Protein 5YDB (pdb70)

Structure (mmCIF, N/CA/C/O backbone):
data_5YDB
#
_entry.id   5YDB
#
_cell.length_a   139.117
_cell.length_b   139.117
_cell.length_c   79.587
_cell.angle_alpha   90.00
_cell.angle_beta   90.00
_cell.angle_gamma   120.00
#
_symmetry.space_group_name_H-M   'H 3'
#
loop_
_entity.id
_entity.type
_entity.pdbx_description
1 polymer '3-dehydroquinate dehydratase'
2 non-polymer 'SODIUM ION'
3 non-polymer '1,3,4-TRIHYDROXY-5-OXO-CYCLOHEXANECARBOXYLIC ACID'
4 water water
#
loop_
_atom_site.group_PDB
_atom_site.id
_atom_site.type_symbol
_atom_site.label_atom_id
_atom_site.label_alt_id
_atom_site.label_comp_id
_atom_site.label_asym_id
_atom_site.label_entity_id
_atom_site.label_seq_id
_atom_site.pdbx_PDB_ins_code
_atom_site.Cartn_x
_atom_site.Cartn_y
_atom_site.Cartn_z
_atom_site.occupancy
_atom_site.B_iso_or_equiv
_atom_site.auth_seq_id
_atom_site.auth_comp_id
_atom_site.auth_asym_id
_atom_site.auth_atom_id
_atom_site.pdbx_PDB_model_num
ATOM 1 N N . SER A 1 1 ? -19.170 -15.834 -14.465 1.00 95.66 3 SER A N 1
ATOM 2 C CA . SER A 1 1 ? -18.371 -15.267 -15.594 1.00 91.11 3 SER A CA 1
ATOM 3 C C . SER A 1 1 ? -18.634 -16.055 -16.883 1.00 73.32 3 SER A C 1
ATOM 4 O O . SER A 1 1 ? -17.690 -16.524 -17.499 1.00 83.20 3 SER A O 1
ATOM 7 N N . THR A 1 2 ? -19.905 -16.261 -17.246 1.00 61.98 4 THR A N 1
ATOM 8 C CA . THR A 1 2 ? -20.266 -16.998 -18.468 1.00 52.14 4 THR A CA 1
ATOM 9 C C . THR A 1 2 ? -19.979 -16.091 -19.755 1.00 44.61 4 THR A C 1
ATOM 10 O O . THR A 1 2 ? -19.395 -16.587 -20.677 1.00 39.00 4 THR A O 1
ATOM 14 N N . ILE A 1 3 ? -20.356 -14.810 -19.719 1.00 38.55 5 ILE A N 1
ATOM 15 C CA . ILE A 1 3 ? -20.085 -13.844 -20.833 1.00 36.97 5 ILE A CA 1
ATOM 16 C C . ILE A 1 3 ? -19.377 -12.587 -20.353 1.00 33.11 5 ILE A C 1
ATOM 17 O O . ILE A 1 3 ? -19.679 -12.051 -19.351 1.00 36.83 5 ILE A O 1
ATOM 22 N N . LEU A 1 4 ? -18.330 -12.169 -21.073 1.00 35.37 6 LEU A N 1
ATOM 23 C CA . LEU A 1 4 ? -17.508 -11.011 -20.739 1.00 33.29 6 LEU A CA 1
ATOM 24 C C . LEU A 1 4 ? -17.667 -9.979 -21.871 1.00 33.62 6 LEU A C 1
ATOM 25 O O . LEU A 1 4 ? -17.480 -10.291 -23.063 1.00 34.00 6 LEU A O 1
ATOM 30 N N . VAL A 1 5 ? -18.051 -8.758 -21.495 1.00 32.55 7 VAL A N 1
ATOM 31 C CA . VAL A 1 5 ? -18.118 -7.666 -22.417 1.00 33.97 7 VAL A CA 1
ATOM 32 C C . VAL A 1 5 ? -16.891 -6.779 -22.139 1.00 32.50 7 VAL A C 1
ATOM 33 O O . VAL A 1 5 ? -16.706 -6.322 -21.016 1.00 33.33 7 VAL A O 1
ATOM 37 N N . ILE A 1 6 ? -16.092 -6.520 -23.178 1.00 29.45 8 ILE A N 1
ATOM 38 C CA . ILE A 1 6 ? -14.963 -5.639 -23.086 1.00 32.00 8 ILE A CA 1
ATOM 39 C C . ILE A 1 6 ? -15.116 -4.389 -23.961 1.00 30.79 8 ILE A C 1
ATOM 40 O O . ILE A 1 6 ? -15.414 -4.465 -25.098 1.00 30.13 8 ILE A O 1
ATOM 45 N N . HIS A 1 7 ? -14.913 -3.243 -23.348 1.00 29.59 9 HIS A N 1
ATOM 46 C CA . HIS A 1 7 ? -14.924 -1.968 -23.952 1.00 29.35 9 HIS A CA 1
ATOM 47 C C . HIS A 1 7 ? -13.457 -1.406 -23.955 1.00 28.24 9 HIS A C 1
ATOM 48 O O . HIS A 1 7 ? -12.755 -1.312 -22.868 1.00 29.37 9 HIS A O 1
ATOM 55 N N . GLY A 1 8 ? -12.964 -1.076 -25.144 1.00 27.73 10 GLY A N 1
ATOM 56 C CA . GLY A 1 8 ? -11.690 -0.469 -25.351 1.00 26.75 10 GLY A CA 1
ATOM 57 C C . GLY A 1 8 ? -11.523 1.030 -24.891 1.00 26.21 10 GLY A C 1
ATOM 58 O O . GLY A 1 8 ? -12.354 1.589 -24.196 1.00 26.77 10 GLY A O 1
ATOM 59 N N . PRO A 1 9 ? -10.399 1.644 -25.312 1.00 28.92 11 PRO A N 1
ATOM 60 C CA . PRO A 1 9 ? -10.027 2.945 -24.889 1.00 27.45 11 PRO A CA 1
ATOM 61 C C . PRO A 1 9 ? -11.073 4.003 -25.314 1.00 29.10 11 PRO A C 1
ATOM 62 O O . PRO A 1 9 ? -11.703 3.881 -26.370 1.00 27.03 11 PRO A O 1
ATOM 66 N N . ASN A 1 10 ? -11.220 4.992 -24.453 1.00 33.42 12 ASN A N 1
ATOM 67 C CA . ASN A 1 10 ? -12.031 6.201 -24.716 1.00 31.41 12 ASN A CA 1
ATOM 68 C C . ASN A 1 10 ? -13.487 5.965 -24.577 1.00 34.23 12 ASN A C 1
ATOM 69 O O . ASN A 1 10 ? -14.252 6.963 -24.548 1.00 33.69 12 ASN A O 1
ATOM 74 N N . LEU A 1 11 ? -13.911 4.681 -24.388 1.00 33.01 13 LEU A N 1
ATOM 75 C CA . LEU A 1 11 ? -15.352 4.466 -24.316 1.00 33.31 13 LEU A CA 1
ATOM 76 C C . LEU A 1 11 ? -15.888 4.925 -22.977 1.00 34.42 13 LEU A C 1
ATOM 77 O O . LEU A 1 11 ? -17.092 5.178 -22.869 1.00 33.92 13 LEU A O 1
ATOM 82 N N . ASN A 1 12 ? -14.997 5.049 -21.975 1.00 35.21 14 ASN A N 1
ATOM 83 C CA . ASN A 1 12 ? -15.357 5.734 -20.689 1.00 33.14 14 ASN A CA 1
ATOM 84 C C . ASN A 1 12 ? -15.885 7.171 -20.922 1.00 35.15 14 ASN A C 1
ATOM 85 O O . ASN A 1 12 ? -16.591 7.696 -20.103 1.00 35.08 14 ASN A O 1
ATOM 90 N N . LEU A 1 13 ? -15.572 7.783 -22.026 1.00 34.26 15 LEU A N 1
ATOM 91 C CA . LEU A 1 13 ? -16.071 9.120 -22.304 1.00 35.51 15 LEU A CA 1
ATOM 92 C C . LEU A 1 13 ? -17.494 9.218 -22.772 1.00 35.55 15 LEU A C 1
ATOM 93 O O . LEU A 1 13 ? -18.001 10.344 -22.863 1.00 37.33 15 LEU A O 1
ATOM 98 N N . LEU A 1 14 ? -18.165 8.100 -23.034 1.00 34.83 16 LEU A N 1
ATOM 99 C CA . LEU A 1 14 ? -19.537 8.191 -23.634 1.00 37.43 16 LEU A CA 1
ATOM 100 C C . LEU A 1 14 ? -20.471 9.059 -22.779 1.00 38.35 16 LEU A C 1
ATOM 101 O O . LEU A 1 14 ? -20.510 8.929 -21.590 1.00 37.89 16 LEU A O 1
ATOM 106 N N . GLY A 1 15 ? -21.227 9.922 -23.437 1.00 48.38 17 GLY A N 1
ATOM 107 C CA . GLY A 1 15 ? -22.296 10.740 -22.792 1.00 49.49 17 GLY A CA 1
ATOM 108 C C . GLY A 1 15 ? -21.728 11.750 -21.824 1.00 57.38 17 GLY A C 1
ATOM 109 O O . GLY A 1 15 ? -22.409 12.106 -20.846 1.00 64.55 17 GLY A O 1
ATOM 110 N N . LYS A 1 16 ? -20.485 12.157 -22.095 1.00 60.15 18 LYS A N 1
ATOM 111 C CA . LYS A 1 16 ? -19.732 13.104 -21.324 1.00 68.79 18 LYS A CA 1
ATOM 112 C C . LYS A 1 16 ? -19.578 14.336 -22.201 1.00 78.11 18 LYS A C 1
ATOM 113 O O . LYS A 1 16 ? -20.248 15.346 -22.052 1.00 86.91 18 LYS A O 1
ATOM 119 N N . ARG A 1 17 ? -18.657 14.200 -23.149 1.00 95.95 19 ARG A N 1
ATOM 120 C CA . ARG A 1 17 ? -18.307 15.215 -24.139 1.00 101.98 19 ARG A CA 1
ATOM 121 C C . ARG A 1 17 ? -19.512 15.909 -24.749 1.00 109.66 19 ARG A C 1
ATOM 122 O O . ARG A 1 17 ? -19.975 15.521 -25.799 1.00 113.45 19 ARG A O 1
ATOM 130 N N . GLU A 1 18 ? -20.061 16.921 -24.084 1.00 119.78 20 GLU A N 1
ATOM 131 C CA . GLU A 1 18 ? -21.176 17.730 -24.634 1.00 127.14 20 GLU A CA 1
ATOM 132 C C . GLU A 1 18 ? -22.400 16.947 -25.107 1.00 124.02 20 GLU A C 1
ATOM 133 O O . GLU A 1 18 ? -22.467 16.418 -26.207 1.00 127.40 20 GLU A O 1
ATOM 139 N N . PRO A 1 19 ? -23.413 16.932 -24.283 1.00 116.89 21 PRO A N 1
ATOM 140 C CA . PRO A 1 19 ? -24.592 16.134 -24.532 1.00 119.88 21 PRO A CA 1
ATOM 141 C C . PRO A 1 19 ? -25.798 16.888 -25.088 1.00 130.46 21 PRO A C 1
ATOM 142 O O . PRO A 1 19 ? -26.904 16.599 -24.689 1.00 137.57 21 PRO A O 1
ATOM 146 N N . GLU A 1 20 ? -25.590 17.817 -26.007 1.00 142.91 22 GLU A N 1
ATOM 147 C CA . GLU A 1 20 ? -26.694 18.629 -26.465 1.00 147.08 22 GLU A CA 1
ATOM 148 C C . GLU A 1 20 ? -27.478 17.903 -27.565 1.00 148.34 22 GLU A C 1
ATOM 149 O O . GLU A 1 20 ? -28.673 17.582 -27.331 1.00 144.20 22 GLU A O 1
ATOM 155 N N . VAL A 1 21 ? -26.809 17.626 -28.707 1.00 147.68 23 VAL A N 1
ATOM 156 C CA . VAL A 1 21 ? -27.388 16.915 -29.844 1.00 150.85 23 VAL A CA 1
ATOM 157 C C . VAL A 1 21 ? -26.868 15.468 -29.895 1.00 147.33 23 VAL A C 1
ATOM 158 O O . VAL A 1 21 ? -25.963 15.084 -29.127 1.00 148.59 23 VAL A O 1
ATOM 162 N N . TYR A 1 22 ? -27.521 14.676 -30.745 1.00 140.84 24 TYR A N 1
ATOM 163 C CA . TYR A 1 22 ? -27.217 13.256 -30.972 1.00 134.61 24 TYR A CA 1
ATOM 164 C C . TYR A 1 22 ? -27.383 12.351 -29.727 1.00 131.38 24 TYR A C 1
ATOM 165 O O . TYR A 1 22 ? -28.446 12.384 -29.115 1.00 127.95 24 TYR A O 1
ATOM 174 N N . GLY A 1 23 ? -26.361 11.557 -29.323 1.00 121.82 25 GLY A N 1
ATOM 175 C CA . GLY A 1 23 ? -26.423 10.721 -28.104 1.00 104.18 25 GLY A CA 1
ATOM 176 C C . GLY A 1 23 ? -25.882 11.157 -26.706 1.00 91.98 25 GLY A C 1
ATOM 177 O O . GLY A 1 23 ? -24.765 11.698 -26.556 1.00 95.77 25 GLY A O 1
ATOM 178 N N . HIS A 1 24 ? -26.727 10.883 -25.710 1.00 78.23 26 HIS A N 1
ATOM 179 C CA . HIS A 1 24 ? -26.504 11.086 -24.224 1.00 75.50 26 HIS A CA 1
ATOM 180 C C . HIS A 1 24 ? -26.223 9.851 -23.230 1.00 65.72 26 HIS A C 1
ATOM 181 O O . HIS A 1 24 ? -25.995 10.081 -22.009 1.00 65.40 26 HIS A O 1
ATOM 188 N N . LEU A 1 25 ? -26.278 8.578 -23.673 1.00 59.15 27 LEU A N 1
ATOM 189 C CA . LEU A 1 25 ? -26.098 7.459 -22.747 1.00 52.31 27 LEU A CA 1
ATOM 190 C C . LEU A 1 25 ? -24.601 7.217 -22.467 1.00 47.23 27 LEU A C 1
ATOM 191 O O . LEU A 1 25 ? -23.771 7.527 -23.315 1.00 52.87 27 LEU A O 1
ATOM 196 N N . THR A 1 26 ? -24.284 6.787 -21.258 1.00 46.45 28 THR A N 1
ATOM 197 C CA . THR A 1 26 ? -22.924 6.613 -20.753 1.00 46.44 28 THR A CA 1
ATOM 198 C C . THR A 1 26 ? -22.559 5.104 -20.849 1.00 47.04 28 THR A C 1
ATOM 199 O O . THR A 1 26 ? -23.434 4.206 -20.967 1.00 42.48 28 THR A O 1
ATOM 203 N N . LEU A 1 27 ? -21.272 4.820 -20.691 1.00 44.21 29 LEU A N 1
ATOM 204 C CA . LEU A 1 27 ? -20.876 3.438 -20.603 1.00 38.78 29 LEU A CA 1
ATOM 205 C C . LEU A 1 27 ? -21.544 2.724 -19.487 1.00 39.67 29 LEU A C 1
ATOM 206 O O . LEU A 1 27 ? -21.989 1.604 -19.650 1.00 35.39 29 LEU A O 1
ATOM 211 N N . ASP A 1 28 ? -21.670 3.403 -18.344 1.00 41.54 30 ASP A N 1
ATOM 212 C CA . ASP A 1 28 ? -22.410 2.868 -17.211 1.00 43.11 30 ASP A CA 1
ATOM 213 C C . ASP A 1 28 ? -23.864 2.472 -17.621 1.00 43.26 30 ASP A C 1
ATOM 214 O O . ASP A 1 28 ? -24.348 1.344 -17.331 1.00 44.21 30 ASP A O 1
ATOM 219 N N . ASN A 1 29 ? -24.582 3.349 -18.292 1.00 45.36 31 ASN A N 1
ATOM 220 C CA . ASN A 1 29 ? -25.953 3.007 -18.747 1.00 46.87 31 ASN A CA 1
ATOM 221 C C . ASN A 1 29 ? -25.953 1.754 -19.669 1.00 47.55 31 ASN A C 1
ATOM 222 O O . ASN A 1 29 ? -26.811 0.865 -19.522 1.00 41.83 31 ASN A O 1
ATOM 227 N N . ILE A 1 30 ? -24.960 1.664 -20.560 1.00 39.79 32 ILE A N 1
ATOM 228 C CA . ILE A 1 30 ? -24.881 0.506 -21.412 1.00 41.87 32 ILE A CA 1
ATOM 229 C C . ILE A 1 30 ? -24.675 -0.777 -20.611 1.00 38.33 32 ILE A C 1
ATOM 230 O O . ILE A 1 30 ? -25.311 -1.782 -20.951 1.00 37.46 32 ILE A O 1
ATOM 235 N N . ASN A 1 31 ? -23.783 -0.736 -19.606 1.00 37.12 33 ASN A N 1
ATOM 236 C CA . ASN A 1 31 ? -23.451 -1.861 -18.807 1.00 38.67 33 ASN A CA 1
ATOM 237 C C . ASN A 1 31 ? -24.679 -2.411 -18.008 1.00 39.41 33 ASN A C 1
ATOM 238 O O . ASN A 1 31 ? -24.951 -3.579 -18.025 1.00 39.88 33 ASN A O 1
ATOM 243 N N . ARG A 1 32 ? -25.468 -1.522 -17.451 1.00 41.58 34 ARG A N 1
ATOM 244 C CA . ARG A 1 32 ? -26.628 -1.916 -16.638 1.00 41.59 34 ARG A CA 1
ATOM 245 C C . ARG A 1 32 ? -27.709 -2.596 -17.482 1.00 40.09 34 ARG A C 1
ATOM 246 O O . ARG A 1 32 ? -28.394 -3.504 -17.008 1.00 44.19 34 ARG A O 1
ATOM 254 N N . GLN A 1 33 ? -27.876 -2.128 -18.703 1.00 40.04 35 GLN A N 1
ATOM 255 C CA . GLN A 1 33 ? -28.821 -2.638 -19.645 1.00 39.99 35 GLN A CA 1
ATOM 256 C C . GLN A 1 33 ? -28.364 -4.025 -20.052 1.00 39.59 35 GLN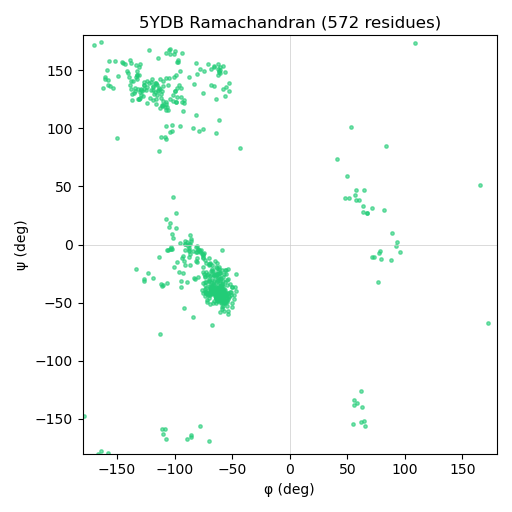 A C 1
ATOM 257 O O . GLN A 1 33 ? -29.129 -4.997 -19.996 1.00 35.03 35 GLN A O 1
ATOM 263 N N . LEU A 1 34 ? -27.062 -4.187 -20.289 1.00 36.63 36 LEU A N 1
ATOM 264 C CA . LEU A 1 34 ? -26.506 -5.539 -20.580 1.00 38.04 36 LEU A CA 1
ATOM 265 C C . LEU A 1 34 ? -26.632 -6.533 -19.383 1.00 38.49 36 LEU A C 1
ATOM 266 O O . LEU A 1 34 ? -26.974 -7.710 -19.591 1.00 35.09 36 LEU A O 1
ATOM 271 N N . ILE A 1 35 ? -26.284 -6.078 -18.166 1.00 38.34 37 ILE A N 1
ATOM 272 C CA . ILE A 1 35 ? -26.383 -6.959 -17.014 1.00 38.56 37 ILE A CA 1
ATOM 273 C C . ILE A 1 35 ? -27.869 -7.417 -16.773 1.00 39.65 37 ILE A C 1
ATOM 274 O O . ILE A 1 35 ? -28.130 -8.598 -16.475 1.00 41.09 37 ILE A O 1
ATOM 279 N N . ALA A 1 36 ? -28.810 -6.536 -16.998 1.00 37.76 38 ALA A N 1
ATOM 280 C CA . ALA A 1 36 ? -30.232 -6.824 -16.767 1.00 40.39 38 ALA A CA 1
ATOM 281 C C . ALA A 1 36 ? -30.716 -7.754 -17.838 1.00 40.59 38 ALA A C 1
ATOM 282 O O . ALA A 1 36 ? -31.395 -8.704 -17.575 1.00 37.07 38 ALA A O 1
ATOM 284 N N . GLN A 1 37 ? -30.292 -7.536 -19.090 1.00 37.80 39 GLN A N 1
ATOM 285 C CA . GLN A 1 37 ? -30.574 -8.505 -20.147 1.00 35.85 39 GLN A CA 1
ATOM 286 C C . GLN A 1 37 ? -29.999 -9.942 -19.907 1.00 38.25 39 GLN A C 1
ATOM 287 O O . GLN A 1 37 ? -30.694 -10.957 -20.115 1.00 35.92 39 GLN A O 1
ATOM 293 N N . ALA A 1 38 ? -28.741 -10.020 -19.446 1.00 33.60 40 ALA A N 1
ATOM 294 C CA . ALA A 1 38 ? -28.085 -11.275 -19.058 1.00 36.05 40 ALA A CA 1
ATOM 295 C C . ALA A 1 38 ? -28.815 -11.903 -17.854 1.00 38.76 40 ALA A C 1
ATOM 296 O O . ALA A 1 38 ? -29.110 -13.155 -17.938 1.00 42.65 40 ALA A O 1
ATOM 298 N N . GLU A 1 39 ? -29.183 -11.119 -16.831 1.00 39.18 41 GLU A N 1
ATOM 299 C CA . GLU A 1 39 ? -29.985 -11.671 -15.703 1.00 46.37 41 GLU A CA 1
ATOM 300 C C . GLU A 1 39 ? -31.233 -12.385 -16.225 1.00 44.54 41 GLU A C 1
ATOM 301 O O . GLU A 1 39 ? -31.643 -13.476 -15.800 1.00 43.78 41 GLU A O 1
ATOM 307 N N . GLN A 1 40 ? -31.901 -11.754 -17.158 1.00 41.95 42 GLN A N 1
ATOM 308 C CA . GLN A 1 40 ? -33.150 -12.358 -17.635 1.00 44.49 42 GLN A CA 1
ATOM 309 C C . GLN A 1 40 ? -32.919 -13.721 -18.240 1.00 40.97 42 GLN A C 1
ATOM 310 O O . GLN A 1 40 ? -33.798 -14.603 -18.228 1.00 40.00 42 GLN A O 1
ATOM 316 N N . ALA A 1 41 ? -31.771 -13.874 -18.858 1.00 40.51 43 ALA A N 1
ATOM 317 C CA . ALA A 1 41 ? -31.418 -15.148 -19.502 1.00 39.56 43 ALA A CA 1
ATOM 318 C C . ALA A 1 41 ? -30.713 -16.124 -18.581 1.00 42.27 43 ALA A C 1
ATOM 319 O O . ALA A 1 41 ? -30.314 -17.206 -18.979 1.00 51.31 43 ALA A O 1
ATOM 321 N N . SER A 1 42 ? -30.531 -15.782 -17.341 1.00 43.70 44 SER A N 1
ATOM 322 C CA . SER A 1 42 ? -29.813 -16.642 -16.415 1.00 49.40 44 SER A CA 1
ATOM 323 C C . SER A 1 42 ? -28.308 -16.838 -16.675 1.00 53.33 44 SER A C 1
ATOM 324 O O . SER A 1 42 ? -27.737 -17.826 -16.186 1.00 49.30 44 SER A O 1
ATOM 327 N N . ILE A 1 43 ? -27.686 -15.829 -17.321 1.00 49.22 45 ILE A N 1
ATOM 328 C CA . ILE A 1 43 ? -26.277 -15.830 -17.699 1.00 47.83 45 ILE A CA 1
ATOM 329 C C . ILE A 1 43 ? -25.563 -14.850 -16.767 1.00 45.25 45 ILE A C 1
ATOM 330 O O . ILE A 1 43 ? -26.056 -13.786 -16.509 1.00 41.32 45 ILE A O 1
ATOM 335 N N . THR A 1 44 ? -24.352 -15.165 -16.377 1.00 44.49 46 THR A N 1
ATOM 336 C CA . THR A 1 44 ? -23.597 -14.237 -15.557 1.00 46.89 46 THR A CA 1
ATOM 337 C C . THR A 1 44 ? -22.769 -13.349 -16.543 1.00 41.63 46 THR A C 1
ATOM 338 O O . THR A 1 44 ? -22.088 -13.875 -17.421 1.00 43.76 46 THR A O 1
ATOM 342 N N . LEU A 1 45 ? -22.934 -12.058 -16.444 1.00 39.22 47 LEU A N 1
ATOM 343 C CA . LEU A 1 45 ? -22.244 -11.094 -17.355 1.00 42.29 47 LEU A CA 1
ATOM 344 C C . LEU A 1 45 ? -21.200 -10.287 -16.621 1.00 42.00 47 LEU A C 1
ATOM 345 O O . LEU A 1 45 ? -21.552 -9.577 -15.679 1.00 42.53 47 LEU A O 1
ATOM 350 N N . ASP A 1 46 ? -19.932 -10.397 -17.056 1.00 40.63 48 ASP A N 1
ATOM 351 C CA . ASP A 1 46 ? -18.832 -9.580 -16.586 1.00 38.85 48 ASP A CA 1
ATOM 352 C C . ASP A 1 46 ? -18.583 -8.435 -17.583 1.00 37.13 48 ASP A C 1
ATOM 353 O O . ASP A 1 46 ? -18.840 -8.643 -18.729 1.00 35.48 48 ASP A O 1
ATOM 358 N N . THR A 1 47 ? -18.178 -7.255 -17.110 1.00 38.44 49 THR A N 1
ATOM 359 C CA . THR A 1 47 ? -17.849 -6.105 -17.966 1.00 37.32 49 THR A CA 1
ATOM 360 C C . THR A 1 47 ? -16.500 -5.509 -17.554 1.00 35.65 49 THR A C 1
ATOM 361 O O . THR A 1 47 ? -16.090 -5.644 -16.378 1.00 36.32 49 THR A O 1
ATOM 365 N N . PHE A 1 48 ? -15.815 -4.882 -18.520 1.00 31.20 50 PHE A N 1
ATOM 366 C CA . PHE A 1 48 ? -14.522 -4.377 -18.236 1.00 31.54 50 PHE A CA 1
ATOM 367 C C . PHE A 1 48 ? -14.313 -3.303 -19.279 1.00 32.67 50 PHE A C 1
ATOM 368 O O . PHE A 1 48 ? -14.570 -3.524 -20.414 1.00 33.50 50 PHE A O 1
ATOM 376 N N . GLN A 1 49 ? -13.753 -2.167 -18.852 1.00 31.74 51 GLN A N 1
ATOM 377 C CA . GLN A 1 49 ? -13.297 -1.087 -19.734 1.00 35.39 51 GLN A CA 1
ATOM 378 C C . GLN A 1 49 ? -11.933 -0.557 -19.332 1.00 33.76 51 GLN A C 1
ATOM 379 O O . GLN A 1 49 ? -11.752 -0.261 -18.211 1.00 34.90 51 GLN A O 1
ATOM 385 N N . SER A 1 50 ? -10.986 -0.427 -20.262 1.00 31.65 52 SER A N 1
ATOM 386 C CA . SER A 1 50 ? -9.729 0.207 -19.938 1.00 32.11 52 SER A CA 1
ATOM 387 C C . SER A 1 50 ? -9.218 0.978 -21.157 1.00 29.87 52 SER A C 1
ATOM 388 O O . SER A 1 50 ? -9.512 0.593 -22.290 1.00 28.47 52 SER A O 1
ATOM 391 N N . ASN A 1 51 ? -8.375 1.957 -20.870 1.00 28.60 53 ASN A N 1
ATOM 392 C CA . ASN A 1 51 ? -7.608 2.665 -21.896 1.00 28.85 53 ASN A CA 1
ATOM 393 C C . ASN A 1 51 ? -6.283 2.048 -22.156 1.00 30.05 53 ASN A C 1
ATOM 394 O O . ASN A 1 51 ? -5.522 2.542 -23.015 1.00 30.67 53 ASN A O 1
ATOM 399 N N . TRP A 1 52 ? -5.928 1.037 -21.390 1.00 29.47 54 TRP A N 1
ATOM 400 C CA . TRP A 1 52 ? -4.640 0.406 -21.486 1.00 30.21 54 TRP A CA 1
ATOM 401 C C . TRP A 1 52 ? -4.737 -0.994 -22.135 1.00 31.12 54 TRP A C 1
ATOM 402 O O . TRP A 1 52 ? -5.330 -1.893 -21.550 1.00 28.58 54 TRP A O 1
ATOM 413 N N . GLU A 1 53 ? -4.029 -1.195 -23.251 1.00 31.57 55 GLU A N 1
ATOM 414 C CA . GLU A 1 53 ? -4.071 -2.414 -24.006 1.00 31.05 55 GLU A CA 1
ATOM 415 C C . GLU A 1 53 ? -3.656 -3.563 -23.176 1.00 30.21 55 GLU A C 1
ATOM 416 O O . GLU A 1 53 ? -4.308 -4.589 -23.223 1.00 29.42 55 GLU A O 1
ATOM 422 N N . GLY A 1 54 ? -2.623 -3.417 -22.335 1.00 29.93 56 GLY A N 1
ATOM 423 C CA . GLY A 1 54 ? -2.175 -4.527 -21.552 1.00 29.23 56 GLY A CA 1
ATOM 424 C C . GLY A 1 54 ? -3.198 -4.977 -20.517 1.00 29.97 56 GLY A C 1
ATOM 425 O O . GLY A 1 54 ? -3.296 -6.165 -20.261 1.00 29.93 56 GLY A O 1
ATOM 426 N N . ALA A 1 55 ? -3.960 -4.044 -19.932 1.00 27.76 57 ALA A N 1
ATOM 427 C CA . ALA A 1 55 ? -5.022 -4.424 -19.022 1.00 28.19 57 ALA A CA 1
ATOM 428 C C . ALA A 1 55 ? -6.094 -5.256 -19.711 1.00 29.79 57 ALA A C 1
ATOM 429 O O . ALA A 1 55 ? -6.716 -6.198 -19.119 1.00 31.85 57 ALA A O 1
ATOM 431 N N . ILE A 1 56 ? -6.367 -4.943 -21.000 1.00 30.70 58 ILE A N 1
ATOM 432 C CA . ILE A 1 56 ? -7.338 -5.695 -21.732 1.00 29.43 58 ILE A CA 1
ATOM 433 C C . ILE A 1 56 ? -6.808 -7.102 -22.019 1.00 29.81 58 ILE A C 1
ATOM 434 O O . ILE A 1 56 ? -7.506 -8.111 -21.826 1.00 30.63 58 ILE A O 1
ATOM 439 N N . VAL A 1 57 ? -5.575 -7.172 -22.470 1.00 28.74 59 VAL A N 1
ATOM 440 C CA . VAL A 1 57 ? -4.951 -8.473 -22.688 1.00 30.43 59 VAL A CA 1
ATOM 441 C C . VAL A 1 57 ? -5.009 -9.350 -21.393 1.00 30.91 59 VAL A C 1
ATOM 442 O O . VAL A 1 57 ? -5.288 -10.549 -21.516 1.00 31.55 59 VAL A O 1
ATOM 446 N N . ASP A 1 58 ? -4.637 -8.773 -20.240 1.00 30.82 60 ASP A N 1
ATOM 447 C CA . ASP A 1 58 ? -4.646 -9.447 -18.927 1.00 34.30 60 ASP A CA 1
ATOM 448 C C . ASP A 1 58 ? -6.041 -9.956 -18.579 1.00 34.65 60 ASP A C 1
ATOM 449 O O . ASP A 1 58 ? -6.220 -11.176 -18.235 1.00 34.49 60 ASP A O 1
ATOM 454 N N . ARG A 1 59 ? -7.078 -9.132 -18.850 1.00 31.65 61 ARG A N 1
ATOM 455 C CA . ARG A 1 59 ? -8.442 -9.529 -18.566 1.00 31.44 61 ARG A CA 1
ATOM 456 C C . ARG A 1 59 ? -8.943 -10.698 -19.408 1.00 32.79 61 ARG A C 1
ATOM 457 O O . ARG A 1 59 ? -9.767 -11.504 -18.983 1.00 33.98 61 ARG A O 1
ATOM 465 N N . ILE A 1 60 ? -8.484 -10.743 -20.648 1.00 29.99 62 ILE A N 1
ATOM 466 C CA . ILE A 1 60 ? -8.788 -11.816 -21.539 1.00 31.85 62 ILE A CA 1
ATOM 467 C C . ILE A 1 60 ? -8.089 -13.129 -21.113 1.00 34.83 62 ILE A C 1
ATOM 468 O O . ILE A 1 60 ? -8.723 -14.180 -21.122 1.00 33.37 62 ILE A O 1
ATOM 473 N N . HIS A 1 61 ? -6.816 -13.052 -20.713 1.00 32.41 63 HIS A N 1
ATOM 474 C CA . HIS A 1 61 ? -6.153 -14.253 -20.130 1.00 32.97 63 HIS A CA 1
ATOM 475 C C . HIS A 1 61 ? -6.913 -14.749 -18.895 1.00 36.01 63 HIS A C 1
ATOM 476 O O . HIS A 1 61 ? -7.230 -15.952 -18.743 1.00 37.47 63 HIS A O 1
ATOM 483 N N . GLN A 1 62 ? -7.322 -13.802 -18.057 1.00 38.11 64 GLN A N 1
ATOM 484 C CA . GLN A 1 62 ? -8.182 -14.109 -16.906 1.00 40.95 64 GLN A CA 1
ATOM 485 C C . GLN A 1 62 ? -9.543 -14.716 -17.280 1.00 39.96 64 GLN A C 1
ATOM 486 O O . GLN A 1 62 ? -10.039 -15.636 -16.572 1.00 37.90 64 GLN A O 1
ATOM 492 N N . ALA A 1 63 ? -10.158 -14.244 -18.365 1.00 38.61 65 ALA A N 1
ATOM 493 C CA . ALA A 1 63 ? -11.381 -14.872 -18.824 1.00 39.73 65 ALA A CA 1
ATOM 494 C C . ALA A 1 63 ? -11.221 -16.397 -19.039 1.00 38.65 65 ALA A C 1
ATOM 495 O O . ALA A 1 63 ? -12.166 -17.206 -18.730 1.00 35.23 65 ALA A O 1
ATOM 497 N N . GLN A 1 64 ? -10.089 -16.801 -19.613 1.00 40.06 66 GLN A N 1
ATOM 498 C CA . GLN A 1 64 ? -9.854 -18.267 -19.858 1.00 41.16 66 GLN A CA 1
ATOM 499 C C . GLN A 1 64 ? -9.869 -19.002 -18.513 1.00 41.43 66 GLN A C 1
ATOM 500 O O . GLN A 1 64 ? -10.525 -20.002 -18.343 1.00 43.41 66 GLN A O 1
ATOM 506 N N . THR A 1 65 ? -9.216 -18.432 -17.526 1.00 43.48 67 THR A N 1
ATOM 507 C CA . THR A 1 65 ? -9.069 -19.130 -16.244 1.00 47.13 67 THR A CA 1
ATOM 508 C C . THR A 1 65 ? -10.440 -19.190 -15.542 1.00 47.61 67 THR A C 1
ATOM 509 O O . THR A 1 65 ? -10.727 -20.167 -14.855 1.00 49.32 67 THR A O 1
ATOM 513 N N . GLU A 1 66 ? -11.294 -18.188 -15.758 1.00 42.74 68 GLU A N 1
ATOM 514 C CA . GLU A 1 66 ? -12.646 -18.151 -15.238 1.00 45.01 68 GLU A CA 1
ATOM 515 C C . GLU A 1 66 ? -13.643 -18.999 -16.070 1.00 45.60 68 GLU A C 1
ATOM 516 O O . GLU A 1 66 ? -14.830 -19.073 -15.734 1.00 47.96 68 GLU A O 1
ATOM 522 N N . GLY A 1 67 ? -13.198 -19.598 -17.184 1.00 44.85 69 GLY A N 1
ATOM 523 C CA . GLY A 1 67 ? -14.076 -20.381 -18.057 1.00 46.67 69 GLY A CA 1
ATOM 524 C C . GLY A 1 67 ? -15.194 -19.584 -18.713 1.00 46.86 69 GLY A C 1
ATOM 525 O O . GLY A 1 67 ? -16.335 -20.095 -18.881 1.00 45.37 69 GLY A O 1
ATOM 526 N N . VAL A 1 68 ? -14.909 -18.300 -19.020 1.00 43.91 70 VAL A N 1
ATOM 527 C CA . VAL A 1 68 ? -15.808 -17.503 -19.904 1.00 41.09 70 VAL A CA 1
ATOM 528 C C . VAL A 1 68 ? -16.077 -18.232 -21.214 1.00 40.04 70 VAL A C 1
ATOM 529 O O . VAL A 1 68 ? -15.199 -18.757 -21.831 1.00 42.27 70 VAL A O 1
ATOM 533 N N . LYS A 1 69 ? -17.300 -18.207 -21.692 1.00 40.03 71 LYS A N 1
ATOM 534 C CA . LYS A 1 69 ? -17.660 -18.907 -22.904 1.00 39.23 71 LYS A CA 1
ATOM 535 C C . LYS A 1 69 ? -17.658 -18.093 -24.210 1.00 37.93 71 LYS A C 1
ATOM 536 O O . LYS A 1 69 ? -17.502 -18.666 -25.322 1.00 35.41 71 LYS A O 1
ATOM 542 N N . LEU A 1 70 ? -17.809 -16.770 -24.060 1.00 35.62 72 LEU A N 1
ATOM 543 C CA . LEU A 1 70 ? -17.872 -15.961 -25.161 1.00 36.60 72 LEU A CA 1
ATOM 544 C C . LEU A 1 70 ? -17.556 -14.524 -24.787 1.00 33.44 72 LEU A C 1
ATOM 545 O O . LEU A 1 70 ? -17.927 -14.036 -23.708 1.00 33.59 72 LEU A O 1
ATOM 550 N N . ILE A 1 71 ? -16.878 -13.814 -25.683 1.00 32.00 73 ILE A N 1
ATOM 551 C CA . ILE A 1 71 ? -16.567 -12.365 -25.417 1.00 30.60 73 ILE A CA 1
ATOM 552 C C . ILE A 1 71 ? -17.278 -11.490 -26.455 1.00 31.31 73 ILE A C 1
ATOM 553 O O . ILE A 1 71 ? -17.243 -11.804 -27.626 1.00 32.66 73 ILE A O 1
ATOM 558 N N . ILE A 1 72 ? -17.849 -10.360 -26.010 1.00 31.08 74 ILE A N 1
ATOM 559 C CA . ILE A 1 72 ? -18.376 -9.308 -26.814 1.00 29.12 74 ILE A CA 1
ATOM 560 C C . ILE A 1 72 ? -17.445 -8.197 -26.584 1.00 28.71 74 ILE A C 1
ATOM 561 O O . ILE A 1 72 ? -17.259 -7.732 -25.457 1.00 31.39 74 ILE A O 1
ATOM 566 N N . ILE A 1 73 ? -16.810 -7.738 -27.631 1.00 31.53 75 ILE A N 1
ATOM 567 C CA . ILE A 1 73 ? -15.741 -6.720 -27.485 1.00 29.90 75 ILE A CA 1
ATOM 568 C C . ILE A 1 73 ? -15.973 -5.556 -28.451 1.00 30.01 75 ILE A C 1
ATOM 569 O O . ILE A 1 73 ? -16.219 -5.775 -29.620 1.00 29.90 75 ILE A O 1
ATOM 574 N N . ASN A 1 74 ? -15.906 -4.332 -27.925 1.00 27.85 76 ASN A N 1
ATOM 575 C CA . ASN A 1 74 ? -15.822 -3.113 -28.677 1.00 29.18 76 ASN A CA 1
ATOM 576 C C . ASN A 1 74 ? -14.372 -2.656 -28.457 1.00 29.88 76 ASN A C 1
ATOM 577 O O . ASN A 1 74 ? -14.092 -1.984 -27.422 1.00 28.83 76 ASN A O 1
ATOM 582 N N . PRO A 1 75 ? -13.472 -3.079 -29.327 1.00 29.88 77 PRO A N 1
ATOM 583 C CA . PRO A 1 75 ? -12.055 -2.762 -29.121 1.00 33.00 77 PRO A CA 1
ATOM 584 C C . PRO A 1 75 ? -11.765 -1.253 -29.333 1.00 32.17 77 PRO A C 1
ATOM 585 O O . PRO A 1 75 ? -10.692 -0.857 -28.942 1.00 30.61 77 PRO A O 1
ATOM 589 N N . ALA A 1 76 ? -12.741 -0.479 -29.897 1.00 31.09 78 ALA A N 1
ATOM 590 C CA . ALA A 1 76 ? -12.600 0.913 -30.108 1.00 31.11 78 ALA A CA 1
ATOM 591 C C . ALA A 1 76 ? -11.293 1.092 -30.959 1.00 29.94 78 ALA A C 1
ATOM 592 O O . ALA A 1 76 ? -11.097 0.330 -31.844 1.00 32.14 78 ALA A O 1
ATOM 594 N N . ALA A 1 77 ? -10.408 2.030 -30.610 1.00 30.41 79 ALA A N 1
ATOM 595 C CA . ALA A 1 77 ? -9.273 2.293 -31.456 1.00 32.16 79 ALA A CA 1
ATOM 596 C C . ALA A 1 77 ? -8.344 1.104 -31.636 1.00 33.75 79 ALA A C 1
ATOM 597 O O . ALA A 1 77 ? -7.667 0.99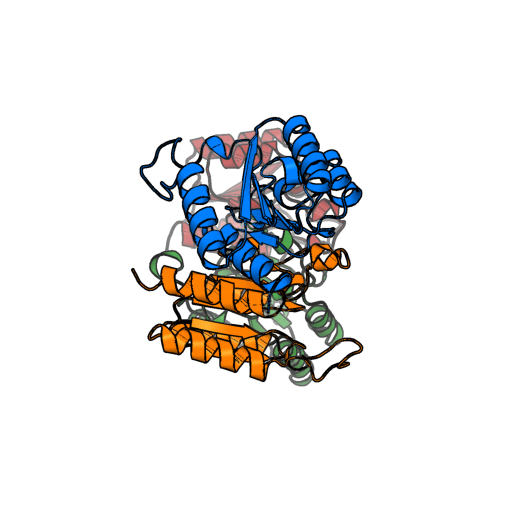3 -32.648 1.00 32.12 79 ALA A O 1
ATOM 599 N N . LEU A 1 78 ? -8.346 0.177 -30.693 1.00 32.08 80 LEU A N 1
ATOM 600 C CA . LEU A 1 78 ? -7.450 -0.925 -30.776 1.00 32.49 80 LEU A CA 1
ATOM 601 C C . LEU A 1 78 ? -7.789 -1.854 -31.858 1.00 31.31 80 LEU A C 1
ATOM 602 O O . LEU A 1 78 ? -6.938 -2.679 -32.200 1.00 34.36 80 LEU A O 1
ATOM 607 N N . THR A 1 79 ? -9.023 -1.789 -32.413 1.00 31.85 81 THR A N 1
ATOM 608 C CA . THR A 1 79 ? -9.349 -2.661 -33.491 1.00 32.04 81 THR A CA 1
ATOM 609 C C . THR A 1 79 ? -8.317 -2.485 -34.691 1.00 33.51 81 THR A C 1
ATOM 610 O O . THR A 1 79 ? -8.033 -3.419 -35.442 1.00 32.60 81 THR A O 1
ATOM 614 N N . HIS A 1 80 ? -7.824 -1.272 -34.859 1.00 29.82 82 HIS A N 1
ATOM 615 C CA . HIS A 1 80 ? -7.069 -0.956 -36.046 1.00 31.95 82 HIS A CA 1
ATOM 616 C C . HIS A 1 80 ? -5.592 -1.135 -35.832 1.00 31.77 82 HIS A C 1
ATOM 617 O O . HIS A 1 80 ? -4.869 -0.976 -36.781 1.00 33.21 82 HIS A O 1
ATOM 624 N N . THR A 1 81 ? -5.171 -1.303 -34.597 1.00 31.67 83 THR A N 1
ATOM 625 C CA . THR A 1 81 ? -3.778 -1.295 -34.259 1.00 33.90 83 THR A CA 1
ATOM 626 C C . THR A 1 81 ? -3.265 -2.540 -33.553 1.00 33.26 83 THR A C 1
ATOM 627 O O . THR A 1 81 ? -2.094 -2.749 -33.534 1.00 36.18 83 THR A O 1
ATOM 631 N N . SER A 1 82 ? -4.075 -3.326 -32.861 1.00 31.37 84 SER A N 1
ATOM 632 C CA . SER A 1 82 ? -3.474 -4.209 -31.865 1.00 32.18 84 SER A CA 1
ATOM 633 C C . SER A 1 82 ? -3.501 -5.687 -32.325 1.00 31.86 84 SER A C 1
ATOM 634 O O . SER A 1 82 ? -4.438 -6.404 -32.032 1.00 30.08 84 SER A O 1
ATOM 637 N N . VAL A 1 83 ? -2.358 -6.149 -32.782 1.00 30.72 85 VAL A N 1
ATOM 638 C CA . VAL A 1 83 ? -2.145 -7.567 -32.999 1.00 31.95 85 VAL A CA 1
ATOM 639 C C . VAL A 1 83 ? -2.188 -8.295 -31.656 1.00 32.85 85 VAL A C 1
ATOM 640 O O . VAL A 1 83 ? -2.543 -9.454 -31.588 1.00 30.12 85 VAL A O 1
ATOM 644 N N . ALA A 1 84 ? -1.838 -7.604 -30.571 1.00 31.77 86 ALA A N 1
ATOM 645 C CA . ALA A 1 84 ? -1.706 -8.231 -29.272 1.00 31.94 86 ALA A CA 1
ATOM 646 C C . ALA A 1 84 ? -3.047 -8.669 -28.757 1.00 30.32 86 ALA A C 1
ATOM 647 O O . ALA A 1 84 ? -3.186 -9.694 -28.163 1.00 27.90 86 ALA A O 1
ATOM 649 N N . LEU A 1 85 ? -4.093 -7.873 -28.977 1.00 30.37 87 LEU A N 1
ATOM 650 C CA . LEU A 1 85 ? -5.460 -8.311 -28.690 1.00 30.55 87 LEU A CA 1
ATOM 651 C C . LEU A 1 85 ? -5.941 -9.572 -29.521 1.00 30.90 87 LEU A C 1
ATOM 652 O O . LEU A 1 85 ? -6.695 -10.449 -29.041 1.00 30.20 87 LEU A O 1
ATOM 657 N N . ARG A 1 86 ? -5.612 -9.545 -30.792 1.00 30.60 88 ARG A N 1
ATOM 658 C CA . ARG A 1 86 ? -5.948 -10.601 -31.674 1.00 31.26 88 ARG A CA 1
ATOM 659 C C . ARG A 1 86 ? -5.344 -11.860 -31.111 1.00 32.76 88 ARG A C 1
ATOM 660 O O . ARG A 1 86 ? -6.077 -12.847 -30.906 1.00 34.20 88 ARG A O 1
ATOM 668 N N . ASP A 1 87 ? -4.054 -11.770 -30.844 1.00 29.82 89 ASP A N 1
ATOM 669 C CA . ASP A 1 87 ? -3.342 -12.922 -30.210 1.00 33.62 89 ASP A CA 1
ATOM 670 C C . ASP A 1 87 ? -3.851 -13.421 -28.883 1.00 32.07 89 ASP A C 1
ATOM 671 O O . ASP A 1 87 ? -3.889 -14.663 -28.645 1.00 30.20 89 ASP A O 1
ATOM 676 N N . ALA A 1 88 ? -4.328 -12.522 -28.037 1.00 29.52 90 ALA A N 1
ATOM 677 C CA . ALA A 1 88 ? -4.902 -12.943 -26.768 1.00 29.09 90 ALA A CA 1
ATOM 678 C C . ALA A 1 88 ? -6.170 -13.746 -26.921 1.00 31.37 90 ALA A C 1
ATOM 679 O O . ALA A 1 88 ? -6.354 -14.756 -26.268 1.00 32.75 90 ALA A O 1
ATOM 681 N N . LEU A 1 89 ? -7.094 -13.220 -27.751 1.00 32.25 91 LEU A N 1
ATOM 682 C CA . LEU A 1 89 ? -8.318 -13.871 -28.127 1.00 31.26 91 LEU A CA 1
ATOM 683 C C . LEU A 1 89 ? -8.152 -15.183 -28.844 1.00 34.56 91 LEU A C 1
ATOM 684 O O . LEU A 1 89 ? -8.786 -16.210 -28.487 1.00 35.25 91 LEU A O 1
ATOM 689 N N . LEU A 1 90 ? -7.241 -15.241 -29.779 1.00 32.94 92 LEU A N 1
ATOM 690 C CA . LEU A 1 90 ? -6.926 -16.568 -30.354 1.00 36.41 92 LEU A CA 1
ATOM 691 C C . LEU A 1 90 ? -6.228 -17.499 -29.383 1.00 39.14 92 LEU A C 1
ATOM 692 O O . LEU A 1 90 ? -6.516 -18.691 -29.355 1.00 35.34 92 LEU A O 1
ATOM 697 N N . GLY A 1 91 ? -5.395 -16.943 -28.525 1.00 36.43 93 GLY A N 1
ATOM 698 C CA . GLY A 1 91 ? -4.653 -17.769 -27.625 1.00 38.93 93 GLY A CA 1
ATOM 699 C C . GLY A 1 91 ? -5.484 -18.398 -26.570 1.00 40.17 93 GLY A C 1
ATOM 700 O O . GLY A 1 91 ? -5.101 -19.475 -26.121 1.00 39.30 93 GLY A O 1
ATOM 701 N N . VAL A 1 92 ? -6.563 -17.719 -26.148 1.00 37.07 94 VAL A N 1
ATOM 702 C CA . VAL A 1 92 ? -7.426 -18.287 -25.156 1.00 35.81 94 VAL A CA 1
ATOM 703 C C . VAL A 1 92 ? -8.540 -19.087 -25.855 1.00 34.89 94 VAL A C 1
ATOM 704 O O . VAL A 1 92 ? -9.262 -19.809 -25.174 1.00 36.82 94 VAL A O 1
ATOM 708 N N . ALA A 1 93 ? -8.757 -18.861 -27.141 1.00 37.27 95 ALA A N 1
ATOM 709 C CA . ALA A 1 93 ? -9.716 -19.555 -27.962 1.00 42.77 95 ALA A CA 1
ATOM 710 C C . ALA A 1 93 ? -11.127 -19.421 -27.359 1.00 42.99 95 ALA A C 1
ATOM 711 O O . ALA A 1 93 ? -11.833 -20.416 -27.251 1.00 43.63 95 ALA A O 1
ATOM 713 N N . ILE A 1 94 ? -11.468 -18.217 -26.892 1.00 38.26 96 ILE A N 1
ATOM 714 C CA . ILE A 1 94 ? -12.800 -17.858 -26.565 1.00 36.91 96 ILE A CA 1
ATOM 715 C C . ILE A 1 94 ? -13.407 -17.209 -27.759 1.00 37.57 96 ILE A C 1
ATOM 716 O O . ILE A 1 94 ? -12.790 -16.254 -28.354 1.00 36.81 96 ILE A O 1
ATOM 721 N N . PRO A 1 95 ? -14.536 -17.759 -28.257 1.00 34.22 97 PRO A N 1
ATOM 722 C CA . PRO A 1 95 ? -15.167 -17.058 -29.414 1.00 34.88 97 PRO A CA 1
ATOM 723 C C . PRO A 1 95 ? -15.617 -15.609 -29.053 1.00 32.20 97 PRO A C 1
ATOM 724 O O . PRO A 1 95 ? -16.045 -15.376 -27.889 1.00 33.50 97 PRO A O 1
ATOM 728 N N . PHE A 1 96 ? -15.586 -14.691 -30.032 1.00 32.96 98 PHE A N 1
ATOM 729 C CA . PHE A 1 96 ? -16.016 -13.342 -29.736 1.00 31.71 98 PHE A CA 1
ATOM 730 C C . PHE A 1 96 ? -16.850 -12.753 -30.834 1.00 32.34 98 PHE A C 1
ATOM 731 O O . PHE A 1 96 ? -16.776 -13.178 -31.983 1.00 33.70 98 PHE A O 1
ATOM 739 N N . ILE A 1 97 ? -17.611 -11.732 -30.440 1.00 30.42 99 ILE A N 1
ATOM 740 C CA . ILE A 1 97 ? -18.285 -10.890 -31.398 1.00 30.41 99 ILE A CA 1
ATOM 741 C C . ILE A 1 97 ? -17.727 -9.470 -31.257 1.00 29.68 99 ILE A C 1
ATOM 742 O O . ILE A 1 97 ? -17.580 -8.961 -30.136 1.00 28.25 99 ILE A O 1
ATOM 747 N N . GLU A 1 98 ? -17.513 -8.809 -32.383 1.00 30.32 100 GLU A N 1
ATOM 748 C CA . GLU A 1 98 ? -16.986 -7.406 -32.397 1.00 28.90 100 GLU A CA 1
ATOM 749 C C . GLU A 1 98 ? -18.086 -6.421 -32.602 1.00 28.81 100 GLU A C 1
ATOM 750 O O . GLU A 1 98 ? -18.904 -6.684 -33.459 1.00 33.21 100 GLU A O 1
ATOM 756 N N . VAL A 1 99 ? -18.165 -5.343 -31.788 1.00 27.26 101 VAL A N 1
ATOM 757 C CA . VAL A 1 99 ? -19.181 -4.359 -31.881 1.00 30.53 101 VAL A CA 1
ATOM 758 C C . VAL A 1 99 ? -18.580 -2.953 -31.957 1.00 31.30 101 VAL A C 1
ATOM 759 O O . VAL A 1 99 ? -17.723 -2.658 -31.156 1.00 30.24 101 VAL A O 1
ATOM 763 N N . HIS A 1 100 ? -19.015 -2.116 -32.887 1.00 29.34 102 HIS A N 1
ATOM 764 C CA . HIS A 1 100 ? -18.644 -0.689 -32.904 1.00 30.65 102 HIS A CA 1
ATOM 765 C C . HIS A 1 100 ? -19.913 0.169 -32.853 1.00 31.98 102 HIS A C 1
ATOM 766 O O . HIS A 1 100 ? -20.916 -0.167 -33.473 1.00 29.98 102 HIS A O 1
ATOM 773 N N . LEU A 1 101 ? -19.884 1.238 -32.089 1.00 29.08 103 LEU A N 1
ATOM 774 C CA . LEU A 1 101 ? -21.013 2.091 -31.955 1.00 33.77 103 LEU A CA 1
ATOM 775 C C . LEU A 1 101 ? -21.285 2.810 -33.222 1.00 32.49 103 LEU A C 1
ATOM 776 O O . LEU A 1 101 ? -22.459 2.923 -33.658 1.00 33.44 103 LEU A O 1
ATOM 781 N N . SER A 1 102 ? -20.205 3.246 -33.833 1.00 31.93 104 SER A N 1
ATOM 782 C CA . SER A 1 102 ? -20.301 4.058 -35.061 1.00 34.95 104 SER A CA 1
ATOM 783 C C . SER A 1 102 ? -20.136 3.205 -36.300 1.00 36.19 104 SER A C 1
ATOM 784 O O . SER A 1 102 ? -19.466 2.190 -36.293 1.00 36.92 104 SER A O 1
ATOM 787 N N . ASN A 1 103 ? -20.661 3.680 -37.443 1.00 38.38 105 ASN A N 1
ATOM 788 C CA . ASN A 1 103 ? -20.402 3.014 -38.686 1.00 38.34 105 ASN A CA 1
ATOM 789 C C . ASN A 1 103 ? -18.991 3.321 -39.129 1.00 37.79 105 ASN A C 1
ATOM 790 O O . ASN A 1 103 ? -18.726 4.322 -39.688 1.00 34.74 105 ASN A O 1
ATOM 795 N N . VAL A 1 104 ? -18.059 2.411 -38.889 1.00 40.77 106 VAL A N 1
ATOM 796 C CA . VAL A 1 104 ? -16.646 2.736 -39.187 1.00 40.12 106 VAL A CA 1
ATOM 797 C C . VAL A 1 104 ? -16.373 2.880 -40.694 1.00 43.83 106 VAL A C 1
ATOM 798 O O . VAL A 1 104 ? -15.454 3.560 -41.107 1.00 44.11 106 V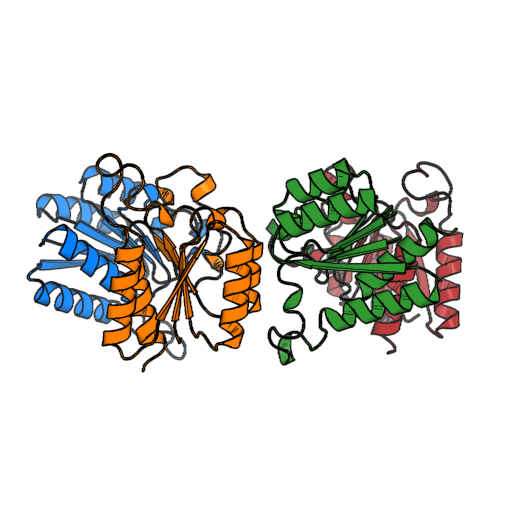AL A O 1
ATOM 802 N N . HIS A 1 105 ? -17.244 2.261 -41.529 1.00 45.10 107 HIS A N 1
ATOM 803 C CA . HIS A 1 105 ? -17.132 2.441 -43.004 1.00 48.25 107 HIS A CA 1
ATOM 804 C C . HIS A 1 105 ? -17.430 3.795 -43.520 1.00 42.70 107 HIS A C 1
ATOM 805 O O . HIS A 1 105 ? -17.018 4.133 -44.585 1.00 45.53 107 HIS A O 1
ATOM 812 N N . ALA A 1 106 ? -18.158 4.579 -42.767 1.00 46.98 108 ALA A N 1
ATOM 813 C CA . ALA A 1 106 ? -18.449 5.943 -43.167 1.00 42.58 108 ALA A CA 1
ATOM 814 C C . ALA A 1 106 ? -17.339 6.875 -42.706 1.00 44.44 108 ALA A C 1
ATOM 815 O O . ALA A 1 106 ? -17.490 8.059 -42.938 1.00 44.87 108 ALA A O 1
ATOM 817 N N . ARG A 1 107 ? -16.250 6.398 -42.023 1.00 41.29 109 ARG A N 1
ATOM 818 C CA . ARG A 1 107 ? -15.292 7.311 -41.329 1.00 40.79 109 ARG A CA 1
ATOM 819 C C . ARG A 1 107 ? -13.968 7.256 -42.088 1.00 41.37 109 ARG A C 1
ATOM 820 O O . ARG A 1 107 ? -13.973 6.780 -43.253 1.00 45.37 109 ARG A O 1
ATOM 828 N N . GLU A 1 108 ? -12.821 7.621 -41.472 1.0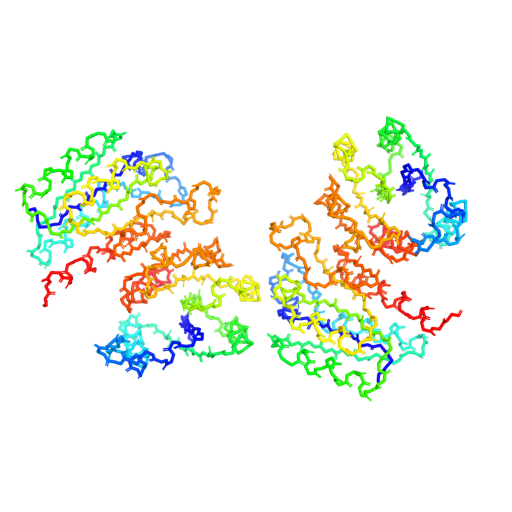0 39.51 110 GLU A N 1
ATOM 829 C CA . GLU A 1 108 ? -11.513 7.677 -42.245 1.00 39.88 110 GLU A CA 1
ATOM 830 C C . GLU A 1 108 ? -11.098 6.304 -42.702 1.00 37.32 110 GLU A C 1
ATOM 831 O O . GLU A 1 108 ? -11.479 5.283 -42.088 1.00 34.26 110 GLU A O 1
ATOM 837 N N . ALA A 1 109 ? -10.333 6.234 -43.793 1.00 40.52 111 ALA A N 1
ATOM 838 C CA . ALA A 1 109 ? -9.934 4.913 -44.379 1.00 42.04 111 ALA A CA 1
ATOM 839 C C . ALA A 1 109 ? -9.196 3.951 -43.446 1.00 42.98 111 ALA A C 1
ATOM 840 O O . ALA A 1 109 ? -9.374 2.717 -43.579 1.00 44.00 111 ALA A O 1
ATOM 842 N N . PHE A 1 110 ? -8.515 4.476 -42.423 1.00 41.88 112 PHE A N 1
ATOM 843 C CA . PHE A 1 110 ? -7.735 3.641 -41.523 1.00 41.52 112 PHE A CA 1
ATOM 844 C C . PHE A 1 110 ? -8.682 2.866 -40.675 1.00 43.54 112 PHE A C 1
ATOM 845 O O . PHE A 1 110 ? -8.308 1.809 -40.245 1.00 41.76 112 PHE A O 1
ATOM 853 N N . ARG A 1 111 ? -9.902 3.386 -40.466 1.00 38.75 113 ARG A N 1
ATOM 854 C CA . ARG A 1 111 ? -10.900 2.749 -39.628 1.00 36.56 113 ARG A CA 1
ATOM 855 C C . ARG A 1 111 ? -11.639 1.544 -40.291 1.00 36.36 113 ARG A C 1
ATOM 856 O O . ARG A 1 111 ? -12.364 0.807 -39.614 1.00 37.36 113 ARG A O 1
ATOM 864 N N . HIS A 1 112 ? -11.380 1.307 -41.542 1.00 37.88 114 HIS A N 1
ATOM 865 C CA . HIS A 1 112 ? -11.938 0.174 -42.286 1.00 43.49 114 HIS A CA 1
ATOM 866 C C . HIS A 1 112 ? -11.181 -1.139 -42.039 1.00 48.35 114 HIS A C 1
ATOM 867 O O . HIS A 1 112 ? -11.715 -2.168 -42.360 1.00 48.97 114 HIS A O 1
ATOM 874 N N . HIS A 1 113 ? -9.967 -1.117 -41.450 1.00 47.05 115 HIS A N 1
ATOM 875 C CA . HIS A 1 113 ? -9.228 -2.369 -41.237 1.00 48.13 115 HIS A CA 1
ATOM 876 C C . HIS A 1 113 ? -9.138 -2.767 -39.768 1.00 46.69 115 HIS A C 1
ATOM 877 O O . HIS A 1 113 ? -9.178 -1.905 -38.850 1.00 41.82 115 HIS A O 1
ATOM 884 N N . SER A 1 114 ? -9.265 -4.074 -39.514 1.00 43.41 116 SER A N 1
ATOM 885 C CA . SER A 1 114 ? -9.399 -4.611 -38.161 1.00 41.85 116 SER A CA 1
ATOM 886 C C . SER A 1 114 ? -8.447 -5.820 -38.066 1.00 41.42 116 SER A C 1
ATOM 887 O O . SER A 1 114 ? -8.255 -6.547 -39.038 1.00 39.70 116 SER A O 1
ATOM 890 N N . TYR A 1 115 ? -7.662 -5.845 -36.996 1.00 37.98 117 TYR A N 1
ATOM 891 C CA . TYR A 1 115 ? -6.880 -7.003 -36.691 1.00 36.74 117 TYR A CA 1
ATOM 892 C C . TYR A 1 115 ? -7.718 -8.084 -36.034 1.00 36.34 117 TYR A C 1
ATOM 893 O O . TYR A 1 115 ? -7.160 -9.144 -35.669 1.00 40.08 117 TYR A O 1
ATOM 902 N N . LEU A 1 116 ? -8.986 -7.793 -35.758 1.00 35.29 118 LEU A N 1
ATOM 903 C CA . LEU A 1 116 ? -9.903 -8.737 -35.136 1.00 36.44 118 LEU A CA 1
ATOM 904 C C . LEU A 1 116 ? -10.952 -9.327 -36.057 1.00 36.68 118 LEU A C 1
ATOM 905 O O . LEU A 1 116 ? -11.342 -10.470 -35.852 1.00 35.57 118 LEU A O 1
ATOM 910 N N . SER A 1 117 ? -11.428 -8.578 -37.044 1.00 33.37 119 SER A N 1
ATOM 911 C CA . SER A 1 117 ? -12.726 -8.950 -37.644 1.00 39.08 119 SER A CA 1
ATOM 912 C C . SER A 1 117 ? -12.783 -10.325 -38.319 1.00 35.98 119 SER A C 1
ATOM 913 O O . SER A 1 117 ? -13.829 -10.994 -38.263 1.00 33.04 119 SER A O 1
ATOM 916 N N . ASP A 1 118 ? -11.682 -10.700 -38.982 1.00 34.94 120 ASP A N 1
ATOM 917 C CA . ASP A 1 118 ? -11.601 -11.952 -39.670 1.00 35.38 120 ASP A CA 1
ATOM 918 C C . ASP A 1 118 ? -11.715 -13.150 -38.724 1.00 35.29 120 ASP A C 1
ATOM 919 O O . ASP A 1 118 ? -12.120 -14.227 -39.191 1.00 36.30 120 ASP A O 1
ATOM 924 N N . LYS A 1 119 ? -11.456 -12.966 -37.428 1.00 33.90 121 LYS A N 1
ATOM 925 C CA . LYS A 1 119 ? -11.552 -14.066 -36.435 1.00 33.35 121 LYS A CA 1
ATOM 926 C C . LYS A 1 119 ? -12.789 -14.021 -35.600 1.00 30.86 121 LYS A C 1
ATOM 927 O O . LYS A 1 119 ? -13.008 -14.892 -34.756 1.00 32.04 121 LYS A O 1
ATOM 933 N N . ALA A 1 120 ? -13.587 -12.964 -35.799 1.00 30.52 122 ALA A N 1
ATOM 934 C CA . ALA A 1 120 ? -14.807 -12.770 -34.951 1.00 32.25 122 ALA A CA 1
ATOM 935 C C . ALA A 1 120 ? -15.847 -13.746 -35.506 1.00 29.69 122 ALA A C 1
ATOM 936 O O . ALA A 1 120 ? -15.813 -14.103 -36.690 1.00 32.34 122 ALA A O 1
ATOM 938 N N . ILE A 1 121 ? -16.732 -14.193 -34.639 1.00 31.83 123 ILE A N 1
ATOM 939 C CA . ILE A 1 121 ? -17.964 -14.825 -35.168 1.00 31.54 123 ILE A CA 1
ATOM 940 C C . ILE A 1 121 ? -18.688 -13.887 -36.133 1.00 32.42 123 ILE A C 1
ATOM 941 O O . ILE A 1 121 ? -19.091 -14.232 -37.250 1.00 34.13 123 ILE A O 1
ATOM 946 N N . GLY A 1 122 ? -18.872 -12.665 -35.703 1.00 30.58 124 GLY A N 1
ATOM 947 C CA . GLY A 1 122 ? -19.432 -11.638 -36.590 1.00 31.91 124 GLY A CA 1
ATOM 948 C C . GLY A 1 122 ? -19.191 -10.248 -36.035 1.00 30.86 124 GLY A C 1
ATOM 949 O O . GLY A 1 122 ? -18.552 -10.072 -35.020 1.00 29.58 124 GLY A O 1
ATOM 950 N N . VAL A 1 123 ? -19.703 -9.255 -36.746 1.00 29.97 125 VAL A N 1
ATOM 951 C CA . VAL A 1 123 ? -19.417 -7.845 -36.425 1.00 31.05 125 VAL A CA 1
ATOM 952 C C . VAL A 1 123 ? -20.725 -7.031 -36.566 1.00 29.49 125 VAL A C 1
ATOM 953 O O . VAL A 1 123 ? -21.493 -7.288 -37.486 1.00 32.33 125 VAL A O 1
ATOM 957 N N . ILE A 1 124 ? -21.005 -6.124 -35.640 1.00 30.97 126 ILE A N 1
ATOM 958 C CA . ILE A 1 124 ? -22.123 -5.258 -35.712 1.00 30.83 126 ILE A CA 1
ATOM 959 C C . ILE A 1 124 ? -21.501 -3.833 -35.604 1.00 34.03 126 ILE A C 1
ATOM 960 O O . ILE A 1 124 ? -20.830 -3.557 -34.650 1.00 31.03 126 ILE A O 1
ATOM 965 N N . CYS A 1 125 ? -21.741 -2.987 -36.604 1.00 33.44 127 CYS A N 1
ATOM 966 C CA . CYS A 1 125 ? -21.356 -1.609 -36.466 1.00 34.22 127 CYS A CA 1
ATOM 967 C C . CYS A 1 125 ? -22.424 -0.672 -36.869 1.00 33.23 127 CYS A C 1
ATOM 968 O O . CYS A 1 125 ? -23.177 -0.926 -37.792 1.00 35.67 127 CYS A O 1
ATOM 971 N N . GLY A 1 126 ? -22.453 0.428 -36.163 1.00 32.07 128 GLY A N 1
ATOM 972 C CA . GLY A 1 126 ? -23.263 1.591 -36.512 1.00 32.58 128 GLY A CA 1
ATOM 973 C C . GLY A 1 126 ? -24.668 1.611 -35.975 1.00 32.71 128 GLY A C 1
ATOM 974 O O . GLY A 1 126 ? -25.384 2.533 -36.190 1.00 34.96 128 GLY A O 1
ATOM 975 N N . LEU A 1 127 ? -24.945 0.697 -35.109 1.00 31.77 129 LEU A N 1
ATOM 976 C CA . LEU A 1 127 ? -26.296 0.617 -34.524 1.00 35.89 129 LEU A CA 1
ATOM 977 C C . LEU A 1 127 ? -26.271 1.089 -33.099 1.00 36.25 129 LEU A C 1
ATOM 978 O O . LEU A 1 127 ? -27.220 0.831 -32.309 1.00 37.03 129 LEU A O 1
ATOM 983 N N . GLY A 1 128 ? -25.241 1.885 -32.765 1.00 37.14 130 GLY A N 1
ATOM 984 C CA . GLY A 1 128 ? -25.190 2.435 -31.401 1.00 38.59 130 GLY A CA 1
ATOM 985 C C . GLY A 1 128 ? -25.095 1.376 -30.313 1.00 39.11 130 GLY A C 1
ATOM 986 O O . GLY A 1 128 ? -24.649 0.216 -30.527 1.00 34.90 130 GLY A O 1
ATOM 987 N N . ALA A 1 129 ? -25.598 1.751 -29.139 1.00 37.66 131 ALA A N 1
ATOM 988 C CA . ALA A 1 129 ? -25.568 0.877 -27.966 1.00 38.94 131 ALA A CA 1
ATOM 989 C C . ALA A 1 129 ? -26.396 -0.404 -28.182 1.00 38.50 131 ALA A C 1
ATOM 990 O O . ALA A 1 129 ? -26.082 -1.488 -27.634 1.00 33.58 131 ALA A O 1
ATOM 992 N N . LYS A 1 130 ? -27.387 -0.340 -29.070 1.00 38.32 132 LYS A N 1
ATOM 993 C CA . LYS A 1 130 ? -28.176 -1.535 -29.415 1.00 39.71 132 LYS A CA 1
ATOM 994 C C . LYS A 1 130 ? -27.352 -2.645 -29.999 1.00 36.01 132 LYS A C 1
ATOM 995 O O . LYS A 1 130 ? -27.671 -3.794 -29.844 1.00 36.95 132 LYS A O 1
ATOM 1001 N N . GLY A 1 131 ? -26.230 -2.337 -30.585 1.00 35.51 133 GLY A N 1
ATOM 1002 C CA . GLY A 1 131 ? -25.378 -3.374 -31.069 1.00 33.79 133 GLY A CA 1
ATOM 1003 C C . GLY A 1 131 ? -24.867 -4.352 -30.005 1.00 33.61 133 GLY A C 1
ATOM 1004 O O . GLY A 1 131 ? -24.704 -5.564 -30.253 1.00 33.05 133 GLY A O 1
ATOM 1005 N N . TYR A 1 132 ? -24.548 -3.827 -28.843 1.00 32.30 134 TYR A N 1
ATOM 1006 C CA . TYR A 1 132 ? -24.080 -4.682 -27.813 1.00 33.39 134 TYR A CA 1
ATOM 1007 C C . TYR A 1 132 ? -25.235 -5.619 -27.359 1.00 34.19 134 TYR A C 1
ATOM 1008 O O . TYR A 1 132 ? -25.034 -6.732 -27.038 1.00 31.20 134 TYR A O 1
ATOM 1017 N N . SER A 1 133 ? -26.456 -5.121 -27.328 1.00 34.73 135 SER A N 1
ATOM 1018 C CA . SER A 1 133 ? -27.581 -5.953 -26.905 1.00 33.28 135 SER A CA 1
ATOM 1019 C C . SER A 1 133 ? -27.853 -7.073 -27.865 1.00 31.73 135 SER A C 1
ATOM 1020 O O . SER A 1 133 ? -28.234 -8.127 -27.447 1.00 32.82 135 SER A O 1
ATOM 1023 N N . PHE A 1 134 ? -27.783 -6.779 -29.164 1.00 33.22 136 PHE A N 1
ATOM 1024 C CA . PHE A 1 134 ? -27.849 -7.757 -30.220 1.00 32.31 136 PHE A CA 1
ATOM 1025 C C . PHE A 1 134 ? -26.770 -8.824 -30.126 1.00 32.13 136 PHE A C 1
ATOM 1026 O O . PHE A 1 134 ? -27.053 -10.025 -30.242 1.00 31.24 136 PHE A O 1
ATOM 1034 N N . ALA A 1 135 ? -25.532 -8.379 -29.940 1.00 32.02 137 ALA A N 1
ATOM 1035 C CA . ALA A 1 135 ? -24.441 -9.338 -29.726 1.00 32.32 137 ALA A CA 1
ATOM 1036 C C . ALA A 1 135 ? -24.724 -10.341 -28.524 1.00 31.67 137 ALA A C 1
ATOM 1037 O O . ALA A 1 135 ? -24.555 -11.527 -28.642 1.00 30.24 137 ALA A O 1
ATOM 1039 N N . LEU A 1 136 ? -25.183 -9.770 -27.426 1.00 33.41 138 LEU A N 1
ATOM 1040 C CA . LEU A 1 136 ? -25.554 -10.487 -26.257 1.00 34.03 138 LEU A CA 1
ATOM 1041 C C . LEU A 1 136 ? -26.675 -11.525 -26.494 1.00 37.00 138 LEU A C 1
ATOM 1042 O O . LEU A 1 136 ? -26.589 -12.690 -26.041 1.00 38.10 138 LEU A O 1
ATOM 1047 N N . ASP A 1 137 ? -27.721 -11.098 -27.177 1.00 36.60 139 ASP A N 1
ATOM 1048 C CA . ASP A 1 137 ? -28.830 -11.976 -27.587 1.00 35.04 139 ASP A CA 1
ATOM 1049 C C . ASP A 1 137 ? -28.342 -13.137 -28.414 1.00 37.45 139 ASP A C 1
ATOM 1050 O O . ASP A 1 137 ? -28.624 -14.329 -28.129 1.00 34.14 139 ASP A O 1
ATOM 1055 N N . TYR A 1 138 ? -27.531 -12.848 -29.439 1.00 34.34 140 TYR A N 1
ATOM 1056 C CA . TYR A 1 138 ? -26.894 -13.904 -30.146 1.00 35.00 140 TYR A CA 1
ATOM 1057 C C . TYR A 1 138 ? -26.003 -14.794 -29.267 1.00 33.64 140 TYR A C 1
ATOM 1058 O O . TYR A 1 138 ? -26.036 -16.011 -29.389 1.00 36.94 140 TYR A O 1
ATOM 1067 N N . ALA A 1 139 ? -25.245 -14.225 -28.362 1.00 33.64 141 ALA A N 1
ATOM 1068 C CA . ALA A 1 139 ? -24.331 -15.019 -27.544 1.00 36.14 141 ALA A CA 1
ATOM 1069 C C . ALA A 1 139 ? -25.064 -15.930 -26.552 1.00 42.18 141 ALA A C 1
ATOM 1070 O O . ALA A 1 139 ? -24.711 -17.113 -26.359 1.00 43.86 141 ALA A O 1
ATOM 1072 N N . ILE A 1 140 ? -26.081 -15.366 -25.966 1.00 46.09 142 ILE A N 1
ATOM 1073 C CA . ILE A 1 140 ? -26.976 -16.096 -25.050 1.00 51.02 142 ILE A CA 1
ATOM 1074 C C . ILE A 1 140 ? -27.490 -17.345 -25.755 1.00 51.78 142 ILE A C 1
ATOM 1075 O O . ILE A 1 140 ? -27.185 -18.508 -25.370 1.00 51.61 142 ILE A O 1
ATOM 1080 N N . GLU A 1 141 ? -28.117 -17.110 -26.876 1.00 53.84 143 GLU A N 1
ATOM 1081 C CA . GLU A 1 141 ? -28.675 -18.165 -27.643 1.00 58.15 143 GLU A CA 1
ATOM 1082 C C . GLU A 1 141 ? -27.625 -19.195 -28.114 1.00 60.22 143 GLU A C 1
ATOM 1083 O O . GLU A 1 141 ? -27.932 -20.362 -28.261 1.00 61.56 143 GLU A O 1
ATOM 1089 N N . LYS A 1 142 ? -26.386 -18.785 -28.334 1.00 63.11 144 LYS A N 1
ATOM 1090 C CA . LYS A 1 142 ? -25.354 -19.717 -28.798 1.00 64.17 144 LYS A CA 1
ATOM 1091 C C . LYS A 1 142 ? -25.060 -20.816 -27.744 1.00 72.66 144 LYS A C 1
ATOM 1092 O O . LYS A 1 142 ? -25.065 -22.037 -28.060 1.00 76.55 144 LYS A O 1
ATOM 1098 N N . ILE A 1 143 ? -24.905 -20.393 -26.494 1.00 72.83 145 ILE A N 1
ATOM 1099 C CA . ILE A 1 143 ? -24.902 -21.349 -25.340 1.00 79.71 145 ILE A CA 1
ATOM 1100 C C . ILE A 1 143 ? -26.210 -22.183 -25.093 1.00 84.36 145 ILE A C 1
ATOM 1101 O O . ILE A 1 143 ? -26.160 -23.345 -24.720 1.00 92.72 145 ILE A O 1
ATOM 1106 N N . GLN A 1 144 ? -27.376 -21.591 -25.302 1.00 89.49 146 GLN A N 1
ATOM 1107 C CA . GLN A 1 144 ? -28.598 -22.110 -24.727 1.00 89.59 146 GLN A CA 1
ATOM 1108 C C . GLN A 1 144 ? -29.766 -22.237 -25.689 1.00 102.14 146 GLN A C 1
ATOM 1109 O O . GLN A 1 144 ? -30.185 -21.244 -26.318 1.00 102.93 146 GLN A O 1
ATOM 1115 N N . PRO A 1 145 ? -30.326 -23.459 -25.772 1.00 112.07 147 PRO A N 1
ATOM 1116 C CA . PRO A 1 145 ? -31.706 -23.669 -26.292 1.00 113.48 147 PRO A CA 1
ATOM 1117 C C . PRO A 1 145 ? -32.829 -23.147 -25.346 1.00 108.07 147 PRO A C 1
ATOM 1118 O O . PRO A 1 145 ? -32.918 -21.951 -25.006 1.00 86.58 147 PRO A O 1
ATOM 1122 N N . SER B 1 1 ? -46.427 -0.571 -47.241 1.00 59.32 3 SER B N 1
ATOM 1123 C CA . SER B 1 1 ? -45.498 -1.167 -46.181 1.00 55.47 3 SER B CA 1
ATOM 1124 C C . SER B 1 1 ? -44.446 -0.147 -45.660 1.00 50.24 3 SER B C 1
ATOM 1125 O O . SER B 1 1 ? -44.018 0.730 -46.378 1.00 50.52 3 SER B O 1
ATOM 1128 N N . THR B 1 2 ? -44.118 -0.218 -44.387 1.00 46.61 4 THR B N 1
ATOM 1129 C CA . THR B 1 2 ? -43.269 0.769 -43.742 1.00 46.79 4 THR B CA 1
ATOM 1130 C C . THR B 1 2 ? -41.763 0.335 -43.876 1.00 46.13 4 THR B C 1
ATOM 1131 O O . THR B 1 2 ? -40.851 1.222 -43.934 1.00 46.42 4 THR B O 1
ATOM 1135 N N . ILE B 1 3 ? -41.510 -0.984 -43.884 1.00 41.78 5 ILE B N 1
ATOM 1136 C CA . ILE B 1 3 ? -40.149 -1.537 -44.011 1.00 41.70 5 ILE B CA 1
ATOM 1137 C C . ILE B 1 3 ? -40.169 -2.517 -45.176 1.00 42.94 5 ILE B C 1
ATOM 1138 O O . ILE B 1 3 ? -41.067 -3.249 -45.297 1.00 43.39 5 ILE B O 1
ATOM 1143 N N . LEU B 1 4 ? -39.111 -2.516 -45.982 1.00 39.02 6 LEU B N 1
ATOM 1144 C CA . LEU B 1 4 ? -38.851 -3.411 -47.060 1.00 37.02 6 LEU B CA 1
ATOM 1145 C C . LEU B 1 4 ? -37.513 -4.122 -46.793 1.00 38.10 6 LEU B C 1
ATOM 1146 O O . LEU B 1 4 ? -36.458 -3.441 -46.531 1.00 38.48 6 LEU B O 1
ATOM 1151 N N . VAL B 1 5 ? -37.567 -5.451 -46.822 1.00 36.29 7 VAL B N 1
ATOM 1152 C CA . VAL B 1 5 ? -36.432 -6.300 -46.729 1.00 34.89 7 VAL B CA 1
ATOM 1153 C C . VAL B 1 5 ? -36.069 -6.712 -48.125 1.00 35.70 7 VAL B C 1
ATOM 1154 O O . VAL B 1 5 ? -36.891 -7.322 -48.831 1.00 38.22 7 VAL B O 1
ATOM 1158 N N . ILE B 1 6 ? -34.826 -6.438 -48.565 1.00 34.71 8 ILE B N 1
ATOM 1159 C CA . ILE B 1 6 ? -34.388 -6.873 -49.919 1.00 36.75 8 ILE B CA 1
ATOM 1160 C C . ILE B 1 6 ? -33.264 -7.919 -49.805 1.00 38.67 8 ILE B C 1
ATOM 1161 O O . ILE B 1 6 ? -32.235 -7.676 -49.152 1.00 38.26 8 ILE B O 1
ATOM 1166 N N . HIS B 1 7 ? -33.381 -8.998 -50.555 1.00 38.00 9 HIS B N 1
ATOM 1167 C CA . HIS B 1 7 ? -32.346 -10.037 -50.655 1.00 35.41 9 HIS B CA 1
ATOM 1168 C C . HIS B 1 7 ? -31.838 -10.169 -52.113 1.00 35.92 9 HIS B C 1
ATOM 1169 O O . HIS B 1 7 ? -32.594 -10.241 -53.080 1.00 34.38 9 HIS B O 1
ATOM 1176 N N . GLY B 1 8 ? -30.518 -10.201 -52.256 1.00 33.58 10 GLY B N 1
ATOM 1177 C CA . GLY B 1 8 ? -29.856 -10.125 -53.487 1.00 33.78 10 GLY B CA 1
ATOM 1178 C C . GLY B 1 8 ? -29.656 -11.481 -54.088 1.00 33.77 10 GLY B C 1
ATOM 1179 O O . GLY B 1 8 ? -30.295 -12.452 -53.733 1.00 36.36 10 GLY B O 1
ATOM 1180 N N . PRO B 1 9 ? -28.839 -11.550 -55.103 1.00 33.06 11 PRO B N 1
ATOM 1181 C CA . PRO B 1 9 ? -28.751 -12.772 -55.896 1.00 33.00 11 PRO B CA 1
ATOM 1182 C C . PRO B 1 9 ? -28.317 -13.992 -55.094 1.00 35.11 11 PRO B C 1
ATOM 1183 O O . PRO B 1 9 ? -27.568 -13.832 -54.096 1.00 33.30 11 PRO B O 1
ATOM 1187 N N . ASN B 1 10 ? -28.781 -15.200 -55.510 1.00 35.15 12 ASN B N 1
ATOM 1188 C CA . ASN B 1 10 ? -28.425 -16.476 -54.883 1.00 34.01 12 ASN B CA 1
ATOM 1189 C C . ASN B 1 10 ? -28.967 -16.767 -53.558 1.00 33.86 12 ASN B C 1
ATOM 1190 O O . ASN B 1 10 ? -28.962 -17.932 -53.188 1.00 38.56 12 ASN B O 1
ATOM 1195 N N . LEU B 1 11 ? -29.577 -15.824 -52.877 1.00 33.55 13 LEU B N 1
ATOM 1196 C CA . LEU B 1 11 ? -30.085 -16.113 -51.532 1.00 36.43 13 LEU B CA 1
ATOM 1197 C C . LEU B 1 11 ? -31.339 -16.999 -51.531 1.00 37.60 13 LEU B C 1
ATOM 1198 O O . LEU B 1 11 ? -31.724 -17.594 -50.534 1.00 41.96 13 LEU B O 1
ATOM 1203 N N . ASN B 1 12 ? -31.944 -17.101 -52.678 1.00 39.05 14 ASN B N 1
ATOM 1204 C CA . ASN B 1 12 ? -33.059 -18.054 -52.976 1.00 41.27 14 ASN B CA 1
ATOM 1205 C C . ASN B 1 12 ? -32.568 -19.485 -52.853 1.00 43.22 14 ASN B C 1
ATOM 1206 O O . ASN B 1 12 ? -33.394 -20.370 -52.753 1.00 47.60 14 ASN B O 1
ATOM 1211 N N . LEU B 1 13 ? -31.260 -19.724 -52.844 1.00 39.60 15 LEU B N 1
ATOM 1212 C CA . LEU B 1 13 ? -30.708 -21.063 -52.661 1.00 42.66 15 LEU B CA 1
ATOM 1213 C C . LEU B 1 13 ? -30.553 -21.529 -51.237 1.00 42.48 15 LEU B C 1
ATOM 1214 O O . LEU B 1 13 ? -30.136 -22.647 -51.038 1.00 44.35 15 LEU B O 1
ATOM 1219 N N . LEU B 1 14 ? -30.808 -20.664 -50.253 1.00 42.96 16 LEU B N 1
ATOM 1220 C CA . LEU B 1 14 ? -30.595 -20.995 -48.897 1.00 44.09 16 LEU B CA 1
ATOM 1221 C C . LEU B 1 14 ? -31.362 -22.240 -48.554 1.00 50.57 16 LEU B C 1
ATOM 1222 O O . LEU B 1 14 ? -32.557 -22.308 -48.815 1.00 44.80 16 LEU B O 1
ATOM 1227 N N . GLY B 1 15 ? -30.663 -23.212 -47.988 1.00 55.07 17 GLY B N 1
ATOM 1228 C CA . GLY B 1 15 ? -31.261 -24.486 -47.633 1.00 68.06 17 GLY B CA 1
ATOM 1229 C C . GLY B 1 15 ? -31.499 -25.411 -48.790 1.00 78.47 17 GLY B C 1
ATOM 1230 O O . GLY B 1 15 ? -31.507 -26.630 -48.628 1.00 78.60 17 GLY B O 1
ATOM 1231 N N . LYS B 1 16 ? -31.792 -24.812 -49.930 1.00 89.43 18 LYS B N 1
ATOM 1232 C CA . LYS B 1 16 ? -31.947 -25.542 -51.138 1.00 99.06 18 LYS B CA 1
ATOM 1233 C C . LYS B 1 16 ? -30.574 -26.014 -51.559 1.00 111.04 18 LYS B C 1
ATOM 1234 O O . LYS B 1 16 ? -30.407 -27.193 -51.870 1.00 116.21 18 LYS B O 1
ATOM 1240 N N . ARG B 1 17 ? -29.600 -25.105 -51.439 1.00 119.50 19 ARG B N 1
ATOM 1241 C CA . ARG B 1 17 ? -28.198 -25.302 -51.859 1.00 118.15 19 ARG B CA 1
ATOM 1242 C C . ARG B 1 17 ? -27.319 -26.070 -50.865 1.00 117.11 19 ARG B C 1
ATOM 1243 O O . ARG B 1 17 ? -27.002 -25.575 -49.802 1.00 107.92 19 ARG B O 1
ATOM 1251 N N . GLU B 1 18 ? -26.920 -27.278 -51.238 1.00 124.76 20 GLU B N 1
ATOM 1252 C CA . GLU B 1 18 ? -26.015 -28.067 -50.396 1.00 139.79 20 GLU B CA 1
ATOM 1253 C C . GLU B 1 18 ? -26.402 -28.207 -48.897 1.00 145.29 20 GLU B C 1
ATOM 1254 O O . GLU B 1 18 ? -25.614 -27.844 -48.019 1.00 159.02 20 GLU B O 1
ATOM 1260 N N . PRO B 1 19 ? -27.589 -28.753 -48.607 1.00 143.21 21 PRO B N 1
ATOM 1261 C CA . PRO B 1 19 ? -28.033 -28.848 -47.221 1.00 141.57 21 PRO B CA 1
ATOM 1262 C C . PRO B 1 19 ? -27.304 -29.963 -46.505 1.00 140.42 21 PRO B C 1
ATOM 1263 O O . PRO B 1 19 ? -27.239 -31.075 -47.044 1.00 147.48 21 PRO B O 1
ATOM 1267 N N . GLU B 1 20 ? -26.765 -29.616 -45.320 1.00 141.13 22 GLU B N 1
ATOM 1268 C CA . GLU B 1 20 ? -25.928 -30.414 -44.376 1.00 142.74 22 GLU B CA 1
ATOM 1269 C C . GLU B 1 20 ? -24.445 -30.545 -44.788 1.00 150.78 22 GLU B C 1
ATOM 1270 O O . GLU B 1 20 ? -23.643 -31.103 -44.064 1.00 150.39 22 GLU B O 1
ATOM 1276 N N . VAL B 1 21 ? -24.134 -30.040 -45.969 1.00 162.71 23 VAL B N 1
ATOM 1277 C CA . VAL B 1 21 ? -22.793 -29.866 -46.472 1.00 165.39 23 VAL B CA 1
ATOM 1278 C C . VAL B 1 21 ? -22.619 -28.366 -46.561 1.00 168.80 23 VAL B C 1
ATOM 1279 O O . VAL B 1 21 ? -21.522 -27.870 -46.773 1.00 162.20 23 VAL B O 1
ATOM 1283 N N . TYR B 1 22 ? -23.738 -27.660 -46.396 1.00 172.87 24 TYR B N 1
ATOM 1284 C CA . TYR B 1 22 ? -23.785 -26.212 -46.410 1.00 168.96 24 TYR B CA 1
ATOM 1285 C C . TYR B 1 22 ? -25.211 -25.680 -46.550 1.00 167.09 24 TYR B C 1
ATOM 1286 O O . TYR B 1 22 ? -25.505 -24.918 -47.476 1.00 174.56 24 TYR B O 1
ATOM 1295 N N . GLY B 1 23 ? -26.112 -26.167 -45.694 1.00 161.36 25 GLY B N 1
ATOM 1296 C CA . GLY B 1 23 ? -27.504 -25.735 -45.698 1.00 149.68 25 GLY B CA 1
ATOM 1297 C C . GLY B 1 23 ? -28.269 -26.097 -44.429 1.00 136.40 25 GLY B C 1
ATOM 1298 O O . GLY B 1 23 ? -27.829 -26.938 -43.648 1.00 133.99 25 GLY B O 1
ATOM 1299 N N . HIS B 1 24 ? -29.481 -25.610 -44.385 1.00 121.59 26 HIS B N 1
ATOM 1300 C CA . HIS B 1 24 ? -30.435 -25.953 -43.319 1.00 112.54 26 HIS B CA 1
ATOM 1301 C C . HIS B 1 24 ? -31.766 -25.108 -43.353 1.00 98.95 26 HIS B C 1
ATOM 1302 O O . HIS B 1 24 ? -32.822 -25.659 -43.673 1.00 86.39 26 HIS B O 1
ATOM 1309 N N . LEU B 1 25 ? -31.754 -23.792 -43.081 1.00 88.17 27 LEU B N 1
ATOM 1310 C CA . LEU B 1 25 ? -32.980 -22.964 -43.205 1.00 76.43 27 LEU B CA 1
ATOM 1311 C C . LEU B 1 25 ? -33.052 -22.298 -44.605 1.00 64.46 27 LEU B C 1
ATOM 1312 O O . LEU B 1 25 ? -32.069 -22.265 -45.340 1.00 63.53 27 LEU B O 1
ATOM 1317 N N . THR B 1 26 ? -34.219 -21.783 -44.973 1.00 57.27 28 THR B N 1
ATOM 1318 C CA . THR B 1 26 ? -34.432 -21.186 -46.278 1.00 53.64 28 THR B CA 1
ATOM 1319 C C . THR B 1 26 ? -34.911 -19.701 -46.245 1.00 48.24 28 THR B C 1
ATOM 1320 O O . THR B 1 26 ? -35.437 -19.178 -45.254 1.00 43.84 28 THR B O 1
ATOM 1324 N N . LEU B 1 27 ? -34.842 -19.096 -47.412 1.00 46.40 29 LEU B N 1
ATOM 1325 C CA . LEU B 1 27 ? -35.256 -17.735 -47.519 1.00 44.79 29 LEU B CA 1
ATOM 1326 C C . LEU B 1 27 ? -36.700 -17.523 -47.093 1.00 45.16 29 LEU B C 1
ATOM 1327 O O . LEU B 1 27 ? -37.051 -16.667 -46.265 1.00 38.80 29 LEU B O 1
ATOM 1332 N N . ASP B 1 28 ? -37.569 -18.395 -47.617 1.00 51.15 30 ASP B N 1
ATOM 1333 C CA . ASP B 1 28 ? -38.951 -18.364 -47.250 1.00 52.29 30 ASP B CA 1
ATOM 1334 C C . ASP B 1 28 ? -39.130 -18.471 -45.713 1.00 49.93 30 ASP B C 1
ATOM 1335 O O . ASP B 1 28 ? -39.834 -17.668 -45.124 1.00 56.07 30 ASP B O 1
ATOM 1340 N N . ASN B 1 29 ? -38.407 -19.316 -45.038 1.00 49.10 31 ASN B N 1
ATOM 1341 C CA . ASN B 1 29 ? -38.395 -19.315 -43.524 1.00 52.82 31 ASN B CA 1
ATOM 1342 C C . ASN B 1 29 ? -37.967 -17.995 -42.826 1.00 48.71 31 ASN B C 1
ATOM 1343 O O . ASN B 1 29 ? -38.590 -17.503 -41.869 1.00 47.47 31 ASN B O 1
ATOM 1348 N N . ILE B 1 30 ? -36.888 -17.406 -43.336 1.00 47.85 32 ILE B N 1
ATOM 1349 C CA . ILE B 1 30 ? -36.466 -16.078 -42.899 1.00 43.74 32 ILE B CA 1
ATOM 1350 C C . ILE B 1 30 ? -37.517 -15.067 -43.155 1.00 38.69 32 ILE B C 1
ATOM 1351 O O . ILE B 1 30 ? -37.765 -14.208 -42.316 1.00 41.46 32 ILE B O 1
ATOM 1356 N N . ASN B 1 31 ? -38.131 -15.096 -44.324 1.00 40.36 33 ASN B N 1
ATOM 1357 C CA . ASN B 1 31 ? -39.135 -14.050 -44.606 1.00 43.64 33 ASN B CA 1
ATOM 1358 C C . ASN B 1 31 ? -40.384 -14.081 -43.657 1.00 46.34 33 ASN B C 1
ATOM 1359 O O . ASN B 1 31 ? -40.883 -13.008 -43.160 1.00 40.76 33 ASN B O 1
ATOM 1364 N N . ARG B 1 32 ? -40.795 -15.306 -43.361 1.00 46.48 34 ARG B N 1
ATOM 1365 C CA . ARG B 1 32 ? -41.949 -15.508 -42.467 1.00 51.76 34 ARG B CA 1
ATOM 1366 C C . ARG B 1 32 ? -41.734 -14.986 -41.053 1.00 48.83 34 ARG B C 1
ATOM 1367 O O . ARG B 1 32 ? -42.624 -14.363 -40.499 1.00 50.37 34 ARG B O 1
ATOM 1375 N N . GLN B 1 33 ? -40.523 -15.199 -40.525 1.00 46.04 35 GLN B N 1
ATOM 1376 C CA . GLN B 1 33 ? -40.109 -14.749 -39.229 1.00 44.22 35 GLN B CA 1
ATOM 1377 C C . GLN B 1 33 ? -40.060 -13.269 -39.126 1.00 42.86 35 GLN B C 1
ATOM 1378 O O . GLN B 1 33 ? -40.456 -12.716 -38.138 1.00 45.05 35 GLN B O 1
ATOM 1384 N N . LEU B 1 34 ? -39.536 -12.599 -40.153 1.00 42.53 36 LEU B N 1
ATOM 1385 C CA . LEU B 1 34 ? -39.501 -11.178 -40.146 1.00 40.97 36 LEU B CA 1
ATOM 1386 C C . LEU B 1 34 ? -40.884 -10.540 -40.260 1.00 41.25 36 LEU B C 1
ATOM 1387 O O . LEU B 1 34 ? -41.153 -9.482 -39.682 1.00 39.99 36 LEU B O 1
ATOM 1392 N N . ILE B 1 35 ? -41.733 -11.098 -41.104 1.00 43.33 37 ILE B N 1
ATOM 1393 C CA . ILE B 1 35 ? -43.089 -10.498 -41.231 1.00 45.03 37 ILE B CA 1
ATOM 1394 C C . ILE B 1 35 ? -43.843 -10.601 -39.921 1.00 45.19 37 ILE B C 1
ATOM 1395 O O . ILE B 1 35 ? -44.466 -9.564 -39.476 1.00 44.57 37 ILE B O 1
ATOM 1400 N N . ALA B 1 36 ? -43.716 -11.785 -39.297 1.00 43.29 38 ALA B N 1
ATOM 1401 C CA . ALA B 1 36 ? -44.298 -12.091 -37.944 1.00 46.31 38 ALA B CA 1
ATOM 1402 C C . ALA B 1 36 ? -43.742 -11.110 -36.891 1.00 49.74 38 ALA B C 1
ATOM 1403 O O . ALA B 1 36 ? -44.450 -10.547 -36.092 1.00 48.82 38 ALA B O 1
ATOM 1405 N N . GLN B 1 37 ? -42.419 -10.878 -36.927 1.00 47.57 39 GLN B N 1
ATOM 1406 C CA . GLN B 1 37 ? -41.822 -9.976 -35.998 1.00 42.74 39 GLN B CA 1
ATOM 1407 C C . GLN B 1 37 ? -42.400 -8.587 -36.146 1.00 41.38 39 GLN B C 1
ATOM 1408 O O . GLN B 1 37 ? -42.595 -7.889 -35.171 1.00 45.68 39 GLN B O 1
ATOM 1414 N N . ALA B 1 38 ? -42.559 -8.152 -37.386 1.00 44.86 40 ALA B N 1
ATOM 1415 C CA . ALA B 1 38 ? -42.956 -6.824 -37.666 1.00 46.85 40 ALA B CA 1
ATOM 1416 C C . ALA B 1 38 ? -44.488 -6.730 -37.353 1.00 49.68 40 ALA B C 1
ATOM 1417 O O . ALA B 1 38 ? -44.884 -5.745 -36.716 1.00 49.86 40 ALA B O 1
ATOM 1419 N N . GLU B 1 39 ? -45.251 -7.758 -37.733 1.00 50.47 41 GLU B N 1
ATOM 1420 C CA . GLU B 1 39 ? -46.660 -7.963 -37.255 1.00 60.21 41 GLU B CA 1
ATOM 1421 C C . GLU B 1 39 ? -46.821 -7.837 -35.720 1.00 61.83 41 GLU B C 1
ATOM 1422 O O . GLU B 1 39 ? -47.682 -7.146 -35.286 1.00 59.97 41 GLU B O 1
ATOM 1428 N N . GLN B 1 40 ? -45.972 -8.455 -34.897 1.00 64.20 42 GLN B N 1
ATOM 1429 C CA . GLN B 1 40 ? -46.038 -8.215 -33.458 1.00 64.35 42 GLN B CA 1
ATOM 1430 C C . GLN B 1 40 ? -45.945 -6.757 -33.085 1.00 65.84 42 GLN B C 1
ATOM 1431 O O . GLN B 1 40 ? -46.445 -6.395 -32.046 1.00 60.60 42 GLN B O 1
ATOM 1437 N N . ALA B 1 41 ? -45.241 -5.935 -33.874 1.00 64.17 43 ALA B N 1
ATOM 1438 C CA . ALA B 1 41 ? -45.019 -4.492 -33.525 1.00 63.02 43 ALA B CA 1
ATOM 1439 C C . ALA B 1 41 ? -45.943 -3.516 -34.214 1.00 61.95 43 ALA B C 1
ATOM 1440 O O . ALA B 1 41 ? -45.715 -2.322 -34.141 1.00 64.56 43 ALA B O 1
ATOM 1442 N N . SER B 1 42 ? -47.019 -4.038 -34.818 1.00 64.63 44 SER B N 1
ATOM 1443 C CA . SER B 1 42 ? -47.971 -3.280 -35.627 1.00 64.13 44 SER B CA 1
ATOM 1444 C C . SER B 1 42 ? -47.291 -2.581 -36.764 1.00 61.59 44 SER B C 1
ATOM 1445 O O . SER B 1 42 ? -47.569 -1.399 -37.003 1.00 57.11 44 SER B O 1
ATOM 1448 N N . ILE B 1 43 ? -46.417 -3.319 -37.483 1.00 57.34 45 ILE B N 1
ATOM 1449 C CA . ILE B 1 43 ? -45.730 -2.741 -38.641 1.00 62.28 45 ILE B CA 1
ATOM 1450 C C . ILE B 1 43 ? -45.804 -3.664 -39.873 1.00 58.23 45 ILE B C 1
ATOM 1451 O O . ILE B 1 43 ? -45.663 -4.881 -39.786 1.00 56.64 45 ILE B O 1
ATOM 1456 N N . THR B 1 44 ? -46.128 -3.063 -41.006 1.00 52.47 46 THR B N 1
ATOM 1457 C CA . THR B 1 44 ? -46.240 -3.790 -42.245 1.00 51.73 46 THR B CA 1
ATOM 1458 C C . THR B 1 44 ? -44.798 -3.921 -42.837 1.00 51.67 46 THR B C 1
ATOM 1459 O O . THR B 1 44 ? -43.991 -2.994 -42.770 1.00 51.38 46 THR B O 1
ATOM 1463 N N . LEU B 1 45 ? -44.486 -5.098 -43.354 1.00 50.25 47 LEU B N 1
ATOM 1464 C CA . LEU B 1 45 ? -43.136 -5.377 -43.867 1.00 48.09 47 LEU B CA 1
ATOM 1465 C C . LEU B 1 45 ? -43.278 -6.116 -45.162 1.00 45.83 47 LEU B C 1
ATOM 1466 O O . LEU B 1 45 ? -43.937 -7.122 -45.254 1.00 50.27 47 LEU B O 1
ATOM 1471 N N . ASP B 1 46 ? -42.688 -5.588 -46.194 1.00 46.10 48 ASP B N 1
ATOM 1472 C CA . ASP B 1 46 ? -42.534 -6.343 -47.379 1.00 44.59 48 ASP B CA 1
ATOM 1473 C C . ASP B 1 46 ? -41.158 -6.952 -47.565 1.00 43.06 48 ASP B C 1
ATOM 1474 O O . ASP B 1 46 ? -40.223 -6.533 -46.927 1.00 39.41 48 ASP B O 1
ATOM 1479 N N . THR B 1 47 ? -41.082 -7.921 -48.472 1.00 45.19 49 THR B N 1
ATOM 1480 C CA . THR B 1 47 ? -39.820 -8.673 -48.776 1.00 47.02 49 THR B CA 1
ATOM 1481 C C . THR B 1 47 ? -39.694 -8.841 -50.278 1.00 46.98 49 THR B C 1
ATOM 1482 O O . THR B 1 47 ? -40.726 -8.835 -51.015 1.00 43.27 49 THR B O 1
ATOM 1486 N N . PHE B 1 48 ? -38.438 -9.031 -50.769 1.00 41.77 50 PHE B N 1
ATOM 1487 C CA . PHE B 1 48 ? -38.244 -9.138 -52.184 1.00 37.64 50 PHE B CA 1
ATOM 1488 C C . PHE B 1 48 ? -36.927 -9.755 -52.399 1.00 39.62 50 PHE B C 1
ATOM 1489 O O . PHE B 1 48 ? -35.930 -9.352 -51.715 1.00 35.67 50 PHE B O 1
ATOM 1497 N N . GLN B 1 49 ? -36.872 -10.728 -53.298 1.00 38.60 51 GLN B N 1
ATOM 1498 C CA . GLN B 1 49 ? -35.579 -11.183 -53.754 1.00 43.67 51 GLN B CA 1
ATOM 1499 C C . GLN B 1 49 ? -35.461 -11.315 -55.209 1.00 40.75 51 GLN B C 1
ATOM 1500 O O . GLN B 1 49 ? -36.435 -11.543 -55.850 1.00 37.68 51 GLN B O 1
ATOM 1506 N N . SER B 1 50 ? -34.240 -11.108 -55.725 1.00 38.18 52 SER B N 1
ATOM 1507 C CA . SER B 1 50 ? -33.997 -11.327 -57.133 1.00 37.93 52 SER B CA 1
ATOM 1508 C C . SER B 1 50 ? -32.534 -11.545 -57.470 1.00 35.03 52 SER B C 1
ATOM 1509 O O . SER B 1 50 ? -31.690 -11.067 -56.816 1.00 33.35 52 SER B O 1
ATOM 1512 N N . ASN B 1 51 ? -32.301 -12.303 -58.489 1.00 34.83 53 ASN B N 1
ATOM 1513 C CA . ASN B 1 51 ? -31.028 -12.468 -59.021 1.00 35.56 53 ASN B CA 1
ATOM 1514 C C . ASN B 1 51 ? -30.682 -11.458 -60.029 1.00 35.53 53 ASN B C 1
ATOM 1515 O O . ASN B 1 51 ? -29.575 -11.567 -60.562 1.00 31.64 53 ASN B O 1
ATOM 1520 N N . TRP B 1 52 ? -31.616 -10.567 -60.361 1.00 33.79 54 TRP B N 1
ATOM 1521 C CA . TRP B 1 52 ? -31.404 -9.559 -61.342 1.00 32.95 54 TRP B CA 1
ATOM 1522 C C . TRP B 1 52 ? -31.270 -8.191 -60.699 1.00 34.76 54 TRP B C 1
ATOM 1523 O O . TRP B 1 52 ? -32.133 -7.771 -59.918 1.00 32.49 54 TRP B O 1
ATOM 1534 N N . GLU B 1 53 ? -30.122 -7.549 -60.966 1.00 33.46 55 GLU B N 1
ATOM 1535 C CA . GLU B 1 53 ? -29.806 -6.262 -60.405 1.00 35.44 55 GLU B CA 1
ATOM 1536 C C . GLU B 1 53 ? -30.855 -5.186 -60.748 1.00 33.60 55 GLU B C 1
ATOM 1537 O O . GLU B 1 53 ? -31.231 -4.423 -59.903 1.00 32.39 55 GLU B O 1
ATOM 1543 N N . GLY B 1 54 ? -31.267 -5.120 -62.017 1.00 33.64 56 GLY B N 1
ATOM 1544 C CA . GLY B 1 54 ? -32.350 -4.166 -62.427 1.00 33.35 56 GLY B CA 1
ATOM 1545 C C . GLY B 1 54 ? -33.642 -4.339 -61.677 1.00 34.58 56 GLY B C 1
ATOM 1546 O O . GLY B 1 54 ? -34.298 -3.356 -61.399 1.00 33.24 56 GLY B O 1
ATOM 1547 N N . ALA B 1 55 ? -34.058 -5.606 -61.378 1.00 34.18 57 ALA B N 1
ATOM 1548 C CA . ALA B 1 55 ? -35.288 -5.837 -60.575 1.00 33.60 57 ALA B CA 1
ATOM 1549 C C . ALA B 1 55 ? -35.216 -5.223 -59.225 1.00 34.72 57 ALA B C 1
ATOM 1550 O O . ALA B 1 55 ? -36.169 -4.665 -58.732 1.00 34.05 57 ALA B O 1
ATOM 1552 N N . ILE B 1 56 ? -34.012 -5.272 -58.619 1.00 33.99 58 ILE B N 1
ATOM 1553 C CA . ILE B 1 56 ? -33.809 -4.728 -57.343 1.00 33.67 58 ILE B CA 1
ATOM 1554 C C . ILE B 1 56 ? -33.818 -3.204 -57.365 1.00 31.57 58 ILE B C 1
ATOM 1555 O O . ILE B 1 56 ? -34.406 -2.542 -56.479 1.00 30.39 58 ILE B O 1
ATOM 1560 N N . VAL B 1 57 ? -33.092 -2.642 -58.293 1.00 30.85 59 VAL B N 1
ATOM 1561 C CA . VAL B 1 57 ? -33.122 -1.219 -58.501 1.00 33.99 59 VAL B CA 1
ATOM 1562 C C . VAL B 1 57 ? -34.587 -0.676 -58.686 1.00 32.25 59 VAL B C 1
ATOM 1563 O O . VAL B 1 57 ? -34.996 0.338 -58.024 1.00 32.70 59 VAL B O 1
ATOM 1567 N N . ASP B 1 58 ? -35.330 -1.406 -59.486 1.00 33.65 60 ASP B N 1
ATOM 1568 C CA . ASP B 1 58 ? -36.703 -1.054 -59.841 1.00 36.54 60 ASP B CA 1
ATOM 1569 C C . ASP B 1 58 ? -37.502 -1.075 -58.536 1.00 36.72 60 ASP B C 1
ATOM 1570 O O . ASP B 1 58 ? -38.239 -0.079 -58.197 1.00 40.42 60 ASP B O 1
ATOM 1575 N N . ARG B 1 59 ? -37.270 -2.121 -57.733 1.00 36.07 61 ARG B N 1
ATOM 1576 C CA . ARG B 1 59 ? -37.999 -2.299 -56.471 1.00 34.13 61 ARG B CA 1
ATOM 1577 C C . ARG B 1 59 ? -37.769 -1.241 -55.501 1.00 36.46 61 ARG B C 1
ATOM 1578 O O . ARG B 1 59 ? -38.656 -0.861 -54.780 1.00 35.40 61 ARG B O 1
ATOM 1586 N N . ILE B 1 60 ? -36.532 -0.760 -55.455 1.00 35.05 62 ILE B N 1
ATOM 1587 C CA . ILE B 1 60 ? -36.109 0.387 -54.635 1.00 35.49 62 ILE B CA 1
ATOM 1588 C C . ILE B 1 60 ? -36.793 1.664 -55.113 1.00 35.27 62 ILE B C 1
ATOM 1589 O O . ILE B 1 60 ? -37.244 2.496 -54.273 1.00 38.03 62 ILE B O 1
ATOM 1594 N N . HIS B 1 61 ? -36.842 1.840 -56.421 1.00 35.26 63 HIS B N 1
ATOM 1595 C CA . HIS B 1 61 ? -37.611 2.984 -56.978 1.00 37.43 63 HIS B CA 1
ATOM 1596 C C . HIS B 1 61 ? -39.069 2.932 -56.526 1.00 38.40 63 HIS B C 1
ATOM 1597 O O . HIS B 1 61 ? -39.560 3.943 -56.038 1.00 39.87 63 HIS B O 1
ATOM 1604 N N . GLN B 1 62 ? -39.642 1.757 -56.501 1.00 40.21 64 GLN B N 1
ATOM 1605 C CA . GLN B 1 62 ? -41.089 1.647 -56.133 1.00 46.30 64 GLN B CA 1
ATOM 1606 C C . GLN B 1 62 ? -41.301 1.942 -54.665 1.00 44.02 64 GLN B C 1
ATOM 1607 O O . GLN B 1 62 ? -42.316 2.437 -54.304 1.00 45.21 64 GLN B O 1
ATOM 1613 N N . ALA B 1 63 ? -40.298 1.655 -53.843 1.00 41.66 65 ALA B N 1
ATOM 1614 C CA . ALA B 1 63 ? -40.339 1.906 -52.450 1.00 38.59 65 ALA B CA 1
ATOM 1615 C C . ALA B 1 63 ? -40.484 3.381 -52.175 1.00 41.91 65 ALA B C 1
ATOM 1616 O O . ALA B 1 63 ? -41.232 3.788 -51.229 1.00 43.13 65 ALA B O 1
ATOM 1618 N N . GLN B 1 64 ? -39.811 4.225 -52.958 1.00 43.01 66 GLN B N 1
ATOM 1619 C CA . GLN B 1 64 ? -39.944 5.677 -52.701 1.00 46.12 66 GLN B CA 1
ATOM 1620 C C . GLN B 1 64 ? -41.425 6.036 -52.775 1.00 48.39 66 GLN B C 1
ATOM 1621 O O . GLN B 1 64 ? -41.934 6.762 -51.942 1.00 50.57 66 GLN B O 1
ATOM 1627 N N . THR B 1 65 ? -42.085 5.501 -53.769 1.00 51.44 67 THR B N 1
ATOM 1628 C CA . THR B 1 65 ? -43.446 5.918 -54.094 1.00 58.27 67 THR B CA 1
ATOM 1629 C C . THR B 1 65 ? -44.413 5.324 -53.086 1.00 53.65 67 THR B C 1
ATOM 1630 O O . THR B 1 65 ? -45.428 5.890 -52.855 1.00 60.76 67 THR B O 1
ATOM 1634 N N . GLU B 1 66 ? -44.049 4.239 -52.448 1.00 51.59 68 GLU B N 1
ATOM 1635 C CA . GLU B 1 66 ? -44.908 3.619 -51.448 1.00 52.29 68 GLU B CA 1
ATOM 1636 C C . GLU B 1 66 ? -44.672 4.222 -50.074 1.00 50.43 68 GLU B C 1
ATOM 1637 O O . GLU B 1 66 ? -45.318 3.870 -49.153 1.00 48.84 68 GLU B O 1
ATOM 1643 N N . GLY B 1 67 ? -43.784 5.191 -49.947 1.00 48.56 69 GLY B N 1
ATOM 1644 C CA . GLY B 1 67 ? -43.452 5.699 -48.590 1.00 51.12 69 GLY B CA 1
ATOM 1645 C C . GLY B 1 67 ? -42.794 4.659 -47.630 1.00 47.48 69 GLY B C 1
ATOM 1646 O O . GLY B 1 67 ? -42.996 4.700 -46.460 1.00 49.03 69 GLY B O 1
ATOM 1647 N N . VAL B 1 68 ? -42.069 3.660 -48.129 1.00 46.63 70 VAL B N 1
ATOM 1648 C CA . VAL B 1 68 ? -41.162 2.822 -47.251 1.00 42.37 70 VAL B CA 1
ATOM 1649 C C . VAL B 1 68 ? -40.273 3.782 -46.502 1.00 43.67 70 VAL B C 1
ATOM 1650 O O . VAL B 1 68 ? -39.699 4.726 -47.092 1.00 45.31 70 VAL B O 1
ATOM 1654 N N . LYS B 1 69 ? -40.185 3.568 -45.190 1.00 42.31 71 LYS B N 1
ATOM 1655 C CA . LYS B 1 69 ? -39.422 4.408 -44.277 1.00 45.31 71 LYS B CA 1
ATOM 1656 C C . LYS B 1 69 ? -38.000 3.859 -44.094 1.00 44.02 71 LYS B C 1
ATOM 1657 O O . LYS B 1 69 ? -37.152 4.605 -43.610 1.00 40.40 71 LYS B O 1
ATOM 1663 N N . LEU B 1 70 ? -37.814 2.541 -44.318 1.00 39.85 72 LEU B N 1
ATOM 1664 C CA . LEU B 1 70 ? -36.452 1.973 -44.071 1.00 40.50 72 LEU B CA 1
ATOM 1665 C C . LEU B 1 70 ? -36.292 0.728 -44.836 1.00 38.78 72 LEU B C 1
ATOM 1666 O O . LEU B 1 70 ? -37.236 -0.080 -44.937 1.00 37.04 72 LEU B O 1
ATOM 1671 N N . ILE B 1 71 ? -35.097 0.516 -45.392 1.00 37.50 73 ILE B N 1
ATOM 1672 C CA . ILE B 1 71 ? -34.821 -0.728 -46.093 1.00 36.63 73 ILE B CA 1
ATOM 1673 C C . ILE B 1 71 ? -33.754 -1.547 -45.315 1.00 38.07 73 ILE B C 1
ATOM 1674 O O . ILE B 1 71 ? -32.731 -1.043 -44.898 1.00 36.34 73 ILE B O 1
ATOM 1679 N N . ILE B 1 72 ? -34.050 -2.829 -45.160 1.00 34.22 74 ILE B N 1
ATOM 1680 C CA . ILE B 1 72 ? -33.120 -3.763 -44.689 1.00 36.12 74 ILE B CA 1
ATOM 1681 C C . ILE B 1 72 ? -32.664 -4.623 -45.906 1.00 35.82 74 ILE B C 1
ATOM 1682 O O . ILE B 1 72 ? -33.468 -5.296 -46.531 1.00 37.96 74 ILE B O 1
ATOM 1687 N N . ILE B 1 73 ? -31.390 -4.530 -46.266 1.00 33.79 75 ILE B N 1
ATOM 1688 C CA . ILE B 1 73 ? -30.903 -5.155 -47.517 1.00 36.81 75 ILE B CA 1
ATOM 1689 C C . ILE B 1 73 ? -29.706 -6.113 -47.273 1.00 33.91 75 ILE B C 1
ATOM 1690 O O . ILE B 1 73 ? -28.783 -5.765 -46.598 1.00 33.53 75 ILE B O 1
ATOM 1695 N N . ASN B 1 74 ? -29.778 -7.309 -47.870 1.00 33.89 76 ASN B N 1
ATOM 1696 C CA . ASN B 1 74 ? -28.667 -8.235 -48.028 1.00 31.80 76 ASN B CA 1
ATOM 1697 C C . ASN B 1 74 ? -28.389 -8.256 -49.497 1.00 32.69 76 ASN B C 1
ATOM 1698 O O . ASN B 1 74 ? -28.968 -9.006 -50.317 1.00 29.93 76 ASN B O 1
ATOM 1703 N N . PRO B 1 75 ? -27.468 -7.391 -49.910 1.00 34.55 77 PRO B N 1
ATOM 1704 C CA . PRO B 1 75 ? -27.253 -7.266 -51.338 1.00 34.17 77 PRO B CA 1
ATOM 1705 C C . PRO B 1 75 ? -26.439 -8.475 -51.861 1.00 34.23 77 PRO B C 1
ATOM 1706 O O . PRO B 1 75 ? -26.341 -8.668 -53.102 1.00 32.64 77 PRO B O 1
ATOM 1710 N N . ALA B 1 76 ? -25.919 -9.338 -50.929 1.00 33.39 78 ALA B N 1
ATOM 1711 C CA . ALA B 1 76 ? -25.246 -10.581 -51.383 1.00 34.31 78 ALA B CA 1
ATOM 1712 C C . ALA B 1 76 ? -24.076 -10.112 -52.318 1.00 34.08 78 ALA B C 1
ATOM 1713 O O . ALA B 1 76 ? -23.415 -9.161 -51.951 1.00 38.26 78 ALA B O 1
ATOM 1715 N N . ALA B 1 77 ? -23.858 -10.737 -53.454 1.00 36.81 79 ALA B N 1
ATOM 1716 C CA . ALA B 1 77 ? -22.713 -10.442 -54.341 1.00 39.44 79 ALA B CA 1
ATOM 1717 C C . ALA B 1 77 ? -22.652 -8.992 -54.812 1.00 36.49 79 ALA B C 1
ATOM 1718 O O . ALA B 1 77 ? -21.581 -8.466 -55.074 1.00 33.76 79 ALA B O 1
ATOM 1720 N N . LEU B 1 78 ? -23.834 -8.379 -54.964 1.00 37.35 80 LEU B N 1
ATOM 1721 C CA . LEU B 1 78 ? -23.983 -7.016 -55.420 1.00 33.93 80 LEU B CA 1
ATOM 1722 C C . LEU B 1 78 ? -23.340 -6.000 -54.504 1.00 34.46 80 LEU B C 1
ATOM 1723 O O . LEU B 1 78 ? -22.975 -4.943 -54.961 1.00 34.69 80 LEU B O 1
ATOM 1728 N N . THR B 1 79 ? -23.114 -6.383 -53.244 1.00 32.82 81 THR B N 1
ATOM 1729 C CA . THR B 1 79 ? -22.411 -5.613 -52.273 1.00 32.20 81 THR B CA 1
ATOM 1730 C C . THR B 1 79 ? -21.059 -5.090 -52.869 1.00 30.19 81 THR B C 1
ATOM 1731 O O . THR B 1 79 ? -20.689 -3.934 -52.714 1.00 32.07 81 THR B O 1
ATOM 1735 N N . HIS B 1 80 ? -20.373 -5.967 -53.577 1.00 29.93 82 HIS B N 1
ATOM 1736 C CA . HIS B 1 80 ? -19.000 -5.802 -53.962 1.00 30.88 82 HIS B CA 1
ATOM 1737 C C . HIS B 1 80 ? -18.886 -5.157 -55.309 1.00 33.01 82 HIS B C 1
ATOM 1738 O O . HIS B 1 80 ? -17.781 -4.730 -55.664 1.00 34.42 82 HIS B O 1
ATOM 1745 N N . THR B 1 81 ? -19.968 -5.089 -56.088 1.00 33.06 83 THR B N 1
ATOM 1746 C CA . THR B 1 81 ? -19.908 -4.780 -57.494 1.00 32.71 83 THR B CA 1
ATOM 1747 C C . THR B 1 81 ? -20.810 -3.602 -57.941 1.00 34.43 83 THR B C 1
ATOM 1748 O O . THR B 1 81 ? -20.436 -2.907 -58.843 1.00 34.35 83 THR B O 1
ATOM 1752 N N . SER B 1 82 ? -21.949 -3.369 -57.314 1.00 31.72 84 SER B N 1
ATOM 1753 C CA . SER B 1 82 ? -22.992 -2.586 -57.956 1.00 31.54 84 SER B CA 1
ATOM 1754 C C . SER B 1 82 ? -22.985 -1.148 -57.382 1.00 31.28 84 SER B C 1
ATOM 1755 O O . SER B 1 82 ? -23.603 -0.838 -56.292 1.00 34.42 84 SER B O 1
ATOM 1758 N N . VAL B 1 83 ? -22.437 -0.247 -58.149 1.00 29.91 85 VAL B N 1
ATOM 1759 C CA . VAL B 1 83 ? -22.660 1.169 -57.874 1.00 31.28 85 VAL B CA 1
ATOM 1760 C C . VAL B 1 83 ? -24.138 1.542 -58.166 1.00 32.75 85 VAL B C 1
ATOM 1761 O O . VAL B 1 83 ? -24.636 2.434 -57.541 1.00 30.80 85 VAL B O 1
ATOM 1765 N N . ALA B 1 84 ? -24.821 0.827 -59.077 1.00 32.14 86 ALA B N 1
ATOM 1766 C CA . ALA B 1 84 ? -26.227 1.122 -59.452 1.00 34.35 86 ALA B CA 1
ATOM 1767 C C . ALA B 1 84 ? -27.092 0.994 -58.236 1.00 34.59 86 ALA B C 1
ATOM 1768 O O . ALA B 1 84 ? -27.959 1.849 -57.977 1.00 32.01 86 ALA B O 1
ATOM 1770 N N . LEU B 1 85 ? -26.771 0.028 -57.358 1.00 33.92 87 LEU B N 1
ATOM 1771 C CA . LEU B 1 85 ? -27.584 -0.164 -56.154 1.00 33.59 87 LEU B CA 1
ATOM 1772 C C . LEU B 1 85 ? -27.419 1.017 -55.155 1.00 32.19 87 LEU B C 1
ATOM 1773 O O . LEU B 1 85 ? -28.388 1.449 -54.516 1.00 35.95 87 LEU B O 1
ATOM 1778 N N . ARG B 1 86 ? -26.201 1.426 -54.982 1.00 31.16 88 ARG B N 1
ATOM 1779 C CA . ARG B 1 86 ? -25.822 2.493 -54.117 1.00 33.29 88 ARG B CA 1
ATOM 1780 C C . ARG B 1 86 ? -26.608 3.739 -54.558 1.00 34.54 88 ARG B C 1
ATOM 1781 O O . ARG B 1 86 ? -27.278 4.418 -53.750 1.00 32.19 88 ARG B O 1
ATOM 1789 N N . ASP B 1 87 ? -26.413 4.075 -55.839 1.00 35.04 89 ASP B N 1
ATOM 1790 C CA . ASP B 1 87 ? -27.077 5.262 -56.340 1.00 36.35 89 ASP B CA 1
ATOM 1791 C C . ASP B 1 87 ? -28.644 5.166 -56.317 1.00 37.39 89 ASP B C 1
ATOM 1792 O O . ASP B 1 87 ? -29.274 6.206 -56.213 1.00 37.77 89 ASP B O 1
ATOM 1797 N N . ALA B 1 88 ? -29.252 3.946 -56.369 1.00 35.15 90 ALA B N 1
ATOM 1798 C CA . ALA B 1 88 ? -30.672 3.767 -56.143 1.00 34.90 90 ALA B CA 1
ATOM 1799 C C . ALA B 1 88 ? -31.118 4.119 -54.773 1.00 32.88 90 ALA B C 1
ATOM 1800 O O . ALA B 1 88 ? -32.071 4.843 -54.611 1.00 35.34 90 ALA B O 1
ATOM 1802 N N . LEU B 1 89 ? -30.428 3.577 -53.746 1.00 32.83 91 LEU B N 1
ATOM 1803 C CA . LEU B 1 89 ? -30.720 3.900 -52.326 1.00 31.78 91 LEU B CA 1
ATOM 1804 C C . LEU B 1 89 ? -30.488 5.318 -51.963 1.00 33.83 91 LEU B C 1
ATOM 1805 O O . LEU B 1 89 ? -31.298 5.881 -51.239 1.00 35.69 91 LEU B O 1
ATOM 1810 N N . LEU B 1 90 ? -29.446 5.925 -52.481 1.00 31.15 92 LEU B N 1
ATOM 1811 C CA . LEU B 1 90 ? -29.205 7.398 -52.235 1.00 34.44 92 LEU B CA 1
ATOM 1812 C C . LEU B 1 90 ? -30.183 8.260 -53.015 1.00 36.72 92 LEU B C 1
ATOM 1813 O O . LEU B 1 90 ? -30.608 9.247 -52.552 1.00 35.95 92 LEU B O 1
ATOM 1818 N N . GLY B 1 91 ? -30.505 7.845 -54.221 1.00 36.70 93 GLY B N 1
ATOM 1819 C CA . GLY B 1 91 ? -31.459 8.549 -55.027 1.00 38.49 93 GLY B CA 1
ATOM 1820 C C . GLY B 1 91 ? -32.836 8.610 -54.409 1.00 40.42 93 GLY B C 1
ATOM 1821 O O . GLY B 1 91 ? -33.498 9.695 -54.491 1.00 44.80 93 GLY B O 1
ATOM 1822 N N . VAL B 1 92 ? -33.316 7.509 -53.849 1.00 33.88 94 VAL B N 1
ATOM 1823 C CA . VAL B 1 92 ? -34.609 7.508 -53.137 1.00 37.34 94 VAL B CA 1
ATOM 1824 C C . VAL B 1 92 ? -34.516 8.071 -51.663 1.00 40.43 94 VAL B C 1
ATOM 1825 O O . VAL B 1 92 ? -35.547 8.414 -51.039 1.00 38.11 94 VAL B O 1
ATOM 1829 N N . ALA B 1 93 ? -33.285 8.185 -51.141 1.00 39.37 95 ALA B N 1
ATOM 1830 C CA . ALA B 1 93 ? -33.006 8.746 -49.800 1.00 41.45 95 ALA B CA 1
ATOM 1831 C C . ALA B 1 93 ? -33.758 7.982 -48.665 1.00 42.83 95 ALA B C 1
ATOM 1832 O O . ALA B 1 93 ? -34.304 8.558 -47.749 1.00 40.81 95 ALA B O 1
ATOM 1834 N N . ILE B 1 94 ? -33.854 6.668 -48.781 1.00 38.28 96 ILE B N 1
ATOM 1835 C CA . ILE B 1 94 ? -34.489 5.907 -47.746 1.00 38.60 96 ILE B CA 1
ATOM 1836 C C . ILE B 1 94 ? -33.292 5.316 -46.946 1.00 39.19 96 ILE B C 1
ATOM 1837 O O . ILE B 1 94 ? -32.406 4.645 -47.535 1.00 35.55 96 ILE B O 1
ATOM 1842 N N . PRO B 1 95 ? -33.296 5.488 -45.623 1.00 39.15 97 PRO B N 1
ATOM 1843 C CA . PRO B 1 95 ? -32.196 4.936 -44.859 1.00 38.25 97 PRO B CA 1
ATOM 1844 C C . PRO B 1 95 ? -32.219 3.409 -44.928 1.00 37.11 97 PRO B C 1
ATOM 1845 O O . PRO B 1 95 ? -33.322 2.821 -45.030 1.00 35.96 97 PRO B O 1
ATOM 1849 N N . PHE B 1 96 ? -31.032 2.772 -44.790 1.00 33.23 98 PHE B N 1
ATOM 1850 C CA . PHE B 1 96 ? -30.983 1.318 -44.933 1.00 32.30 98 PHE B CA 1
ATOM 1851 C C . PHE B 1 96 ? -29.940 0.735 -43.951 1.00 32.54 98 PHE B C 1
ATOM 1852 O O . PHE B 1 96 ? -29.007 1.421 -43.525 1.00 33.62 98 PHE B O 1
ATOM 1860 N N . ILE B 1 97 ? -30.134 -0.534 -43.614 1.00 31.86 99 ILE B N 1
ATOM 1861 C CA . ILE B 1 97 ? -29.194 -1.292 -42.849 1.00 32.12 99 ILE B CA 1
ATOM 1862 C C . ILE B 1 97 ? -28.785 -2.443 -43.772 1.00 32.14 99 ILE B C 1
ATOM 1863 O O . ILE B 1 97 ? -29.654 -3.160 -44.399 1.00 33.71 99 ILE B O 1
ATOM 1868 N N . GLU B 1 98 ? -27.465 -2.692 -43.809 1.00 33.68 100 GLU B N 1
ATOM 1869 C CA . GLU B 1 98 ? -26.903 -3.755 -44.597 1.00 31.92 100 GLU B CA 1
ATOM 1870 C C . GLU B 1 98 ? -26.698 -4.993 -43.739 1.00 32.89 100 GLU B C 1
ATOM 1871 O O . GLU B 1 98 ? -26.139 -4.855 -42.682 1.00 32.56 100 GLU B O 1
ATOM 1877 N N . VAL B 1 99 ? -27.036 -6.204 -44.236 1.00 32.25 101 VAL B N 1
ATOM 1878 C CA . VAL B 1 99 ? -26.878 -7.388 -43.443 1.00 33.65 101 VAL B CA 1
ATOM 1879 C C . VAL B 1 99 ? -26.248 -8.390 -44.299 1.00 32.18 101 VAL B C 1
ATOM 1880 O O . VAL B 1 99 ? -26.668 -8.545 -45.444 1.00 30.88 101 VAL B O 1
ATOM 1884 N N . HIS B 1 100 ? -25.223 -9.079 -43.759 1.00 32.00 102 HIS B N 1
ATOM 1885 C CA . HIS B 1 100 ? -24.700 -10.309 -44.378 1.00 34.54 102 HIS B CA 1
ATOM 1886 C C . HIS B 1 100 ? -24.779 -11.531 -43.457 1.00 32.90 102 HIS B C 1
ATOM 1887 O O . HIS B 1 100 ? -24.466 -11.429 -42.311 1.00 29.18 102 HIS B O 1
ATOM 1894 N N . LEU B 1 101 ? -25.139 -12.679 -44.014 1.00 32.32 103 LEU B N 1
ATOM 1895 C CA . LEU B 1 101 ? -25.170 -13.926 -43.249 1.00 33.64 103 LEU B CA 1
ATOM 1896 C C . LEU B 1 101 ? -23.851 -14.395 -42.730 1.00 33.00 103 LEU B C 1
ATOM 1897 O O . LEU B 1 101 ? -23.696 -14.777 -41.585 1.00 34.83 103 LEU B O 1
ATOM 1902 N N . SER B 1 102 ? -22.874 -14.334 -43.599 1.00 33.75 104 SER B N 1
ATOM 1903 C CA . SER B 1 102 ? -21.516 -14.782 -43.334 1.00 35.25 104 SER B CA 1
ATOM 1904 C C . SER B 1 102 ? -20.619 -13.603 -42.953 1.00 35.19 104 SER B C 1
ATOM 1905 O O . SER B 1 102 ? -20.953 -12.469 -43.252 1.00 34.01 104 SER B O 1
ATOM 1908 N N . ASN B 1 103 ? -19.508 -13.912 -42.242 1.00 36.97 105 ASN B N 1
ATOM 1909 C CA . ASN B 1 103 ? -18.544 -12.912 -41.804 1.00 35.41 105 ASN B CA 1
ATOM 1910 C C . ASN B 1 103 ? -17.651 -12.744 -43.035 1.00 36.85 105 ASN B C 1
ATOM 1911 O O . ASN B 1 103 ? -16.771 -13.547 -43.309 1.00 35.59 105 ASN B O 1
ATOM 1916 N N . VAL B 1 104 ? -17.956 -11.661 -43.759 1.00 41.10 106 VAL B N 1
ATOM 1917 C CA . VAL B 1 104 ? -17.283 -11.287 -45.028 1.00 41.60 106 VAL B CA 1
ATOM 1918 C C . VAL B 1 104 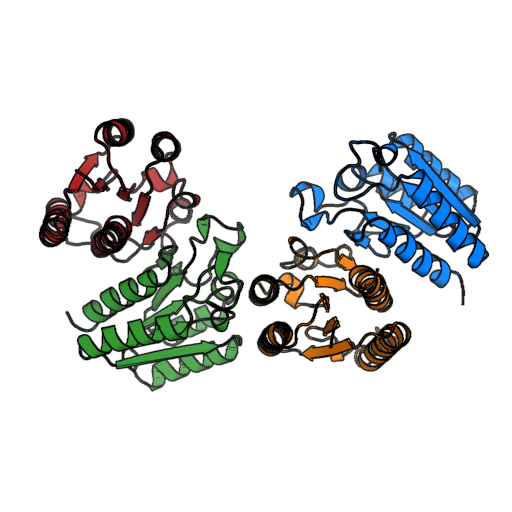? -15.769 -11.052 -44.905 1.00 42.77 106 VAL B C 1
ATOM 1919 O O . VAL B 1 104 ? -14.963 -11.411 -45.825 1.00 39.39 106 VAL B O 1
ATOM 1923 N N . HIS B 1 105 ? -15.363 -10.498 -43.771 1.00 42.22 107 HIS B N 1
ATOM 1924 C CA . HIS B 1 105 ? -13.957 -10.319 -43.487 1.00 47.35 107 HIS B CA 1
ATOM 1925 C C . HIS B 1 105 ? -13.152 -11.592 -43.300 1.00 45.17 107 HIS B C 1
ATOM 1926 O O . HIS B 1 105 ? -11.965 -11.552 -43.454 1.00 47.84 107 HIS B O 1
ATOM 1933 N N . ALA B 1 106 ? -13.771 -12.713 -42.949 1.00 44.57 108 ALA B N 1
ATOM 1934 C CA . ALA B 1 106 ? -13.060 -14.023 -42.898 1.00 41.97 108 ALA B CA 1
ATOM 1935 C C . ALA B 1 106 ? -12.903 -14.686 -44.304 1.00 42.02 108 ALA B C 1
ATOM 1936 O O . ALA B 1 106 ? -12.369 -15.762 -44.398 1.00 42.27 108 ALA B O 1
ATOM 1938 N N . ARG B 1 107 ? -13.413 -14.088 -45.376 1.00 37.30 109 ARG B N 1
ATOM 1939 C CA . ARG B 1 107 ? -13.465 -14.688 -46.714 1.00 38.90 109 ARG B CA 1
ATOM 1940 C C . ARG B 1 107 ? -12.435 -13.973 -47.575 1.00 40.71 109 ARG B C 1
ATOM 1941 O O . ARG B 1 107 ? -11.618 -13.176 -47.030 1.00 36.91 109 ARG B O 1
ATOM 1949 N N . GLU B 1 108 ? -12.518 -14.191 -48.891 1.00 40.62 110 GLU B N 1
ATOM 1950 C CA . GLU B 1 108 ? -11.593 -13.608 -49.896 1.00 40.86 110 GLU B CA 1
ATOM 1951 C C . GLU B 1 108 ? -11.630 -12.083 -49.798 1.00 41.55 110 GLU B C 1
ATOM 1952 O O . GLU B 1 108 ? -12.672 -11.453 -49.489 1.00 37.77 110 GLU B O 1
ATOM 1958 N N . ALA B 1 109 ? -10.527 -11.474 -50.195 1.00 44.36 111 ALA B N 1
ATOM 1959 C CA . ALA B 1 109 ? -10.277 -10.048 -50.038 1.00 41.39 111 ALA B CA 1
ATOM 1960 C C . ALA B 1 109 ? -11.320 -9.192 -50.751 1.00 43.13 111 ALA B C 1
ATOM 1961 O O . ALA B 1 109 ? -11.780 -8.187 -50.169 1.00 41.93 111 ALA B O 1
ATOM 1963 N N . PHE B 1 110 ? -11.697 -9.555 -51.975 1.00 41.84 112 PHE B N 1
ATOM 1964 C CA . PHE B 1 110 ? -12.720 -8.819 -52.713 1.00 42.44 112 PHE B CA 1
ATOM 1965 C C . PHE B 1 110 ? -14.035 -8.723 -51.958 1.00 42.19 112 PHE B C 1
ATOM 1966 O O . PHE B 1 110 ? -14.830 -7.864 -52.270 1.00 40.98 112 PHE B O 1
ATOM 1974 N N . ARG B 1 111 ? -14.285 -9.635 -51.003 1.00 40.01 113 ARG B N 1
ATOM 1975 C CA . ARG B 1 111 ? -15.526 -9.580 -50.200 1.00 38.93 113 ARG B CA 1
ATOM 1976 C C . ARG B 1 111 ? -15.506 -8.566 -49.071 1.00 39.78 113 ARG B C 1
ATOM 1977 O O . ARG B 1 111 ? -16.591 -8.340 -48.491 1.00 37.16 113 ARG B O 1
ATOM 1985 N N . HIS B 1 112 ? -14.354 -7.927 -48.869 1.00 40.49 114 HIS B N 1
ATOM 1986 C CA . HIS B 1 112 ? -14.156 -6.946 -47.797 1.00 44.03 114 HIS B CA 1
ATOM 1987 C C . HIS B 1 112 ? -14.570 -5.547 -48.252 1.00 47.31 114 HIS B C 1
ATOM 1988 O O . HIS B 1 112 ? -14.543 -4.624 -47.441 1.00 48.39 114 HIS B O 1
ATOM 1995 N N . HIS B 1 113 ? -14.932 -5.366 -49.530 1.00 45.19 115 HIS B N 1
ATOM 1996 C CA . HIS B 1 113 ? -15.310 -4.012 -49.981 1.00 49.24 115 HIS B CA 1
ATOM 1997 C C . HIS B 1 113 ? -16.793 -3.963 -50.399 1.00 42.15 115 HIS B C 1
ATOM 1998 O O . HIS B 1 113 ? -17.299 -4.852 -51.021 1.00 39.22 115 HIS B O 1
ATOM 2005 N N . SER B 1 114 ? -17.476 -2.898 -49.987 1.00 40.34 116 SER B N 1
ATOM 2006 C CA . SER B 1 114 ? -18.831 -2.652 -50.236 1.00 40.77 116 SER B CA 1
ATOM 2007 C C . SER B 1 114 ? -19.021 -1.291 -50.862 1.00 41.97 116 SER B C 1
ATOM 2008 O O . SER B 1 114 ? -18.384 -0.285 -50.475 1.00 40.66 116 SER B O 1
ATOM 2011 N N . TYR B 1 115 ? -19.902 -1.282 -51.865 1.00 35.62 117 TYR B N 1
ATOM 2012 C CA . TYR B 1 115 ? -20.356 -0.032 -52.371 1.00 36.92 117 TYR B CA 1
ATOM 2013 C C . TYR B 1 115 ? -21.539 0.535 -51.575 1.00 34.73 117 TYR B C 1
ATOM 2014 O O . TYR B 1 115 ? -22.016 1.565 -51.920 1.00 36.33 117 TYR B O 1
ATOM 2023 N N . LEU B 1 116 ? -21.957 -0.081 -50.496 1.00 35.91 118 LEU B N 1
ATOM 2024 C CA . LEU B 1 116 ? -23.074 0.407 -49.725 1.00 37.08 118 LEU B CA 1
ATOM 2025 C C . LEU B 1 116 ? -22.716 0.760 -48.349 1.00 36.24 118 LEU B C 1
ATOM 2026 O O . LEU B 1 116 ? -23.391 1.584 -47.782 1.00 36.12 118 LEU B O 1
ATOM 2031 N N . SER B 1 117 ? -21.711 0.113 -47.762 1.00 33.89 119 SER B N 1
ATOM 2032 C CA . SER B 1 117 ? -21.541 0.173 -46.269 1.00 34.55 119 SER B CA 1
ATOM 2033 C C . SER B 1 117 ? -21.358 1.565 -45.754 1.00 33.95 119 SER B C 1
ATOM 2034 O O . SER B 1 117 ? -21.898 1.896 -44.727 1.00 33.69 119 SER B O 1
ATOM 2037 N N . ASP B 1 118 ? -20.629 2.413 -46.472 1.00 31.49 120 ASP B N 1
ATOM 2038 C CA . ASP B 1 118 ? -20.413 3.794 -46.015 1.00 34.07 120 ASP B CA 1
ATOM 2039 C C . ASP B 1 118 ? -21.676 4.627 -45.944 1.00 35.39 120 ASP B C 1
ATOM 2040 O O . ASP B 1 118 ? -21.696 5.638 -45.263 1.00 39.38 120 ASP B O 1
ATOM 2045 N N . LYS B 1 119 ? -22.737 4.207 -46.652 1.00 34.01 121 LYS B N 1
ATOM 2046 C CA . LYS B 1 119 ? -23.993 4.976 -46.717 1.00 33.74 121 LYS B CA 1
ATOM 2047 C C . LYS B 1 119 ? -25.118 4.411 -45.876 1.00 32.97 121 LYS B C 1
ATOM 2048 O O . LYS B 1 119 ? -26.193 4.991 -45.781 1.00 33.87 121 LYS B O 1
ATOM 2054 N N . ALA B 1 120 ? -24.844 3.269 -45.265 1.00 31.82 122 ALA B N 1
ATOM 2055 C CA . ALA B 1 120 ? -25.825 2.545 -44.404 1.00 31.25 122 ALA B CA 1
ATOM 2056 C C . ALA B 1 120 ? -25.819 3.189 -43.020 1.00 33.00 122 ALA B C 1
ATOM 2057 O O . ALA B 1 120 ? -24.758 3.706 -42.503 1.00 33.98 122 ALA B O 1
ATOM 2059 N N . ILE B 1 121 ? -26.934 2.997 -42.344 1.00 33.71 123 ILE B N 1
ATOM 2060 C CA . ILE B 1 121 ? -27.013 3.251 -40.934 1.00 35.98 123 ILE B CA 1
ATOM 2061 C C . ILE B 1 121 ? -25.960 2.436 -40.195 1.00 35.84 123 ILE B C 1
ATOM 2062 O O . ILE B 1 121 ? -25.133 2.965 -39.444 1.00 35.69 123 ILE B O 1
ATOM 2067 N N . GLY B 1 122 ? -25.949 1.154 -40.513 1.00 33.98 124 GLY B N 1
ATOM 2068 C CA . GLY B 1 122 ? -24.985 0.255 -39.902 1.00 32.79 124 GLY B CA 1
ATOM 2069 C C . GLY B 1 122 ? -24.967 -1.052 -40.679 1.00 31.31 124 GLY B C 1
ATOM 2070 O O . GLY B 1 122 ? -25.741 -1.173 -41.605 1.00 32.53 124 GLY B O 1
ATOM 2071 N N . VAL B 1 123 ? -24.144 -2.000 -40.264 1.00 29.52 125 VAL B N 1
ATOM 2072 C CA . VAL B 1 123 ? -23.968 -3.200 -40.988 1.00 30.11 125 VAL B CA 1
ATOM 2073 C C . VAL B 1 123 ? -23.897 -4.337 -39.936 1.00 32.78 125 VAL B C 1
ATOM 2074 O O . VAL B 1 123 ? -23.371 -4.131 -38.877 1.00 32.93 125 VAL B O 1
ATOM 2078 N N . ILE B 1 124 ? -24.436 -5.508 -40.221 1.00 31.00 126 ILE B N 1
ATOM 2079 C CA . ILE B 1 124 ? -24.314 -6.669 -39.325 1.00 32.78 126 ILE B CA 1
ATOM 2080 C C . ILE B 1 124 ? -23.859 -7.784 -40.226 1.00 33.01 126 ILE B C 1
ATOM 2081 O O . ILE B 1 124 ? -24.510 -7.983 -41.229 1.00 32.60 126 ILE B O 1
ATOM 2086 N N . CYS B 1 125 ? -22.757 -8.466 -39.918 1.00 31.77 127 CYS B N 1
ATOM 2087 C CA . CYS B 1 125 ? -22.278 -9.580 -40.760 1.00 32.87 127 CYS B CA 1
ATOM 2088 C C . CYS B 1 125 ? -21.936 -10.712 -39.855 1.00 31.94 127 CYS B C 1
ATOM 2089 O O . CYS B 1 125 ? -21.489 -10.539 -38.709 1.00 34.40 127 CYS B O 1
ATOM 2092 N N . GLY B 1 126 ? -22.209 -11.870 -40.357 1.00 31.66 128 GLY B N 1
ATOM 2093 C CA . GLY B 1 126 ? -21.691 -13.113 -39.703 1.00 33.71 128 GLY B CA 1
ATOM 2094 C C . GLY B 1 126 ? -22.634 -13.771 -38.655 1.00 33.02 128 GLY B C 1
ATOM 2095 O O . GLY B 1 126 ? -22.303 -14.811 -38.119 1.00 35.22 128 GLY B O 1
ATOM 2096 N N . LEU B 1 127 ? -23.798 -13.192 -38.401 1.00 32.70 129 LEU B N 1
ATOM 2097 C CA . LEU B 1 127 ? -24.642 -13.672 -37.359 1.00 34.68 129 LEU B CA 1
ATOM 2098 C C . LEU B 1 127 ? -25.816 -14.466 -37.948 1.00 37.95 129 LEU B C 1
ATOM 2099 O O . LEU B 1 127 ? -26.835 -14.825 -37.238 1.00 37.76 129 LEU B O 1
ATOM 2104 N N . GLY B 1 128 ? -25.633 -14.887 -39.196 1.00 37.74 130 GLY B N 1
ATOM 2105 C CA . GLY B 1 128 ? -26.646 -15.723 -39.818 1.00 41.15 130 GLY B CA 1
ATOM 2106 C C . GLY B 1 128 ? -27.952 -14.937 -39.989 1.00 41.37 130 GLY B C 1
ATOM 2107 O O . GLY B 1 128 ? -27.970 -13.700 -40.066 1.00 38.55 130 GLY B O 1
ATOM 2108 N N . ALA B 1 129 ? -29.042 -15.686 -40.060 1.00 40.18 131 ALA B N 1
ATOM 2109 C CA . ALA B 1 129 ? -30.364 -15.158 -40.266 1.00 43.51 131 ALA B CA 1
ATOM 2110 C C . ALA B 1 129 ? -30.765 -14.229 -39.167 1.00 40.63 131 ALA B C 1
ATOM 2111 O O . ALA B 1 129 ? -31.604 -13.380 -39.408 1.00 38.35 131 ALA B O 1
ATOM 2113 N N . LYS B 1 130 ? -30.164 -14.381 -37.976 1.00 39.37 132 LYS B N 1
ATOM 2114 C CA . LYS B 1 130 ? -30.500 -13.518 -36.855 1.00 39.46 132 LYS B CA 1
ATOM 2115 C C . LYS B 1 130 ? -30.099 -12.067 -37.138 1.00 38.24 132 LYS B C 1
ATOM 2116 O O . LYS B 1 130 ? -30.741 -11.167 -36.630 1.00 35.91 132 LYS B O 1
ATOM 2122 N N . GLY B 1 131 ? -29.109 -11.842 -38.002 1.00 34.96 133 GLY B N 1
ATOM 2123 C CA . GLY B 1 131 ? -28.744 -10.534 -38.462 1.00 33.09 133 GLY B CA 1
ATOM 2124 C C . GLY B 1 131 ? -29.942 -9.740 -38.991 1.00 36.27 133 GLY B C 1
ATOM 2125 O O . GLY B 1 131 ? -30.094 -8.556 -38.689 1.00 34.99 133 GLY B O 1
ATOM 2126 N N . TYR B 1 132 ? -30.832 -10.400 -39.731 1.00 34.28 134 TYR B N 1
ATOM 2127 C CA . TYR B 1 132 ? -32.043 -9.667 -40.240 1.00 35.84 134 TYR B CA 1
ATOM 2128 C C . TYR B 1 132 ? -32.987 -9.251 -39.108 1.00 35.11 134 TYR B C 1
ATOM 2129 O O . TYR B 1 132 ? -33.510 -8.113 -39.125 1.00 34.75 134 TYR B O 1
ATOM 2138 N N . SER B 1 133 ? -33.141 -10.126 -38.121 1.00 34.64 135 SER B N 1
ATOM 2139 C CA . SER B 1 133 ? -34.018 -9.843 -36.990 1.00 39.23 135 SER B CA 1
ATOM 2140 C C . SER B 1 133 ? -33.538 -8.693 -36.131 1.00 39.59 135 SER B C 1
ATOM 2141 O O . SER B 1 133 ? -34.336 -7.926 -35.590 1.00 33.18 135 SER B O 1
ATOM 2144 N N . PHE B 1 134 ? -32.204 -8.683 -35.912 1.00 36.14 136 PHE B N 1
ATOM 2145 C CA . PHE B 1 134 ? -31.597 -7.495 -35.275 1.00 37.27 136 PHE B CA 1
ATOM 2146 C C . PHE B 1 134 ? -31.829 -6.215 -36.008 1.00 34.69 136 PHE B C 1
ATOM 2147 O O . PHE B 1 134 ? -32.202 -5.204 -35.356 1.00 36.85 136 PHE B O 1
ATOM 2155 N N . ALA B 1 135 ? -31.593 -6.227 -37.347 1.00 36.38 137 ALA B N 1
ATOM 2156 C CA . ALA B 1 135 ? -31.810 -5.046 -38.222 1.00 35.65 137 ALA B CA 1
ATOM 2157 C C . ALA B 1 135 ? -33.266 -4.559 -38.092 1.00 37.45 137 ALA B C 1
ATOM 2158 O O . ALA B 1 135 ? -33.525 -3.342 -37.958 1.00 36.25 137 ALA B O 1
ATOM 2160 N N . LEU B 1 136 ? -34.175 -5.514 -38.088 1.00 37.80 138 LEU B N 1
ATOM 2161 C CA . LEU B 1 136 ? -35.608 -5.198 -37.869 1.00 38.81 138 LEU B CA 1
ATOM 2162 C C . LEU B 1 136 ? -35.970 -4.617 -36.500 1.00 40.37 138 LEU B C 1
ATOM 2163 O O . LEU B 1 136 ? -36.742 -3.637 -36.399 1.00 42.26 138 LEU B O 1
ATOM 2168 N N . ASP B 1 137 ? -35.431 -5.184 -35.443 1.00 41.23 139 ASP B N 1
ATOM 2169 C CA . ASP B 1 137 ? -35.588 -4.574 -34.100 1.00 45.41 139 ASP B CA 1
ATOM 2170 C C . ASP B 1 137 ? -35.088 -3.163 -34.087 1.00 45.15 139 ASP B C 1
ATOM 2171 O O . ASP B 1 137 ? -35.805 -2.262 -33.605 1.00 40.34 139 ASP B O 1
ATOM 2176 N N . TYR B 1 138 ? -33.850 -2.959 -34.584 1.00 41.16 140 TYR B N 1
ATOM 2177 C CA . TYR B 1 138 ? -33.382 -1.593 -34.724 1.00 39.57 140 TYR B CA 1
ATOM 2178 C C . TYR B 1 138 ? -34.414 -0.664 -35.483 1.00 36.46 140 TYR B C 1
ATOM 2179 O O . TYR B 1 138 ? -34.760 0.439 -35.058 1.00 39.46 140 TYR B O 1
ATOM 2188 N N . ALA B 1 139 ? -34.811 -1.100 -36.637 1.00 35.75 141 ALA B N 1
ATOM 2189 C CA . ALA B 1 139 ? -35.691 -0.319 -37.507 1.00 37.92 141 ALA B CA 1
ATOM 2190 C C . ALA B 1 139 ? -37.049 0.037 -36.877 1.00 40.51 141 ALA B C 1
ATOM 2191 O O . ALA B 1 139 ? -37.544 1.148 -37.063 1.00 42.12 141 ALA B O 1
ATOM 2193 N N . ILE B 1 140 ? -37.575 -0.872 -36.106 1.00 49.63 142 ILE B N 1
ATOM 2194 C CA . ILE B 1 140 ? -38.866 -0.696 -35.436 1.00 51.64 142 ILE B CA 1
ATOM 2195 C C . ILE B 1 140 ? -38.805 0.437 -34.448 1.00 58.81 142 ILE B C 1
ATOM 2196 O O . ILE B 1 140 ? -39.677 1.346 -34.508 1.00 61.42 142 ILE B O 1
ATOM 2201 N N . GLU B 1 141 ? -37.749 0.469 -33.643 1.00 56.25 143 GLU B N 1
ATOM 2202 C CA . GLU B 1 141 ? -37.561 1.530 -32.653 1.00 61.30 143 GLU B CA 1
ATOM 2203 C C . GLU B 1 141 ? -37.157 2.856 -33.311 1.00 63.52 143 GLU B C 1
ATOM 2204 O O . GLU B 1 141 ? -37.452 3.942 -32.791 1.00 63.45 143 GLU B O 1
ATOM 2210 N N . LYS B 1 142 ? -36.518 2.791 -34.479 1.00 62.59 144 LYS B N 1
ATOM 2211 C CA . LYS B 1 142 ? -36.226 4.020 -35.208 1.00 63.77 144 LYS B CA 1
ATOM 2212 C C . LYS B 1 142 ? -37.518 4.687 -35.737 1.00 68.42 144 LYS B C 1
ATOM 2213 O O . LYS B 1 142 ? -37.551 5.880 -35.925 1.00 73.26 144 LYS B O 1
ATOM 2219 N N . ILE B 1 143 ? -38.574 3.913 -35.960 1.00 73.46 145 ILE B N 1
ATOM 2220 C CA . ILE B 1 143 ? -39.855 4.428 -36.496 1.00 82.64 145 ILE B CA 1
ATOM 2221 C C . ILE B 1 143 ? -40.899 4.784 -35.412 1.00 84.72 145 ILE B C 1
ATOM 2222 O O . ILE B 1 143 ? -41.611 5.752 -35.562 1.00 79.73 145 ILE B O 1
ATOM 2227 N N . GLN B 1 144 ? -40.950 3.997 -34.337 1.00 92.84 146 GLN B N 1
ATOM 2228 C CA . GLN B 1 144 ? -41.902 4.158 -33.238 1.00 100.05 146 GLN B CA 1
ATOM 2229 C C . GLN B 1 144 ? -41.218 4.698 -31.963 1.00 107.30 146 GLN B C 1
ATOM 2230 O O . GLN B 1 144 ? -40.361 3.996 -31.384 1.00 104.89 146 GLN B O 1
ATOM 2236 N N . PRO B 1 145 ? -41.594 5.926 -31.514 1.00 108.59 147 PRO B N 1
ATOM 2237 C CA . PRO B 1 145 ? -41.199 6.442 -30.205 1.00 107.29 147 PRO B CA 1
ATOM 2238 C C . PRO B 1 145 ? -42.407 6.463 -29.286 1.00 104.89 147 PRO B C 1
ATOM 2239 O O . PRO B 1 145 ? -43.239 5.568 -29.367 1.00 96.53 147 PRO B O 1
ATOM 2243 N N . SER C 1 1 ? -32.757 4.437 -86.589 1.00 87.00 3 SER C N 1
ATOM 2244 C CA . SER C 1 1 ? -32.312 5.679 -85.842 1.00 86.44 3 SER C CA 1
ATOM 2245 C C . SER C 1 1 ? -30.981 6.177 -86.432 1.00 73.71 3 SER C C 1
ATOM 2246 O O . SER C 1 1 ? -30.218 5.376 -86.942 1.00 75.61 3 SER C O 1
ATOM 2249 N N . THR C 1 2 ? -30.736 7.481 -86.448 1.00 64.94 4 THR C N 1
ATOM 2250 C CA . THR C 1 2 ? -29.409 7.976 -86.869 1.00 57.55 4 THR C CA 1
ATOM 2251 C C . THR C 1 2 ? -28.537 8.117 -85.609 1.00 48.71 4 THR C C 1
ATOM 2252 O O . THR C 1 2 ? -27.414 7.610 -85.619 1.00 44.41 4 THR C O 1
ATOM 2256 N N . ILE C 1 3 ? -29.038 8.877 -84.625 1.00 43.20 5 ILE C N 1
ATOM 2257 C CA . ILE C 1 3 ? -28.434 9.016 -83.309 1.00 41.57 5 ILE C CA 1
ATOM 2258 C C . ILE C 1 3 ? -29.300 8.417 -82.165 1.00 42.10 5 ILE C C 1
ATOM 2259 O O . ILE C 1 3 ? -30.466 8.740 -82.003 1.00 39.27 5 ILE C O 1
ATOM 2264 N N . LEU C 1 4 ? -28.668 7.664 -81.264 1.00 39.30 6 LEU C N 1
ATOM 2265 C CA . LEU C 1 4 ? -29.389 7.046 -80.159 1.00 39.26 6 LEU C CA 1
ATOM 2266 C C . LEU C 1 4 ? -28.805 7.636 -78.898 1.00 38.14 6 LEU C C 1
ATOM 2267 O O . LEU C 1 4 ? -27.525 7.583 -78.734 1.00 36.93 6 LEU C O 1
ATOM 2272 N N . VAL C 1 5 ? -29.714 8.132 -78.021 1.00 34.12 7 VAL C N 1
ATOM 2273 C CA . VAL C 1 5 ? -29.345 8.487 -76.683 1.00 34.09 7 VAL C CA 1
ATOM 2274 C C . VAL C 1 5 ? -29.691 7.427 -75.683 1.00 30.06 7 VAL C C 1
ATOM 2275 O O . VAL C 1 5 ? -30.877 7.096 -75.496 1.00 32.71 7 VAL C O 1
ATOM 2279 N N . ILE C 1 6 ? -28.687 6.9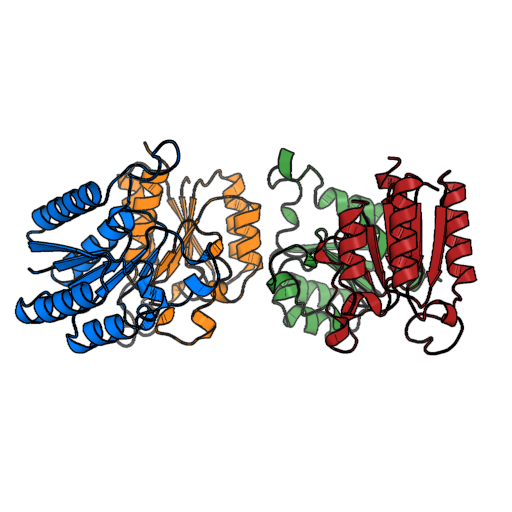52 -74.944 1.00 30.36 8 ILE C N 1
ATOM 2280 C CA . ILE C 1 6 ? -28.847 5.962 -73.892 1.00 29.62 8 ILE C CA 1
ATOM 2281 C C . ILE C 1 6 ? -28.577 6.577 -72.511 1.00 30.01 8 ILE C C 1
ATOM 2282 O O . ILE C 1 6 ? -27.481 7.102 -72.283 1.00 31.66 8 ILE C O 1
ATOM 2287 N N . HIS C 1 7 ? -29.539 6.433 -71.599 1.00 27.80 9 HIS C N 1
ATOM 2288 C CA . HIS C 1 7 ? -29.388 6.822 -70.198 1.00 30.29 9 HIS C CA 1
ATOM 2289 C C . HIS C 1 7 ? -29.362 5.539 -69.379 1.00 31.46 9 HIS C C 1
ATOM 2290 O O . HIS C 1 7 ? -30.283 4.643 -69.451 1.00 32.85 9 HIS C O 1
ATOM 2297 N N . GLY C 1 8 ? -28.400 5.425 -68.481 1.00 34.66 10 GLY C N 1
ATOM 2298 C CA . GLY C 1 8 ? -28.319 4.277 -67.659 1.00 33.24 10 GLY C CA 1
ATOM 2299 C C . GLY C 1 8 ? -29.160 4.310 -66.398 1.00 30.86 10 GLY C C 1
ATOM 2300 O O . GLY C 1 8 ? -30.126 5.076 -66.262 1.00 31.19 10 GLY C O 1
ATOM 2301 N N . PRO C 1 9 ? -28.832 3.416 -65.488 1.00 31.09 11 PRO C N 1
ATOM 2302 C CA . PRO C 1 9 ? -29.691 3.250 -64.304 1.00 32.00 11 PRO C CA 1
ATOM 2303 C C . PRO C 1 9 ? -29.842 4.437 -63.431 1.00 31.21 11 PRO C C 1
ATOM 2304 O O . PRO C 1 9 ? -28.941 5.243 -63.270 1.00 32.12 11 PRO C O 1
ATOM 2308 N N . ASN C 1 10 ? -31.015 4.522 -62.802 1.00 32.15 12 ASN C N 1
ATOM 2309 C CA . ASN C 1 10 ? -31.325 5.584 -61.868 1.00 33.63 12 ASN C CA 1
ATOM 2310 C C . ASN C 1 10 ? -31.578 6.971 -62.474 1.00 30.24 12 ASN C C 1
ATOM 2311 O O . ASN C 1 10 ? -32.028 7.841 -61.714 1.00 31.17 12 ASN C O 1
ATOM 2316 N N . LEU C 1 11 ? -31.300 7.205 -63.766 1.00 31.18 13 LEU C N 1
ATOM 2317 C CA . LEU C 1 11 ? -31.579 8.543 -64.390 1.00 31.16 13 LEU C CA 1
ATOM 2318 C C . LEU C 1 11 ? -33.084 8.812 -64.556 1.00 32.68 13 LEU C C 1
ATOM 2319 O O . LEU C 1 11 ? -33.522 9.990 -64.696 1.00 33.81 13 LEU C O 1
ATOM 2324 N N . ASN C 1 12 ? -33.872 7.765 -64.487 1.00 34.40 14 ASN C N 1
ATOM 2325 C CA . ASN C 1 12 ? -35.358 7.948 -64.282 1.00 35.55 14 ASN C CA 1
ATOM 2326 C C . ASN C 1 12 ? -35.774 8.764 -63.040 1.00 38.37 14 ASN C C 1
ATOM 2327 O O . ASN C 1 12 ? -36.884 9.353 -62.938 1.00 37.70 14 ASN C O 1
ATOM 2332 N N . LEU C 1 13 ? -34.937 8.771 -62.056 1.00 33.17 15 LEU C N 1
ATOM 2333 C CA . LEU C 1 13 ? -35.206 9.556 -60.852 1.00 36.39 15 LEU C CA 1
ATOM 2334 C C . LEU C 1 13 ? -35.012 11.043 -60.933 1.00 36.13 15 LEU C C 1
ATOM 2335 O O . LEU C 1 13 ? -35.341 11.735 -59.966 1.00 36.27 15 LEU C O 1
ATOM 2340 N N . LEU C 1 14 ? -34.438 11.558 -62.018 1.00 34.99 16 LEU C N 1
ATOM 2341 C CA . LEU C 1 14 ? -34.102 12.926 -62.054 1.00 35.35 16 LEU C CA 1
ATOM 2342 C C . LEU C 1 14 ? -35.344 13.807 -61.818 1.00 34.31 16 LEU C C 1
ATOM 2343 O O . LEU C 1 14 ? -36.375 13.553 -62.410 1.00 35.10 16 LEU C O 1
ATOM 2348 N N . GLY C 1 15 ? -35.260 14.808 -60.972 1.00 36.57 17 GLY C N 1
ATOM 2349 C CA . GLY C 1 15 ? -36.388 15.676 -60.682 1.00 41.23 17 GLY C CA 1
ATOM 2350 C C . GLY C 1 15 ? -37.270 15.161 -59.556 1.00 47.07 17 GLY C C 1
ATOM 2351 O O . GLY C 1 15 ? -38.166 15.864 -59.074 1.00 47.67 17 GLY C O 1
ATOM 2352 N N . LYS C 1 16 ? -37.099 13.915 -59.155 1.00 50.11 18 LYS C N 1
ATOM 2353 C CA . LYS C 1 16 ? -37.908 13.376 -58.080 1.00 59.49 18 LYS C CA 1
ATOM 2354 C C . LYS C 1 16 ? -37.065 13.171 -56.837 1.00 67.95 18 LYS C C 1
ATOM 2355 O O . LYS C 1 16 ? -37.535 13.374 -55.733 1.00 68.01 18 LYS C O 1
ATOM 2361 N N . ARG C 1 17 ? -35.797 12.796 -56.979 1.00 72.03 19 ARG C N 1
ATOM 2362 C CA . ARG C 1 17 ? -34.982 12.899 -55.815 1.00 78.53 19 ARG C CA 1
ATOM 2363 C C . ARG C 1 17 ? -34.948 14.369 -55.399 1.00 79.10 19 ARG C C 1
ATOM 2364 O O . ARG C 1 17 ? -34.350 15.197 -56.071 1.00 76.50 19 ARG C O 1
ATOM 2372 N N . GLU C 1 18 ? -35.656 14.667 -54.306 1.00 83.53 20 GLU C N 1
ATOM 2373 C CA . GLU C 1 18 ? -35.612 15.953 -53.550 1.00 83.07 20 GLU C CA 1
ATOM 2374 C C . GLU C 1 18 ? -35.558 17.290 -54.307 1.00 77.57 20 GLU C C 1
ATOM 2375 O O . GLU C 1 18 ? -34.602 18.028 -54.205 1.00 70.29 20 GLU C O 1
ATOM 2381 N N . PRO C 1 19 ? -36.666 17.715 -54.916 1.00 75.44 21 PRO C N 1
ATOM 2382 C CA . PRO C 1 19 ? -36.596 18.944 -55.722 1.00 74.40 21 PRO C CA 1
ATOM 2383 C C . PRO C 1 19 ? -35.959 20.248 -55.134 1.00 75.38 21 PRO C C 1
ATOM 2384 O O . PRO C 1 19 ? -35.281 20.938 -55.879 1.00 61.92 21 PRO C O 1
ATOM 2388 N N . GLU C 1 20 ? -36.100 20.586 -53.856 1.00 76.57 22 GLU C N 1
ATOM 2389 C CA . GLU C 1 20 ? -35.474 21.830 -53.332 1.00 78.40 22 GLU C CA 1
ATOM 2390 C C . GLU C 1 20 ? -33.937 21.777 -53.427 1.00 74.48 22 GLU C C 1
ATOM 2391 O O . GLU C 1 20 ? -33.310 22.742 -53.916 1.00 81.22 22 GLU C O 1
ATOM 2397 N N . VAL C 1 21 ? -33.364 20.645 -52.992 1.00 65.81 23 VAL C N 1
ATOM 2398 C CA . VAL C 1 21 ? -31.938 20.371 -53.148 1.00 65.04 23 VAL C CA 1
ATOM 2399 C C . VAL C 1 21 ? -31.635 20.196 -54.641 1.00 64.41 23 VAL C C 1
ATOM 2400 O O . VAL C 1 21 ? -31.018 21.058 -55.209 1.00 64.82 23 VAL C O 1
ATOM 2404 N N . TYR C 1 22 ? -32.109 19.119 -55.277 1.00 58.13 24 TYR C N 1
ATOM 2405 C CA . TYR C 1 22 ? -31.644 18.748 -56.620 1.00 59.43 24 TYR C CA 1
ATOM 2406 C C . TYR C 1 22 ? -32.263 19.453 -57.828 1.00 54.27 24 TYR C C 1
ATOM 2407 O O . TYR C 1 22 ? -31.602 19.632 -58.849 1.00 58.21 24 TYR C O 1
ATOM 2416 N N . GLY C 1 23 ? -33.501 19.882 -57.736 1.00 50.95 25 GLY C N 1
ATOM 2417 C CA . GLY C 1 23 ? -34.124 20.566 -58.874 1.00 47.59 25 GLY C CA 1
ATOM 2418 C C . GLY C 1 23 ? -35.171 19.717 -59.510 1.00 45.70 25 GLY C C 1
ATOM 2419 O O . GLY C 1 23 ? -35.462 18.572 -59.102 1.00 40.76 25 GLY C O 1
ATOM 2420 N N . HIS C 1 24 ? -35.841 20.344 -60.438 1.00 43.78 26 HIS C N 1
ATOM 2421 C CA . HIS C 1 24 ? -37.022 19.760 -61.024 1.00 44.62 26 HIS C CA 1
ATOM 2422 C C . HIS C 1 24 ? -36.738 19.195 -62.421 1.00 44.13 26 HIS C C 1
ATOM 2423 O O . HIS C 1 24 ? -37.673 18.716 -63.063 1.00 45.40 26 HIS C O 1
ATOM 2430 N N . LEU C 1 25 ? -35.520 19.335 -62.940 1.00 40.32 27 LEU C N 1
ATOM 2431 C CA . LEU C 1 25 ? -35.250 18.797 -64.251 1.00 43.44 27 LEU C CA 1
ATOM 2432 C C . LEU C 1 25 ? -35.387 17.235 -64.263 1.00 40.79 27 LEU C C 1
ATOM 2433 O O . LEU C 1 25 ? -34.753 16.531 -63.476 1.00 35.90 27 LEU C O 1
ATOM 2438 N N . THR C 1 26 ? -36.233 16.738 -65.192 1.00 36.93 28 THR C N 1
ATOM 2439 C CA . THR C 1 26 ? -36.561 15.347 -65.335 1.00 35.32 28 THR C CA 1
ATOM 2440 C C . THR C 1 26 ? -35.861 14.703 -66.558 1.00 37.31 28 THR C C 1
ATOM 2441 O O . THR C 1 26 ? -35.354 15.407 -67.452 1.00 32.59 28 THR C O 1
ATOM 2445 N N . LEU C 1 27 ? -35.890 13.359 -66.617 1.00 34.57 29 LEU C N 1
ATOM 2446 C CA . LEU C 1 27 ? -35.383 12.680 -67.807 1.00 34.84 29 LEU C CA 1
ATOM 2447 C C . LEU C 1 27 ? -36.167 13.041 -69.100 1.00 34.99 29 LEU C C 1
ATOM 2448 O O . LEU C 1 27 ? -35.644 13.256 -70.155 1.00 31.64 29 LEU C O 1
ATOM 2453 N N . ASP C 1 28 ? -37.486 13.151 -68.934 1.00 36.61 30 ASP C N 1
ATOM 2454 C CA . ASP C 1 28 ? -38.360 13.609 -70.059 1.00 39.37 30 ASP C CA 1
ATOM 2455 C C . ASP C 1 28 ? -37.993 14.977 -70.625 1.00 36.33 30 ASP C C 1
ATOM 2456 O O . ASP C 1 28 ? -37.923 15.185 -71.878 1.00 34.98 30 ASP C O 1
ATOM 2461 N N . ASN C 1 29 ? -37.628 15.896 -69.723 1.00 33.98 31 ASN C N 1
ATOM 2462 C CA . ASN C 1 29 ? -37.183 17.212 -70.132 1.00 35.12 31 ASN C CA 1
ATOM 2463 C C . ASN C 1 29 ? -35.951 17.129 -70.967 1.00 35.08 31 ASN C C 1
ATOM 2464 O O . ASN C 1 29 ? -35.785 17.786 -72.012 1.00 36.10 31 ASN C O 1
ATOM 2469 N N . ILE C 1 30 ? -35.011 16.267 -70.559 1.00 35.32 32 ILE C N 1
ATOM 2470 C CA . ILE C 1 30 ? -33.826 16.087 -71.302 1.00 35.46 32 ILE C CA 1
ATOM 2471 C C . ILE C 1 30 ? -34.102 15.531 -72.711 1.00 34.16 32 ILE C C 1
ATOM 2472 O O . ILE C 1 30 ? -33.490 15.924 -73.694 1.00 33.95 32 ILE C O 1
ATOM 2477 N N . ASN C 1 31 ? -34.968 14.562 -72.750 1.00 35.86 33 ASN C N 1
ATOM 2478 C CA . ASN C 1 31 ? -35.224 13.833 -73.966 1.00 33.94 33 ASN C CA 1
ATOM 2479 C C . ASN C 1 31 ? -35.933 14.768 -74.925 1.00 34.64 33 ASN C C 1
ATOM 2480 O O . ASN C 1 31 ? -35.579 14.846 -76.086 1.00 32.86 33 ASN C O 1
ATOM 2485 N N . ARG C 1 32 ? -36.833 15.574 -74.393 1.00 35.28 34 ARG C N 1
ATOM 2486 C CA . ARG C 1 32 ? -37.595 16.525 -75.276 1.00 36.05 34 ARG C CA 1
ATOM 2487 C C . ARG C 1 32 ? -36.652 17.534 -75.845 1.00 37.59 34 ARG C C 1
ATOM 2488 O O . ARG C 1 32 ? -36.801 17.847 -77.026 1.00 34.20 34 ARG C O 1
ATOM 2496 N N . GLN C 1 33 ? -35.667 18.016 -75.052 1.00 36.13 35 GLN C N 1
ATOM 2497 C CA . GLN C 1 33 ? -34.749 19.019 -75.564 1.00 37.89 35 GLN C CA 1
ATOM 2498 C C . GLN C 1 33 ? -33.951 18.445 -76.704 1.00 37.54 35 GLN C C 1
ATOM 2499 O O . GLN C 1 33 ? -33.731 19.046 -77.751 1.00 38.46 35 GLN C O 1
ATOM 2505 N N . LEU C 1 34 ? -33.419 17.281 -76.472 1.00 34.40 36 LEU C N 1
ATOM 2506 C CA . LEU C 1 34 ? -32.643 16.544 -77.487 1.00 36.04 36 LEU C CA 1
ATOM 2507 C C . LEU C 1 34 ? -33.429 16.288 -78.795 1.00 37.90 36 LEU C C 1
ATOM 2508 O O . LEU C 1 34 ? -32.847 16.421 -79.871 1.00 35.92 36 LEU C O 1
ATOM 2513 N N . ILE C 1 35 ? -34.649 15.772 -78.660 1.00 37.47 37 ILE C N 1
ATOM 2514 C CA . ILE C 1 35 ? -35.475 15.428 -79.830 1.00 41.00 37 ILE C CA 1
ATOM 2515 C C . ILE C 1 35 ? -35.710 16.696 -80.666 1.00 39.57 37 ILE C C 1
ATOM 2516 O O . ILE C 1 35 ? -35.627 16.605 -81.889 1.00 46.02 37 ILE C O 1
ATOM 2521 N N . ALA C 1 36 ? -35.906 17.839 -80.016 1.00 38.76 38 ALA C N 1
ATOM 2522 C CA . ALA C 1 36 ? -36.230 19.103 -80.695 1.00 43.17 38 ALA C CA 1
ATOM 2523 C C . ALA C 1 36 ? -35.016 19.622 -81.391 1.00 44.16 38 ALA C C 1
ATOM 2524 O O . ALA C 1 36 ? -35.073 20.202 -82.478 1.00 40.40 38 ALA C O 1
ATOM 2526 N N . GLN C 1 37 ? -33.868 19.345 -80.804 1.00 40.28 39 GLN C N 1
ATOM 2527 C CA . GLN C 1 37 ? -32.591 19.839 -81.319 1.00 38.63 39 GLN C CA 1
ATOM 2528 C C . GLN C 1 37 ? -32.278 19.072 -82.563 1.00 43.58 39 GLN C C 1
ATOM 2529 O O . GLN C 1 37 ? -31.707 19.627 -83.516 1.00 46.12 39 GLN C O 1
ATOM 2535 N N . ALA C 1 38 ? -32.544 17.767 -82.507 1.00 39.69 40 ALA C N 1
ATOM 2536 C CA . ALA C 1 38 ? -32.361 16.939 -83.614 1.00 41.22 40 ALA C CA 1
ATOM 2537 C C . ALA C 1 38 ? -33.478 17.198 -84.664 1.00 41.33 40 ALA C C 1
ATOM 2538 O O . ALA C 1 38 ? -33.081 17.121 -85.816 1.00 44.48 40 ALA C O 1
ATOM 2540 N N . GLU C 1 39 ? -34.707 17.497 -84.281 1.00 46.00 41 GLU C N 1
ATOM 2541 C CA . GLU C 1 39 ? -35.780 17.761 -85.257 1.00 52.81 41 GLU C CA 1
ATOM 2542 C C . GLU C 1 39 ? -35.341 18.974 -86.063 1.00 60.24 41 GLU C C 1
ATOM 2543 O O . GLU C 1 39 ? -35.537 19.027 -87.279 1.00 65.41 41 GLU C O 1
ATOM 2549 N N . GLN C 1 40 ? -34.749 19.956 -85.383 1.00 59.76 42 GLN C N 1
ATOM 2550 C CA . GLN C 1 40 ? -34.289 21.162 -86.043 1.00 61.15 42 GLN C CA 1
ATOM 2551 C C . GLN C 1 40 ? -33.219 20.939 -87.102 1.00 62.16 42 GLN C C 1
ATOM 2552 O O . GLN C 1 40 ? -33.219 21.632 -88.125 1.00 60.15 42 GLN C O 1
ATOM 2558 N N . ALA C 1 41 ? -32.277 20.039 -86.851 1.00 53.89 43 ALA C N 1
ATOM 2559 C CA . ALA C 1 41 ? -31.230 19.739 -87.809 1.00 52.99 43 ALA C CA 1
ATOM 2560 C C . ALA C 1 41 ? -31.611 18.661 -88.848 1.00 52.37 43 ALA C C 1
ATOM 2561 O O . ALA C 1 41 ? -30.759 18.154 -89.572 1.00 59.38 43 ALA C O 1
ATOM 2563 N N . SER C 1 42 ? -32.866 18.265 -88.863 1.00 55.98 44 SER C N 1
ATOM 2564 C CA . SER C 1 42 ? -33.378 17.226 -89.737 1.00 57.20 44 SER C CA 1
ATOM 2565 C C . SER C 1 42 ? -32.742 15.916 -89.389 1.00 60.41 44 SER C C 1
ATOM 2566 O O . SER C 1 42 ? -32.265 15.207 -90.278 1.00 56.69 44 SER C O 1
ATOM 2569 N N . ILE C 1 43 ? -32.706 15.618 -88.081 1.00 56.16 45 ILE C N 1
ATOM 2570 C CA . ILE C 1 43 ? -31.992 14.428 -87.567 1.00 57.55 45 ILE C CA 1
ATOM 2571 C C . ILE C 1 43 ? -33.040 13.702 -86.742 1.00 52.99 45 ILE C C 1
ATOM 2572 O O . ILE C 1 43 ? -33.851 14.353 -86.073 1.00 52.82 45 ILE C O 1
ATOM 2577 N N . THR C 1 44 ? -33.075 12.375 -86.886 1.00 51.77 46 THR C N 1
ATOM 2578 C CA . THR C 1 44 ? -33.971 11.549 -86.125 1.00 52.26 46 THR C CA 1
ATOM 2579 C C . THR C 1 44 ? -33.143 11.015 -84.951 1.00 50.64 46 THR C C 1
ATOM 2580 O O . THR C 1 44 ? -31.976 10.542 -85.118 1.00 47.85 46 THR C O 1
ATOM 2584 N N . LEU C 1 45 ? -33.761 11.084 -83.775 1.00 45.91 47 LEU C N 1
ATOM 2585 C CA . LEU C 1 45 ? -33.114 10.656 -82.567 1.00 45.52 47 LEU C CA 1
ATOM 2586 C C . LEU C 1 45 ? -33.990 9.697 -81.784 1.00 45.05 47 LEU C C 1
ATOM 2587 O O . LEU C 1 45 ? -35.179 9.980 -81.577 1.00 44.20 47 LEU C O 1
ATOM 2592 N N . ASP C 1 46 ? -33.426 8.586 -81.297 1.00 40.37 48 ASP C N 1
ATOM 2593 C CA . ASP C 1 46 ? -34.139 7.804 -80.315 1.00 42.55 48 ASP C CA 1
ATOM 2594 C C . ASP C 1 46 ? -33.410 7.838 -78.988 1.00 38.27 48 ASP C C 1
ATOM 2595 O O . ASP C 1 46 ? -32.211 8.163 -78.976 1.00 34.30 48 ASP C O 1
ATOM 2600 N N . THR C 1 47 ? -34.155 7.499 -77.919 1.00 37.65 49 THR C N 1
ATOM 2601 C CA . THR C 1 47 ? -33.714 7.579 -76.561 1.00 39.70 49 THR C CA 1
ATOM 2602 C C . THR C 1 47 ? -34.112 6.294 -75.923 1.00 36.76 49 THR C C 1
ATOM 2603 O O . THR C 1 47 ? -35.081 5.616 -76.314 1.00 39.09 49 THR C O 1
ATOM 2607 N N . PHE C 1 48 ? -33.391 5.929 -74.896 1.00 32.67 50 PHE C N 1
ATOM 2608 C CA . PHE C 1 48 ? -33.662 4.719 -74.203 1.00 32.79 50 PHE C CA 1
ATOM 2609 C C . PHE C 1 48 ? -33.101 4.902 -72.810 1.00 32.70 50 PHE C C 1
ATOM 2610 O O . PHE C 1 48 ? -32.014 5.421 -72.688 1.00 33.19 50 PHE C O 1
ATOM 2618 N N . GLN C 1 49 ? -33.813 4.517 -71.806 1.00 31.85 51 GLN C N 1
ATOM 2619 C CA . GLN C 1 49 ? -33.239 4.387 -70.460 1.00 32.39 51 GLN C CA 1
ATOM 2620 C C . GLN C 1 49 ? -33.627 3.069 -69.805 1.00 31.32 51 GLN C C 1
ATOM 2621 O O . GLN C 1 49 ? -34.719 2.616 -69.965 1.00 31.17 51 GLN C O 1
ATOM 2627 N N . SER C 1 50 ? -32.747 2.418 -69.049 1.00 29.82 52 SER C N 1
ATOM 2628 C CA . SER C 1 50 ? -33.179 1.307 -68.255 1.00 32.11 52 SER C CA 1
ATOM 2629 C C . SER C 1 50 ? -32.270 1.196 -67.051 1.00 30.79 52 SER C C 1
ATOM 2630 O O . SER C 1 50 ? -31.105 1.662 -67.101 1.00 27.40 52 SER C O 1
ATOM 2633 N N . ASN C 1 51 ? -32.793 0.555 -66.043 1.00 31.38 53 ASN C N 1
ATOM 2634 C CA . ASN C 1 51 ? -32.045 0.155 -64.858 1.00 31.18 53 ASN C CA 1
ATOM 2635 C C . ASN C 1 51 ? -31.396 -1.177 -64.950 1.00 31.70 53 ASN C C 1
ATOM 2636 O O . ASN C 1 51 ? -30.661 -1.552 -64.016 1.00 29.58 53 ASN C O 1
ATOM 2641 N N . TRP C 1 52 ? -31.608 -1.836 -66.088 1.00 32.09 54 TRP C N 1
ATOM 2642 C CA . TRP C 1 52 ? -31.130 -3.201 -66.314 1.00 32.80 54 TRP C CA 1
ATOM 2643 C C . TRP C 1 52 ? -30.058 -3.208 -67.367 1.00 31.17 54 TRP C C 1
ATOM 2644 O O . TRP C 1 52 ? -30.312 -2.900 -68.506 1.00 35.22 54 TRP C O 1
ATOM 2655 N N . GLU C 1 53 ? -28.836 -3.624 -66.992 1.00 31.84 55 GLU C N 1
ATOM 2656 C CA . GLU C 1 53 ? -27.683 -3.637 -67.862 1.00 31.57 55 GLU C CA 1
ATOM 2657 C C . GLU C 1 53 ? -27.916 -4.430 -69.149 1.00 32.18 55 GLU C C 1
ATOM 2658 O O . GLU C 1 53 ? -27.512 -4.017 -70.219 1.00 29.96 55 GLU C O 1
ATOM 2664 N N . GLY C 1 54 ? -28.538 -5.600 -69.057 1.00 32.82 56 GLY C N 1
ATOM 2665 C CA . GLY C 1 54 ? -28.793 -6.425 -70.284 1.00 35.02 56 GLY C CA 1
ATOM 2666 C C . GLY C 1 54 ? -29.760 -5.789 -71.291 1.00 32.97 56 GLY C C 1
ATOM 2667 O O . GLY C 1 54 ? -29.639 -5.992 -72.450 1.00 34.41 56 GLY C O 1
ATOM 2668 N N . ALA C 1 55 ? -30.702 -5.022 -70.818 1.00 32.84 57 ALA C N 1
ATOM 2669 C CA . ALA C 1 55 ? -31.618 -4.244 -71.746 1.00 33.21 57 ALA C CA 1
ATOM 2670 C C . ALA C 1 55 ? -30.821 -3.224 -72.507 1.00 33.90 57 ALA C C 1
ATOM 2671 O O . ALA C 1 55 ? -31.066 -2.955 -73.684 1.00 31.44 57 ALA C O 1
ATOM 2673 N N . ILE C 1 56 ? -29.823 -2.620 -71.839 1.00 33.38 58 ILE C N 1
ATOM 2674 C CA . ILE C 1 56 ? -29.003 -1.596 -72.490 1.00 31.93 58 ILE C CA 1
ATOM 2675 C C . ILE C 1 56 ? -28.065 -2.281 -73.472 1.00 33.90 58 ILE C C 1
ATOM 2676 O O . ILE C 1 56 ? -27.886 -1.797 -74.569 1.00 33.16 58 ILE C O 1
ATOM 2681 N N . VAL C 1 57 ? -27.489 -3.430 -73.107 1.00 32.63 59 VAL C N 1
ATOM 2682 C CA . VAL C 1 57 ? -26.675 -4.212 -74.051 1.00 35.86 59 VAL C CA 1
ATOM 2683 C C . VAL C 1 57 ? -27.551 -4.586 -75.248 1.00 36.52 59 VAL C C 1
ATOM 2684 O O . VAL C 1 57 ? -27.151 -4.350 -76.340 1.00 36.18 59 VAL C O 1
ATOM 2688 N N . ASP C 1 58 ? -28.693 -5.192 -75.031 1.00 37.57 60 ASP C N 1
ATOM 2689 C CA . ASP C 1 58 ? -29.561 -5.589 -76.200 1.00 39.27 60 ASP C CA 1
ATOM 2690 C C . ASP C 1 58 ? -29.932 -4.361 -76.990 1.00 40.17 60 ASP C C 1
ATOM 2691 O O . ASP C 1 58 ? -30.000 -4.478 -78.234 1.00 40.82 60 ASP C O 1
ATOM 2696 N N . ARG C 1 59 ? -30.268 -3.207 -76.335 1.00 35.57 61 ARG C N 1
ATOM 2697 C CA . ARG C 1 59 ? -30.559 -1.994 -77.096 1.00 36.66 61 ARG C CA 1
ATOM 2698 C C . ARG C 1 59 ? -29.397 -1.530 -78.003 1.00 37.23 61 ARG C C 1
ATOM 2699 O O . ARG C 1 59 ? -29.584 -1.066 -79.137 1.00 37.61 61 ARG C O 1
ATOM 2707 N N . ILE C 1 60 ? -28.190 -1.647 -77.516 1.00 35.68 62 ILE C N 1
ATOM 2708 C CA . ILE C 1 60 ? -27.030 -1.374 -78.318 1.00 37.33 62 ILE C CA 1
ATOM 2709 C C . ILE C 1 60 ? -26.864 -2.323 -79.552 1.00 38.63 62 ILE C C 1
ATOM 2710 O O . ILE C 1 60 ? -26.586 -1.867 -80.672 1.00 36.37 62 ILE C O 1
ATOM 2715 N N . HIS C 1 61 ? -27.038 -3.604 -79.288 1.00 39.16 63 HIS C N 1
ATOM 2716 C CA . HIS C 1 61 ? -27.108 -4.617 -80.346 1.00 41.30 63 HIS C CA 1
ATOM 2717 C C . HIS C 1 61 ? -28.169 -4.243 -81.453 1.00 44.37 63 HIS C C 1
ATOM 2718 O O . HIS C 1 61 ? -27.922 -4.350 -82.671 1.00 44.59 63 HIS C O 1
ATOM 2725 N N . GLN C 1 62 ? -29.302 -3.721 -81.007 1.00 43.97 64 GLN C N 1
ATOM 2726 C CA . GLN C 1 62 ? -30.400 -3.359 -81.925 1.00 43.98 64 GLN C CA 1
ATOM 2727 C C . GLN C 1 62 ? -30.002 -2.182 -82.769 1.00 47.89 64 GLN C C 1
ATOM 2728 O O . GLN C 1 62 ? -30.324 -2.159 -83.942 1.00 47.57 64 GLN C O 1
ATOM 2734 N N . ALA C 1 63 ? -29.342 -1.185 -82.168 1.00 47.18 65 ALA C N 1
ATOM 2735 C CA . ALA C 1 63 ? -28.788 -0.025 -82.902 1.00 47.38 65 ALA C CA 1
ATOM 2736 C C . ALA C 1 63 ? -27.930 -0.386 -84.114 1.00 49.98 65 ALA C C 1
ATOM 2737 O O . ALA C 1 63 ? -27.853 0.372 -85.064 1.00 48.58 65 ALA C O 1
ATOM 2739 N N . GLN C 1 64 ? -27.161 -1.457 -84.008 1.00 51.92 66 GLN C N 1
ATOM 2740 C CA . GLN C 1 64 ? -26.364 -1.927 -85.161 1.00 53.98 66 GLN C CA 1
ATOM 2741 C C . GLN C 1 64 ? -27.278 -2.383 -86.294 1.00 54.74 66 GLN C C 1
ATOM 2742 O O . GLN C 1 64 ? -26.999 -2.117 -87.443 1.00 55.70 66 GLN C O 1
ATOM 2748 N N . THR C 1 65 ? -28.377 -3.068 -85.947 1.00 59.74 67 THR C N 1
ATOM 2749 C CA . THR C 1 65 ? -29.401 -3.510 -86.939 1.00 62.27 67 THR C CA 1
ATOM 2750 C C . THR C 1 65 ? -30.265 -2.340 -87.443 1.00 59.71 67 THR C C 1
ATOM 2751 O O . THR C 1 65 ? -30.663 -2.326 -88.571 1.00 56.45 67 THR C O 1
ATOM 2755 N N . GLU C 1 66 ? -30.521 -1.342 -86.618 1.00 58.00 68 GLU C N 1
ATOM 2756 C CA . GLU C 1 66 ? -31.254 -0.158 -87.047 1.00 61.05 68 GLU C CA 1
ATOM 2757 C C . GLU C 1 66 ? -30.389 0.826 -87.875 1.00 59.39 68 GLU C C 1
ATOM 2758 O O . GLU C 1 66 ? -30.933 1.861 -88.306 1.00 58.89 68 GLU C O 1
ATOM 2764 N N . GLY C 1 67 ? -29.085 0.581 -88.046 1.00 53.97 69 GLY C N 1
ATOM 2765 C CA . GLY C 1 67 ? -28.214 1.568 -88.726 1.00 51.78 69 GLY C CA 1
ATOM 2766 C C . GLY C 1 67 ? -27.885 2.878 -87.937 1.00 52.80 69 GLY C C 1
ATOM 2767 O O . GLY C 1 67 ? -27.635 3.966 -88.479 1.00 53.65 69 GLY C O 1
ATOM 2768 N N . VAL C 1 68 ? -27.811 2.788 -86.623 1.00 47.00 70 VAL C N 1
ATOM 2769 C CA . VAL C 1 68 ? -27.445 3.957 -85.861 1.00 44.89 70 VAL C CA 1
ATOM 2770 C C . VAL C 1 68 ? -25.982 4.302 -86.140 1.00 43.71 70 VAL C C 1
ATOM 2771 O O . VAL C 1 68 ? -25.143 3.432 -86.147 1.00 44.54 70 VAL C O 1
ATOM 2775 N N . LYS C 1 69 ? -25.689 5.576 -86.313 1.00 44.28 71 LYS C N 1
ATOM 2776 C CA . LYS C 1 69 ? -24.339 6.073 -86.666 1.00 45.43 71 LYS C CA 1
ATOM 2777 C C . LYS C 1 69 ? -23.547 6.630 -85.463 1.00 44.00 71 LYS C C 1
ATOM 2778 O O . LYS C 1 69 ? -22.351 6.795 -85.567 1.00 42.81 71 LYS C O 1
ATOM 2784 N N . LEU C 1 70 ? -24.217 6.977 -84.366 1.00 40.79 72 LEU C N 1
ATOM 2785 C CA . LEU C 1 70 ? -23.552 7.426 -83.161 1.00 41.83 72 LEU C CA 1
ATOM 2786 C C . LEU C 1 70 ? -24.417 7.308 -81.940 1.00 37.84 72 LEU C C 1
ATOM 2787 O O . LEU C 1 70 ? -25.584 7.687 -81.979 1.00 36.80 72 LEU C O 1
ATOM 2792 N N . ILE C 1 71 ? -23.783 6.942 -80.836 1.00 35.59 73 ILE C N 1
ATOM 2793 C CA . ILE C 1 71 ? -24.431 6.900 -79.569 1.00 37.10 73 ILE C CA 1
ATOM 2794 C C . ILE C 1 71 ? -23.924 7.990 -78.670 1.00 34.74 73 ILE C C 1
ATOM 2795 O O . ILE C 1 71 ? -22.702 8.181 -78.543 1.00 33.03 73 ILE C O 1
ATOM 2800 N N . ILE C 1 72 ? -24.883 8.631 -77.992 1.00 31.04 74 ILE C N 1
ATOM 2801 C CA . ILE C 1 72 ? -24.664 9.510 -76.858 1.00 31.34 74 ILE C CA 1
ATOM 2802 C C . ILE C 1 72 ? -25.124 8.732 -75.658 1.00 31.80 74 ILE C C 1
ATOM 2803 O O . ILE C 1 72 ? -26.298 8.331 -75.560 1.00 32.12 74 ILE C O 1
ATOM 2808 N N . ILE C 1 73 ? -24.207 8.474 -74.740 1.00 31.44 75 ILE C N 1
ATOM 2809 C CA . ILE C 1 73 ? -24.470 7.580 -73.595 1.00 30.74 75 ILE C CA 1
ATOM 2810 C C . ILE C 1 73 ? -24.057 8.178 -72.272 1.00 31.27 75 ILE C C 1
ATOM 2811 O O . ILE C 1 73 ? -22.916 8.621 -72.106 1.00 30.88 75 ILE C O 1
ATOM 2816 N N . ASN C 1 74 ? -25.024 8.224 -71.350 1.00 30.27 76 ASN C N 1
ATOM 2817 C CA . ASN C 1 74 ? -24.833 8.532 -69.920 1.00 30.11 76 ASN C CA 1
ATOM 2818 C C . ASN C 1 74 ? -25.045 7.185 -69.154 1.00 30.34 76 ASN C C 1
ATOM 2819 O O . ASN C 1 74 ? -26.167 6.799 -68.903 1.00 28.72 76 ASN C O 1
ATOM 2824 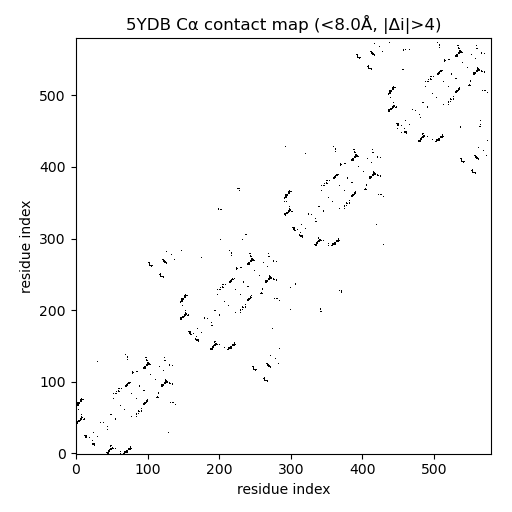N N . PRO C 1 75 ? -23.956 6.467 -68.919 1.00 31.52 77 PRO C N 1
ATOM 2825 C CA . PRO C 1 75 ? -23.991 5.140 -68.405 1.00 32.92 77 PRO C CA 1
ATOM 2826 C C . PRO C 1 75 ? -24.315 5.143 -66.927 1.00 32.78 77 PRO C C 1
ATOM 2827 O O . PRO C 1 75 ? -24.578 4.114 -66.338 1.00 32.14 77 PRO C O 1
ATOM 2831 N N . ALA C 1 76 ? -24.285 6.318 -66.317 1.00 33.79 78 ALA C N 1
ATOM 2832 C CA . ALA C 1 76 ? -24.679 6.453 -64.975 1.00 33.97 78 ALA C CA 1
ATOM 2833 C C . ALA C 1 76 ? -23.637 5.568 -64.175 1.00 33.49 78 ALA C C 1
ATOM 2834 O O . ALA C 1 76 ? -22.459 5.513 -64.553 1.00 35.35 78 ALA C O 1
ATOM 2836 N N . ALA C 1 77 ? -24.083 4.844 -63.184 1.00 32.56 79 ALA C N 1
ATOM 2837 C CA . ALA C 1 77 ? -23.184 3.946 -62.374 1.00 35.20 79 ALA C CA 1
ATOM 2838 C C . ALA C 1 77 ? -22.482 2.863 -63.183 1.00 36.67 79 ALA C C 1
ATOM 2839 O O . ALA C 1 77 ? -21.383 2.411 -62.799 1.00 34.21 79 ALA C O 1
ATOM 2841 N N . LEU C 1 78 ? -23.095 2.426 -64.275 1.00 32.60 80 LEU C N 1
ATOM 2842 C CA . LEU C 1 78 ? -22.471 1.397 -65.120 1.00 34.87 80 LEU C CA 1
ATOM 2843 C C . LEU C 1 78 ? -21.166 1.862 -65.786 1.00 32.48 80 LEU C C 1
ATOM 2844 O O . LEU C 1 78 ? -20.349 1.020 -66.181 1.00 29.80 80 LEU C O 1
ATOM 2849 N N . THR C 1 79 ? -20.886 3.165 -65.797 1.00 31.93 81 THR C N 1
ATOM 2850 C CA . THR C 1 79 ? -19.611 3.580 -66.339 1.00 32.86 81 THR C CA 1
ATOM 2851 C C . THR C 1 79 ? -18.450 2.967 -65.483 1.00 30.99 81 THR C C 1
ATOM 2852 O O . THR C 1 79 ? -17.377 2.637 -66.026 1.00 32.14 81 THR C O 1
ATOM 2856 N N . HIS C 1 80 ? -18.705 2.741 -64.217 1.00 30.87 82 HIS C N 1
ATOM 2857 C CA . HIS C 1 80 ? -17.655 2.337 -63.264 1.00 32.86 82 HIS C CA 1
ATOM 2858 C C . HIS C 1 80 ? -17.538 0.837 -63.115 1.00 35.30 82 HIS C C 1
ATOM 2859 O O . HIS C 1 80 ? -16.597 0.376 -62.441 1.00 31.31 82 HIS C O 1
ATOM 2866 N N . THR C 1 81 ? -18.484 0.086 -63.664 1.00 32.97 83 THR C N 1
ATOM 2867 C CA . THR C 1 81 ? -18.649 -1.383 -63.366 1.00 36.41 83 THR C CA 1
ATOM 2868 C C . THR C 1 81 ? -18.839 -2.276 -64.589 1.00 36.29 83 THR C C 1
ATOM 2869 O O . THR C 1 81 ? -18.634 -3.460 -64.504 1.00 38.15 83 THR C O 1
ATOM 2873 N N . SER C 1 82 ? -19.272 -1.741 -65.737 1.00 35.48 84 SER C N 1
ATOM 2874 C CA . SER C 1 82 ? -19.750 -2.598 -66.786 1.00 35.81 84 SER C CA 1
ATOM 2875 C C . SER C 1 82 ? -18.757 -2.767 -67.942 1.00 35.07 84 SER C C 1
ATOM 2876 O O . SER C 1 82 ? -18.807 -2.017 -68.933 1.00 33.97 84 SER C O 1
ATOM 2879 N N . VAL C 1 83 ? -17.992 -3.854 -67.886 1.00 33.71 85 VAL C N 1
ATOM 2880 C CA . VAL C 1 83 ? -17.241 -4.315 -69.115 1.00 33.54 85 VAL C CA 1
ATOM 2881 C C . VAL C 1 83 ? -18.190 -4.701 -70.238 1.00 34.70 85 VAL C C 1
ATOM 2882 O O . VAL C 1 83 ? -17.838 -4.626 -71.394 1.00 35.14 85 VAL C O 1
ATOM 2886 N N . ALA C 1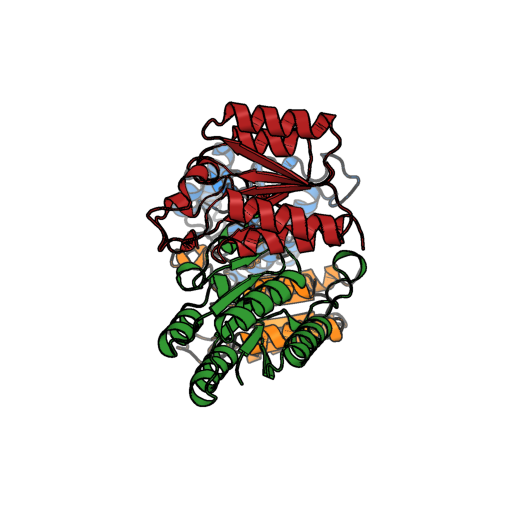 84 ? -19.372 -5.197 -69.879 1.00 36.19 86 ALA C N 1
ATOM 2887 C CA . ALA C 1 84 ? -20.342 -5.670 -70.918 1.00 34.73 86 ALA C CA 1
ATOM 2888 C C . ALA C 1 84 ? -20.780 -4.581 -71.836 1.00 35.61 86 ALA C C 1
ATOM 2889 O O . ALA C 1 84 ? -20.908 -4.828 -73.021 1.00 33.84 86 ALA C O 1
ATOM 2891 N N . LEU C 1 85 ? -20.973 -3.367 -71.290 1.00 32.28 87 LEU C N 1
ATOM 2892 C CA . LEU C 1 85 ? -21.367 -2.187 -72.072 1.00 32.51 87 LEU C CA 1
ATOM 2893 C C . LEU C 1 85 ? -20.214 -1.821 -72.916 1.00 31.61 87 LEU C C 1
ATOM 2894 O O . LEU C 1 85 ? -20.433 -1.463 -74.065 1.00 33.54 87 LEU C O 1
ATOM 2899 N N . ARG C 1 86 ? -18.992 -1.940 -72.387 1.00 32.61 88 ARG C N 1
ATOM 2900 C CA . ARG C 1 86 ? -17.889 -1.514 -73.185 1.00 32.61 88 ARG C CA 1
ATOM 2901 C C . ARG C 1 86 ? -17.844 -2.523 -74.383 1.00 34.75 88 ARG C C 1
ATOM 2902 O O . ARG C 1 86 ? -17.679 -2.093 -75.560 1.00 34.96 88 ARG C O 1
ATOM 2910 N N . ASP C 1 87 ? -17.881 -3.816 -74.041 1.00 34.04 89 ASP C N 1
ATOM 2911 C CA . ASP C 1 87 ? -17.863 -4.843 -75.081 1.00 37.75 89 ASP C CA 1
ATOM 2912 C C . ASP C 1 87 ? -18.969 -4.692 -76.076 1.00 36.57 89 ASP C C 1
ATOM 2913 O O . ASP C 1 87 ? -18.765 -4.937 -77.333 1.00 42.48 89 ASP C O 1
ATOM 2918 N N . ALA C 1 88 ? -20.144 -4.324 -75.615 1.00 33.96 90 ALA C N 1
ATOM 2919 C CA . ALA C 1 88 ? -21.209 -4.006 -76.630 1.00 34.74 90 ALA C CA 1
ATOM 2920 C C . ALA C 1 88 ? -20.935 -2.918 -77.619 1.00 35.96 90 ALA C C 1
ATOM 2921 O O . ALA C 1 88 ? -21.105 -3.053 -78.861 1.00 37.04 90 ALA C O 1
ATOM 2923 N N . LEU C 1 89 ? -20.427 -1.823 -77.109 1.00 37.27 91 LEU C N 1
ATOM 2924 C CA . LEU C 1 89 ? -20.169 -0.670 -77.952 1.00 37.06 91 LEU C CA 1
ATOM 2925 C C . LEU C 1 89 ? -19.048 -0.966 -78.898 1.00 38.41 91 LEU C C 1
ATOM 2926 O O . LEU C 1 89 ? -19.113 -0.612 -80.065 1.00 42.97 91 LEU C O 1
ATOM 2931 N N . LEU C 1 90 ? -18.047 -1.686 -78.426 1.00 39.06 92 LEU C N 1
ATOM 2932 C CA . LEU C 1 90 ? -16.965 -2.092 -79.341 1.00 40.46 92 LEU C CA 1
ATOM 2933 C C . LEU C 1 90 ? -17.429 -3.101 -80.335 1.00 37.87 92 LEU C C 1
ATOM 2934 O O . LEU C 1 90 ? -17.044 -3.027 -81.454 1.00 37.95 92 LEU C O 1
ATOM 2939 N N . GLY C 1 91 ? -18.303 -3.991 -79.912 1.00 37.04 93 GLY C N 1
ATOM 2940 C CA . GLY C 1 91 ? -18.702 -5.092 -80.731 1.00 39.51 93 GLY C CA 1
ATOM 2941 C C . GLY C 1 91 ? -19.495 -4.591 -81.899 1.00 43.45 93 GLY C C 1
ATOM 2942 O O . GLY C 1 91 ? -19.367 -5.144 -82.999 1.00 43.65 93 GLY C O 1
ATOM 2943 N N . VAL C 1 92 ? -20.322 -3.558 -81.681 1.00 41.90 94 VAL C N 1
ATOM 2944 C CA . VAL C 1 92 ? -21.117 -3.002 -82.755 1.00 43.28 94 VAL C CA 1
ATOM 2945 C C . VAL C 1 92 ? -20.377 -1.940 -83.533 1.00 43.93 94 VAL C C 1
ATOM 2946 O O . VAL C 1 92 ? -20.935 -1.431 -84.522 1.00 45.40 94 VAL C O 1
ATOM 2950 N N . ALA C 1 93 ? -19.187 -1.526 -83.064 1.00 46.94 95 ALA C N 1
ATOM 2951 C CA . ALA C 1 93 ? -18.384 -0.515 -83.744 1.00 47.04 95 ALA C CA 1
ATOM 2952 C C . ALA C 1 93 ? -19.144 0.825 -84.103 1.00 48.61 95 ALA C C 1
ATOM 2953 O O . ALA C 1 93 ? -19.017 1.312 -85.217 1.00 49.08 95 ALA C O 1
ATOM 2955 N N . ILE C 1 94 ? -19.991 1.322 -83.214 1.00 42.68 96 ILE C N 1
ATOM 2956 C CA . ILE C 1 94 ? -20.616 2.616 -83.329 1.00 42.46 96 ILE C CA 1
ATOM 2957 C C . ILE C 1 94 ? -19.880 3.617 -82.408 1.00 39.25 96 ILE C C 1
ATOM 2958 O O . ILE C 1 94 ? -19.781 3.366 -81.173 1.00 37.45 96 ILE C O 1
ATOM 2963 N N . PRO C 1 95 ? -19.389 4.718 -82.956 1.00 39.86 97 PRO C N 1
ATOM 2964 C CA . PRO C 1 95 ? -18.711 5.689 -82.079 1.00 39.93 97 PRO C CA 1
ATOM 2965 C C . PRO C 1 95 ? -19.634 6.274 -81.002 1.00 38.85 97 PRO C C 1
ATOM 2966 O O . PRO C 1 95 ? -20.875 6.320 -81.162 1.00 36.23 97 PRO C O 1
ATOM 2970 N N . PHE C 1 96 ? -19.056 6.653 -79.865 1.00 38.29 98 PHE C N 1
ATOM 2971 C CA . PHE C 1 96 ? -19.919 7.226 -78.790 1.00 35.54 98 PHE C CA 1
ATOM 2972 C C . PHE C 1 96 ? -19.234 8.385 -78.083 1.00 35.02 98 PHE C C 1
ATOM 2973 O O . PHE C 1 96 ? -18.031 8.502 -77.989 1.00 34.68 98 PHE C O 1
ATOM 2981 N N . ILE C 1 97 ? -20.048 9.291 -77.625 1.00 32.10 99 ILE C N 1
ATOM 2982 C CA . ILE C 1 97 ? -19.696 10.249 -76.670 1.00 32.58 99 ILE C CA 1
ATOM 2983 C C . ILE C 1 97 ? -20.321 9.896 -75.305 1.00 34.09 99 ILE C C 1
ATOM 2984 O O . ILE C 1 97 ? -21.491 9.557 -75.223 1.00 33.63 99 ILE C O 1
ATOM 2989 N N . GLU C 1 98 ? -19.532 10.042 -74.238 1.00 31.70 100 GLU C N 1
ATOM 2990 C CA . GLU C 1 98 ? -19.940 9.780 -72.888 1.00 32.07 100 GLU C CA 1
ATOM 2991 C C . GLU C 1 98 ? -20.279 11.091 -72.203 1.00 30.31 100 GLU C C 1
ATOM 2992 O O . GLU C 1 98 ? -19.493 12.057 -72.257 1.00 33.40 100 GLU C O 1
ATOM 2998 N N . VAL C 1 99 ? -21.413 11.153 -71.530 1.00 29.15 101 VAL C N 1
ATOM 2999 C CA . VAL C 1 99 ? -21.868 12.376 -70.850 1.00 29.89 101 VAL C CA 1
ATOM 3000 C C . VAL C 1 99 ? -22.224 12.007 -69.428 1.00 31.30 101 VAL C C 1
ATOM 3001 O O . VAL C 1 99 ? -22.909 11.005 -69.209 1.00 31.43 101 VAL C O 1
ATOM 3005 N N . HIS C 1 100 ? -21.755 12.780 -68.449 1.00 30.54 102 HIS C N 1
ATOM 3006 C CA . HIS C 1 100 ? -22.216 12.737 -67.079 1.00 33.86 102 HIS C CA 1
ATOM 3007 C C . HIS C 1 100 ? -22.790 14.094 -66.699 1.00 36.45 102 HIS C C 1
ATOM 3008 O O . HIS C 1 100 ? -22.201 15.144 -67.086 1.00 31.84 102 HIS C O 1
ATOM 3015 N N . LEU C 1 101 ? -23.865 14.076 -65.902 1.00 33.65 103 LEU C N 1
ATOM 3016 C CA . LEU C 1 101 ? -24.477 15.344 -65.433 1.00 35.50 103 LEU C CA 1
ATOM 3017 C C . LEU C 1 101 ? -23.619 16.029 -64.405 1.00 36.71 103 LEU C C 1
ATOM 3018 O O . LEU C 1 101 ? -23.448 17.278 -64.419 1.00 36.26 103 LEU C O 1
ATOM 3023 N N . SER C 1 102 ? -23.093 15.224 -63.485 1.00 34.52 104 SER C N 1
ATOM 3024 C CA . SER C 1 102 ? -22.339 15.728 -62.392 1.00 36.78 104 SER C CA 1
ATOM 3025 C C . SER C 1 102 ? -20.838 15.686 -62.719 1.00 37.08 104 SER C C 1
ATOM 3026 O O . SER C 1 102 ? -20.333 14.786 -63.357 1.00 40.35 104 SER C O 1
ATOM 3029 N N . ASN C 1 103 ? -20.107 16.614 -62.164 1.00 38.23 105 ASN C N 1
ATOM 3030 C CA . ASN C 1 103 ? -18.665 16.516 -62.203 1.00 39.38 105 ASN C CA 1
ATOM 3031 C C . ASN C 1 103 ? -18.157 15.254 -61.404 1.00 38.11 105 ASN C C 1
ATOM 3032 O O . ASN C 1 103 ? -17.976 15.271 -60.241 1.00 38.12 105 ASN C O 1
ATOM 3037 N N . VAL C 1 104 ? -17.914 14.168 -62.084 1.00 38.99 106 VAL C N 1
ATOM 3038 C CA . VAL C 1 104 ? -17.476 12.933 -61.445 1.00 41.57 106 VAL C CA 1
ATOM 3039 C C . VAL C 1 104 ? -16.126 13.001 -60.652 1.00 42.47 106 VAL C C 1
ATOM 3040 O O . VAL C 1 104 ? -15.903 12.343 -59.618 1.00 39.52 106 VAL C O 1
ATOM 3044 N N . HIS C 1 105 ? -15.225 13.847 -61.107 1.00 41.48 107 HIS C N 1
ATOM 3045 C CA . HIS C 1 105 ? -13.905 14.061 -60.448 1.00 45.53 107 HIS C CA 1
ATOM 3046 C C . HIS C 1 105 ? -14.032 14.763 -59.097 1.00 44.52 107 HIS C C 1
ATOM 3047 O O . HIS C 1 105 ? -13.191 14.655 -58.211 1.00 47.96 107 HIS C O 1
ATOM 3054 N N . ALA C 1 106 ? -15.169 15.378 -58.845 1.00 45.23 108 ALA C N 1
ATOM 3055 C CA . ALA C 1 106 ? -15.355 15.977 -57.524 1.00 43.51 108 ALA C CA 1
ATOM 3056 C C . ALA C 1 106 ? -16.005 15.048 -56.511 1.00 44.20 108 ALA C C 1
ATOM 3057 O O . ALA C 1 106 ? -16.232 15.437 -55.380 1.00 42.36 108 ALA C O 1
ATOM 3059 N N . ARG C 1 107 ? -16.325 13.812 -56.913 1.00 44.50 109 ARG C N 1
ATOM 3060 C CA . ARG C 1 107 ? -17.059 12.880 -56.035 1.00 43.65 109 ARG C CA 1
ATOM 3061 C C . ARG C 1 107 ? -16.126 11.788 -55.570 1.00 41.72 109 ARG C C 1
ATOM 3062 O O . ARG C 1 107 ? -14.910 11.991 -55.612 1.00 40.60 109 ARG C O 1
ATOM 3070 N N . GLU C 1 108 ? -16.672 10.644 -55.141 1.00 38.62 110 GLU C N 1
ATOM 3071 C CA . GLU C 1 108 ? -15.854 9.533 -54.561 1.00 42.60 110 GLU C CA 1
ATOM 3072 C C . GLU C 1 108 ? -14.867 9.084 -55.621 1.00 38.07 110 GLU C C 1
ATOM 3073 O O . GLU C 1 108 ? -15.190 9.124 -56.835 1.00 37.31 110 GLU C O 1
ATOM 3079 N N . ALA C 1 109 ? -13.731 8.552 -55.136 1.00 39.64 111 ALA C N 1
ATOM 3080 C CA . ALA C 1 109 ? -12.626 8.186 -55.966 1.00 42.79 111 ALA C CA 1
ATOM 3081 C C . ALA C 1 109 ? -13.008 7.061 -57.004 1.00 42.24 111 ALA C C 1
ATOM 3082 O O . ALA C 1 109 ? -12.535 7.074 -58.195 1.00 39.89 111 ALA C O 1
ATOM 3084 N N . PHE C 1 110 ? -13.954 6.186 -56.651 1.00 40.75 112 PHE C N 1
ATOM 3085 C CA . PHE C 1 110 ? -14.381 5.123 -57.609 1.00 41.74 112 PHE C CA 1
ATOM 3086 C C . PHE C 1 110 ? -15.112 5.687 -58.769 1.00 41.80 112 PHE C C 1
ATOM 3087 O O . PHE C 1 110 ? -15.215 5.040 -59.773 1.00 40.78 112 PHE C O 1
ATOM 3095 N N . ARG C 1 111 ? -15.700 6.888 -58.615 1.00 40.48 113 ARG C N 1
ATOM 3096 C CA . ARG C 1 111 ? -16.402 7.494 -59.710 1.00 39.82 113 ARG C CA 1
ATOM 3097 C C . ARG C 1 111 ? -15.428 8.045 -60.769 1.00 37.29 113 ARG C C 1
ATOM 3098 O O . ARG C 1 111 ? -15.852 8.459 -61.793 1.00 37.81 113 ARG C O 1
ATOM 3106 N N . HIS C 1 112 ? -14.140 8.039 -60.494 1.00 37.30 114 HIS C N 1
ATOM 3107 C CA . HIS C 1 112 ? -13.179 8.628 -61.391 1.00 40.50 114 HIS C CA 1
ATOM 3108 C C . HIS C 1 112 ? -12.767 7.602 -62.419 1.00 47.10 114 HIS C C 1
ATOM 3109 O O . HIS C 1 112 ? -12.205 8.065 -63.369 1.00 46.55 114 HIS C O 1
ATOM 3116 N N . HIS C 1 113 ? -12.989 6.250 -62.235 1.00 44.77 115 HIS C N 1
ATOM 3117 C CA . HIS C 1 113 ? -12.592 5.239 -63.261 1.00 46.71 115 HIS C CA 1
ATOM 3118 C C . HIS C 1 113 ? -13.781 4.793 -64.088 1.00 45.73 115 HIS C C 1
ATOM 3119 O O . HIS C 1 113 ? -14.933 4.824 -63.656 1.00 45.14 115 HIS C O 1
ATOM 3126 N N . SER C 1 114 ? -13.525 4.542 -65.370 1.00 44.96 116 SER C N 1
ATOM 3127 C CA . SER C 1 114 ? -14.546 4.171 -66.306 1.00 45.18 116 SER C CA 1
ATOM 3128 C C . SER C 1 114 ? -14.097 3.048 -67.227 1.00 48.21 116 SER C C 1
ATOM 3129 O O . SER C 1 114 ? -12.975 3.045 -67.758 1.00 44.18 116 SER C O 1
ATOM 3132 N N . TYR C 1 115 ? -15.042 2.139 -67.495 1.00 43.10 117 TYR C N 1
ATOM 3133 C CA . TYR C 1 115 ? -14.817 1.217 -68.557 1.00 39.80 117 TYR C CA 1
ATOM 3134 C C . TYR C 1 115 ? -15.104 1.692 -69.948 1.00 34.65 117 TYR C C 1
ATOM 3135 O O . TYR C 1 115 ? -14.860 0.949 -70.925 1.00 39.83 117 TYR C O 1
ATOM 3144 N N . LEU C 1 116 ? -15.576 2.893 -70.125 1.00 34.88 118 LEU C N 1
ATOM 3145 C CA . LEU C 1 116 ? -15.854 3.387 -71.411 1.00 36.56 118 LEU C CA 1
ATOM 3146 C C . LEU C 1 116 ? -14.976 4.476 -71.939 1.00 36.23 118 LEU C C 1
ATOM 3147 O O . LEU C 1 116 ? -14.843 4.578 -73.183 1.00 33.76 118 LEU C O 1
ATOM 3152 N N . SER C 1 117 ? -14.526 5.384 -71.094 1.00 35.65 119 SER C N 1
ATOM 3153 C CA . SER C 1 117 ? -14.016 6.711 -71.604 1.00 36.64 119 SER C CA 1
ATOM 3154 C C . SER C 1 117 ? -12.907 6.626 -72.546 1.00 36.40 119 SER C C 1
ATOM 3155 O O . SER C 1 117 ? -12.788 7.456 -73.486 1.00 35.46 119 SER C O 1
ATOM 3158 N N . ASP C 1 118 ? -12.060 5.608 -72.321 1.00 34.01 120 ASP C N 1
ATOM 3159 C CA . ASP C 1 118 ? -10.937 5.437 -73.211 1.00 36.30 120 ASP C CA 1
ATOM 3160 C C . ASP C 1 118 ? -11.374 5.038 -74.588 1.00 33.45 120 ASP C C 1
ATOM 3161 O O . ASP C 1 118 ? -10.563 5.225 -75.515 1.00 37.97 120 ASP C O 1
ATOM 3166 N N . LYS C 1 119 ? -12.602 4.543 -74.796 1.00 35.59 121 LYS C N 1
ATOM 3167 C CA . LYS C 1 119 ? -13.052 4.256 -76.195 1.00 35.46 121 LYS C CA 1
ATOM 3168 C C . LYS C 1 119 ? -13.991 5.262 -76.792 1.00 33.88 121 LYS C C 1
ATOM 3169 O O . LYS C 1 119 ? -14.357 5.187 -77.956 1.00 30.47 121 LYS C O 1
ATOM 3175 N N . ALA C 1 120 ? -14.370 6.248 -75.971 1.00 33.90 122 ALA C N 1
ATOM 3176 C CA . ALA C 1 120 ? -15.265 7.320 -76.440 1.00 33.60 122 ALA C CA 1
ATOM 3177 C C . ALA C 1 120 ? -14.525 8.295 -77.349 1.00 34.91 122 ALA C C 1
ATOM 3178 O O . ALA C 1 120 ? -13.281 8.553 -77.180 1.00 31.88 122 ALA C O 1
ATOM 3180 N N . ILE C 1 121 ? -15.236 8.890 -78.303 1.00 34.40 123 ILE C N 1
ATOM 3181 C CA . ILE C 1 121 ? -14.686 10.056 -78.980 1.00 40.77 123 ILE C CA 1
ATOM 3182 C C . ILE C 1 121 ? -14.285 11.145 -77.917 1.00 43.11 123 ILE C C 1
ATOM 3183 O O . ILE C 1 121 ? -13.240 11.802 -77.965 1.00 45.39 123 ILE C O 1
ATOM 3188 N N . GLY C 1 122 ? -15.136 11.325 -76.922 1.00 41.55 124 GLY C N 1
ATOM 3189 C CA . GLY C 1 122 ? -14.928 12.355 -75.952 1.00 39.02 124 GLY C CA 1
ATOM 3190 C C . GLY C 1 122 ? -15.898 12.175 -74.808 1.00 36.64 124 GLY C C 1
ATOM 3191 O O . GLY C 1 122 ? -16.749 11.240 -74.837 1.00 34.22 124 GLY C O 1
ATOM 3192 N N . VAL C 1 123 ? -15.663 12.989 -73.771 1.00 34.90 125 VAL C N 1
ATOM 3193 C CA . VAL C 1 123 ? -16.429 12.926 -72.512 1.00 35.44 125 VAL C CA 1
ATOM 3194 C C . VAL C 1 123 ? -16.742 14.366 -72.129 1.00 34.60 125 VAL C C 1
ATOM 3195 O O . VAL C 1 123 ? -15.881 15.263 -72.265 1.00 37.87 125 VAL C O 1
ATOM 3199 N N . ILE C 1 124 ? -17.941 14.566 -71.623 1.00 32.87 126 ILE C N 1
ATOM 3200 C CA . ILE C 1 124 ? -18.398 15.791 -71.019 1.00 32.49 126 ILE C CA 1
ATOM 3201 C C . ILE C 1 124 ? -18.973 15.462 -69.630 1.00 33.75 126 ILE C C 1
ATOM 3202 O O . ILE C 1 124 ? -19.898 14.650 -69.506 1.00 33.93 126 ILE C O 1
ATOM 3207 N N . CYS C 1 125 ? -18.530 16.150 -68.601 1.00 34.15 127 CYS C N 1
ATOM 3208 C CA . CYS C 1 125 ? -19.133 15.979 -67.342 1.00 35.49 127 CYS C CA 1
ATOM 3209 C C . CYS C 1 125 ? -19.264 17.258 -66.614 1.00 36.22 127 CYS C C 1
ATOM 3210 O O . CYS C 1 125 ? -18.545 18.193 -66.847 1.00 36.70 127 CYS C O 1
ATOM 3213 N N . GLY C 1 126 ? -20.326 17.347 -65.826 1.00 34.21 128 GLY C N 1
ATOM 3214 C CA . GLY C 1 126 ? -20.498 18.426 -64.895 1.00 35.17 128 GLY C CA 1
ATOM 3215 C C . GLY C 1 126 ? -21.334 19.519 -65.430 1.00 34.98 128 GLY C C 1
ATOM 3216 O O . GLY C 1 126 ? -21.635 20.433 -64.666 1.00 36.79 128 GLY C O 1
ATOM 3217 N N . LEU C 1 127 ? -21.715 19.462 -66.682 1.00 34.14 129 LEU C N 1
ATOM 3218 C CA . LEU C 1 127 ? -22.483 20.587 -67.255 1.00 35.80 129 LEU C CA 1
ATOM 3219 C C . LEU C 1 127 ? -23.980 20.331 -67.298 1.00 39.03 129 LEU C C 1
ATOM 3220 O O . LEU C 1 127 ? -24.675 20.911 -68.140 1.00 40.13 129 LEU C O 1
ATOM 3225 N N . GLY C 1 128 ? -24.485 19.480 -66.362 1.00 38.41 130 GLY C N 1
ATOM 3226 C CA . GLY C 1 128 ? -25.916 19.207 -66.299 1.00 39.40 130 GLY C CA 1
ATOM 3227 C C . GLY C 1 128 ? -26.419 18.725 -67.618 1.00 40.11 130 GLY C C 1
ATOM 3228 O O . GLY C 1 128 ? -25.654 18.184 -68.392 1.00 39.54 130 GLY C O 1
ATOM 3229 N N . ALA C 1 129 ? -27.723 18.941 -67.871 1.00 39.50 131 ALA C N 1
ATOM 3230 C CA . ALA C 1 129 ? -28.403 18.603 -69.141 1.00 40.12 131 ALA C CA 1
ATOM 3231 C C . ALA C 1 129 ? -27.754 19.133 -70.411 1.00 40.03 131 ALA C C 1
ATOM 3232 O O . ALA C 1 129 ? -27.828 18.514 -71.514 1.00 36.53 131 ALA C O 1
ATOM 3234 N N . LYS C 1 130 ? -27.156 20.312 -70.316 1.00 41.01 132 LYS C N 1
ATOM 3235 C CA . LYS C 1 130 ? -26.484 20.897 -71.475 1.00 40.55 132 LYS C CA 1
ATOM 3236 C C . LYS C 1 130 ? -25.362 20.025 -72.035 1.00 38.88 132 LYS C C 1
ATOM 3237 O O . LYS C 1 130 ? -24.986 20.219 -73.135 1.00 40.22 132 LYS C O 1
ATOM 3243 N N . GLY C 1 131 ? -24.790 19.107 -71.244 1.00 35.63 133 GLY C N 1
ATOM 3244 C CA . GLY C 1 131 ? -23.708 18.209 -71.721 1.00 35.66 133 GLY C CA 1
ATOM 3245 C C . GLY C 1 131 ? -24.247 17.314 -72.786 1.00 33.68 133 GLY C C 1
ATOM 3246 O O . GLY C 1 131 ? -23.628 17.119 -73.804 1.00 35.44 133 GLY C O 1
ATOM 3247 N N . TYR C 1 132 ? -25.467 16.876 -72.620 1.00 32.32 134 TYR C N 1
ATOM 3248 C CA . TYR C 1 132 ? -26.072 16.125 -73.700 1.00 31.72 134 TYR C CA 1
ATOM 3249 C C . TYR C 1 132 ? -26.274 16.861 -75.032 1.00 31.80 134 TYR C C 1
ATOM 3250 O O . TYR C 1 132 ? -26.032 16.343 -76.122 1.00 32.62 134 TYR C O 1
ATOM 3259 N N . SER C 1 133 ? -26.795 18.066 -74.907 1.00 34.58 135 SER C N 1
ATOM 3260 C CA . SER C 1 133 ? -26.981 18.998 -76.015 1.00 38.27 135 SER C CA 1
ATOM 3261 C C . SER C 1 133 ? -25.666 19.281 -76.700 1.00 38.66 135 SER C C 1
ATOM 3262 O O . SER C 1 133 ? -25.643 19.298 -77.907 1.00 42.60 135 SER C O 1
ATOM 3265 N N . PHE C 1 134 ? -24.575 19.466 -75.934 1.00 36.71 136 PHE C N 1
ATOM 3266 C CA . PHE C 1 134 ? -23.243 19.662 -76.615 1.00 39.92 136 PHE C CA 1
ATOM 3267 C C . PHE C 1 134 ? -22.805 18.416 -77.387 1.00 37.76 136 PHE C C 1
ATOM 3268 O O . PHE C 1 134 ? -22.336 18.516 -78.506 1.00 39.00 136 PHE C O 1
ATOM 3276 N N . ALA C 1 135 ? -22.958 17.251 -76.782 1.00 37.74 137 ALA C N 1
ATOM 3277 C CA . ALA C 1 135 ? -22.658 15.994 -77.477 1.00 40.29 137 ALA C CA 1
ATOM 3278 C C . ALA C 1 135 ? -23.467 15.836 -78.789 1.00 37.73 137 ALA C C 1
ATOM 3279 O O . ALA C 1 135 ? -22.926 15.422 -79.787 1.00 37.43 137 ALA C O 1
ATOM 3281 N N . LEU C 1 136 ? -24.774 16.148 -78.725 1.00 37.24 138 LEU C N 1
ATOM 3282 C CA . LEU C 1 136 ? -25.668 16.044 -79.897 1.00 37.61 138 LEU C CA 1
ATOM 3283 C C . LEU C 1 136 ? -25.168 17.040 -80.939 1.00 36.20 138 LEU C C 1
ATOM 3284 O O . LEU C 1 136 ? -25.049 16.714 -82.094 1.00 41.05 138 LEU C O 1
ATOM 3289 N N . ASP C 1 137 ? -24.857 18.243 -80.535 1.00 35.43 139 ASP C N 1
ATOM 3290 C CA . ASP C 1 137 ? -24.259 19.221 -81.457 1.00 39.03 139 ASP C CA 1
ATOM 3291 C C . ASP C 1 137 ? -23.051 18.698 -82.244 1.00 38.28 139 ASP C C 1
ATOM 3292 O O . ASP C 1 137 ? -23.047 18.720 -83.465 1.00 41.33 139 ASP C O 1
ATOM 3297 N N . TYR C 1 138 ? -22.091 18.109 -81.540 1.00 36.45 140 TYR C N 1
ATOM 3298 C CA . TYR C 1 138 ? -20.909 17.501 -82.091 1.00 38.98 140 TYR C CA 1
ATOM 3299 C C . TYR C 1 138 ? -21.316 16.384 -82.963 1.00 39.34 140 TYR C C 1
ATOM 3300 O O . TYR C 1 138 ? -20.821 16.266 -84.061 1.00 40.19 140 TYR C O 1
ATOM 3309 N N . ALA C 1 139 ? -22.235 15.531 -82.473 1.00 39.56 141 ALA C N 1
ATOM 3310 C CA . ALA C 1 139 ? -22.671 14.416 -83.247 1.00 42.28 141 ALA C CA 1
ATOM 3311 C C . ALA C 1 139 ? -23.361 14.846 -84.633 1.00 43.63 141 ALA C C 1
ATOM 3312 O O . ALA C 1 139 ? -23.115 14.254 -85.692 1.00 43.96 141 ALA C O 1
ATOM 3314 N N . ILE C 1 140 ? -24.191 15.852 -84.577 1.00 46.17 142 ILE C N 1
ATOM 3315 C CA . ILE C 1 140 ? -24.903 16.333 -85.788 1.00 50.78 142 ILE C CA 1
ATOM 3316 C C . ILE C 1 140 ? -23.948 16.802 -86.862 1.00 52.38 142 ILE C C 1
ATOM 3317 O O . ILE C 1 140 ? -24.158 16.494 -88.018 1.00 61.77 142 ILE C O 1
ATOM 3322 N N . GLU C 1 141 ? -22.910 17.516 -86.457 1.00 53.10 143 GLU C N 1
ATOM 3323 C CA . GLU C 1 141 ? -21.895 18.024 -87.329 1.00 57.92 143 GLU C CA 1
ATOM 3324 C C . GLU C 1 141 ? -20.943 16.945 -87.833 1.00 60.32 143 GLU C C 1
ATOM 3325 O O . GLU C 1 141 ? -20.393 17.085 -88.917 1.00 62.48 143 GLU C O 1
ATOM 3331 N N . LYS C 1 142 ? -20.744 15.869 -87.084 1.00 57.43 144 LYS C N 1
ATOM 3332 C CA . LYS C 1 142 ? -19.908 14.785 -87.546 1.00 59.80 144 LYS C CA 1
ATOM 3333 C C . LYS C 1 142 ? -20.569 14.048 -88.692 1.00 60.52 144 LYS C C 1
ATOM 3334 O O . LYS C 1 142 ? -19.963 13.840 -89.749 1.00 63.81 144 LYS C O 1
ATOM 3340 N N . ILE C 1 143 ? -21.815 13.655 -88.491 1.00 65.31 145 ILE C N 1
ATOM 3341 C CA . ILE C 1 143 ? -22.542 12.906 -89.521 1.00 69.15 145 ILE C CA 1
ATOM 3342 C C . ILE C 1 143 ? -22.852 13.773 -90.751 1.00 70.97 145 ILE C C 1
ATOM 3343 O O . ILE C 1 143 ? -22.737 13.279 -91.867 1.00 74.80 145 ILE C O 1
ATOM 3348 N N . GLN C 1 144 ? -23.209 15.044 -90.529 1.00 74.58 146 GLN C N 1
ATOM 3349 C CA . GLN C 1 144 ? -23.466 16.049 -91.595 1.00 79.69 146 GLN C CA 1
ATOM 3350 C C . GLN C 1 144 ? -22.466 17.222 -91.648 1.00 81.60 146 GLN C C 1
ATOM 3351 O O . GLN C 1 144 ? -22.756 18.312 -91.125 1.00 82.73 146 GLN C O 1
ATOM 3357 N N . PRO C 1 145 ? -21.291 17.019 -92.256 1.00 87.34 147 PRO C N 1
ATOM 3358 C CA . PRO C 1 145 ? -20.353 18.159 -92.387 1.00 93.37 147 PRO C CA 1
ATOM 3359 C C . PRO C 1 145 ? -20.751 19.159 -93.467 1.00 94.96 147 PRO C C 1
ATOM 3360 O O . PRO C 1 145 ? -20.425 20.343 -93.338 1.00 97.42 147 PRO C O 1
ATOM 3364 N N . SER D 1 1 ? -13.224 42.632 -69.638 1.00 81.18 3 SER D N 1
ATOM 3365 C CA . SER D 1 1 ? -13.684 41.346 -70.288 1.00 79.71 3 SER D CA 1
ATOM 3366 C C . SER D 1 1 ? -14.355 40.382 -69.260 1.00 70.83 3 SER D C 1
ATOM 3367 O O . SER D 1 1 ? -13.804 40.144 -68.207 1.00 70.30 3 SER D O 1
ATOM 3370 N N . THR D 1 2 ? -15.554 39.890 -69.546 1.00 64.54 4 THR D N 1
ATOM 3371 C CA . THR D 1 2 ? -16.361 39.188 -68.556 1.00 62.33 4 THR D CA 1
ATOM 3372 C C . THR D 1 2 ? -15.943 37.691 -68.457 1.00 53.98 4 THR D C 1
ATOM 3373 O O . THR D 1 2 ? -16.112 37.080 -67.433 1.00 54.54 4 THR D O 1
ATOM 3377 N N . ILE D 1 3 ? -15.449 37.152 -69.554 1.00 53.16 5 ILE D N 1
ATOM 3378 C CA . ILE D 1 3 ? -15.037 35.769 -69.667 1.00 49.69 5 ILE D CA 1
ATOM 3379 C C . ILE D 1 3 ? -13.601 35.772 -70.269 1.00 48.85 5 ILE D C 1
ATOM 3380 O O . ILE D 1 3 ? -13.328 36.369 -71.325 1.00 51.42 5 ILE D O 1
ATOM 3385 N N . LEU D 1 4 ? -12.710 35.050 -69.593 1.00 42.99 6 LEU D N 1
ATOM 3386 C CA . LEU D 1 4 ? -11.353 34.896 -69.987 1.00 42.28 6 LEU D CA 1
ATOM 3387 C C . LEU D 1 4 ? -11.087 33.422 -70.359 1.00 41.64 6 LEU D C 1
ATOM 3388 O O . LEU D 1 4 ? -11.470 32.478 -69.625 1.00 39.31 6 LEU D O 1
ATOM 3393 N N . VAL D 1 5 ? -10.447 33.264 -71.498 1.00 41.00 7 VAL D N 1
ATOM 3394 C CA . VAL D 1 5 ? -10.045 32.005 -72.081 1.00 41.96 7 VAL D CA 1
ATOM 3395 C C . VAL D 1 5 ? -8.538 31.876 -71.975 1.00 41.48 7 VAL D C 1
ATOM 3396 O O . VAL D 1 5 ? -7.773 32.653 -72.569 1.00 38.48 7 VAL D O 1
ATOM 3400 N N . ILE D 1 6 ? -8.102 30.835 -71.244 1.00 37.75 8 ILE D N 1
ATOM 3401 C CA . ILE D 1 6 ? -6.671 30.551 -71.015 1.00 37.41 8 ILE D CA 1
ATOM 3402 C C . ILE D 1 6 ? -6.246 29.286 -71.711 1.00 38.05 8 ILE D C 1
ATOM 3403 O O . ILE D 1 6 ? -6.795 28.227 -71.479 1.00 34.08 8 ILE D O 1
ATOM 3408 N N . HIS D 1 7 ? -5.160 29.376 -72.466 1.00 38.16 9 HIS D N 1
ATOM 3409 C CA . HIS D 1 7 ? -4.604 28.247 -73.183 1.00 38.52 9 HIS D CA 1
ATOM 3410 C C . HIS D 1 7 ? -3.213 28.000 -72.607 1.00 37.49 9 HIS D C 1
ATOM 3411 O O . HIS D 1 7 ? -2.382 28.941 -72.495 1.00 36.83 9 HIS D O 1
ATOM 3418 N N . GLY D 1 8 ? -2.906 26.758 -72.258 1.00 35.09 10 GLY D N 1
ATOM 3419 C CA . GLY D 1 8 ? -1.612 26.437 -71.621 1.00 35.18 10 GLY D CA 1
ATOM 3420 C C . GLY D 1 8 ? -0.478 26.193 -72.575 1.00 32.50 10 GLY D C 1
ATOM 3421 O O . GLY D 1 8 ? -0.552 26.535 -73.734 1.00 34.15 10 GLY D O 1
ATOM 3422 N N . PRO D 1 9 ? 0.604 25.621 -72.094 1.00 32.87 11 PRO D N 1
ATOM 3423 C CA . PRO D 1 9 ? 1.738 25.429 -72.907 1.00 32.68 11 PRO D CA 1
ATOM 3424 C C . PRO D 1 9 ? 1.567 24.553 -74.154 1.00 35.12 11 PRO D C 1
ATOM 3425 O O . PRO D 1 9 ? 0.738 23.663 -74.181 1.00 33.16 11 PRO D O 1
ATOM 3429 N N . ASN D 1 10 ? 2.309 24.864 -75.209 1.00 36.02 12 ASN D N 1
ATOM 3430 C CA . ASN D 1 10 ? 2.377 24.116 -76.448 1.00 38.08 12 ASN D CA 1
ATOM 3431 C C . ASN D 1 10 ? 1.212 24.378 -77.377 1.00 37.17 12 ASN D C 1
ATOM 3432 O O . ASN D 1 10 ? 1.303 24.059 -78.533 1.00 38.83 12 ASN D O 1
ATOM 3437 N N . LEU D 1 11 ? 0.169 25.028 -76.900 1.00 38.56 13 LEU D N 1
ATOM 3438 C CA . LEU D 1 11 ? -1.064 25.142 -77.637 1.00 37.19 13 LEU D CA 1
ATOM 3439 C C . LEU D 1 11 ? -0.861 26.186 -78.755 1.00 39.95 13 LEU D C 1
ATOM 3440 O O . LEU D 1 11 ? -1.644 26.222 -79.688 1.00 39.52 13 LEU D O 1
ATOM 3445 N N . ASN D 1 12 ? 0.233 26.939 -78.713 1.00 42.52 14 ASN D N 1
ATOM 3446 C CA . ASN D 1 12 ? 0.605 27.897 -79.849 1.00 41.67 14 ASN D CA 1
ATOM 3447 C C . ASN D 1 12 ? 1.002 27.112 -81.065 1.00 44.19 14 ASN D C 1
ATOM 3448 O O . ASN D 1 12 ? 1.086 27.666 -82.109 1.00 44.62 14 ASN D O 1
ATOM 3453 N N . LEU D 1 13 ? 1.299 25.812 -80.921 1.00 40.71 15 LEU D N 1
ATOM 3454 C CA . LEU D 1 13 ? 1.660 24.987 -82.062 1.00 42.74 15 LEU D CA 1
ATOM 3455 C C . LEU D 1 13 ? 0.526 24.453 -82.916 1.00 42.16 15 LEU D C 1
ATOM 3456 O O . LEU D 1 13 ? 0.773 23.765 -83.872 1.00 45.45 15 LEU D O 1
ATOM 3461 N N . LEU D 1 14 ? -0.675 24.670 -82.493 1.00 43.16 16 LEU D N 1
ATOM 3462 C CA . LEU D 1 14 ? -1.812 23.953 -82.948 1.00 49.77 16 LEU D CA 1
ATOM 3463 C C . LEU D 1 14 ? -1.946 23.761 -84.468 1.00 60.70 16 LEU D C 1
ATOM 3464 O O . LEU D 1 14 ? -2.557 22.792 -84.920 1.00 71.42 16 LEU D O 1
ATOM 3469 N N . GLY D 1 15 ? -1.369 24.613 -85.272 1.00 61.31 17 GLY D N 1
ATOM 3470 C CA . GLY D 1 15 ? -1.351 24.249 -86.708 1.00 78.74 17 GLY D CA 1
ATOM 3471 C C . GLY D 1 15 ? -0.774 22.872 -87.060 1.00 80.64 17 GLY D C 1
ATOM 3472 O O . GLY D 1 15 ? -1.490 22.012 -87.587 1.00 83.72 17 GLY D O 1
ATOM 3473 N N . LYS D 1 16 ? 0.489 22.647 -86.711 1.00 89.14 18 LYS D N 1
ATOM 3474 C CA . LYS D 1 16 ? 1.226 21.471 -87.174 1.00 98.27 18 LYS D CA 1
ATOM 3475 C C . LYS D 1 16 ? 0.899 20.168 -86.431 1.00 102.43 18 LYS D C 1
ATOM 3476 O O . LYS D 1 16 ? -0.178 20.011 -85.856 1.00 109.71 18 LYS D O 1
ATOM 3482 N N . ARG D 1 17 ? 1.857 19.244 -86.461 1.00 111.78 19 ARG D N 1
ATOM 3483 C CA . ARG D 1 17 ? 1.754 17.941 -85.847 1.00 127.65 19 ARG D CA 1
ATOM 3484 C C . ARG D 1 17 ? 2.195 17.943 -84.359 1.00 134.80 19 ARG D C 1
ATOM 3485 O O . ARG D 1 17 ? 3.133 18.636 -83.970 1.00 135.42 19 ARG D O 1
ATOM 3493 N N . GLU D 1 18 ? 1.528 17.151 -83.535 1.00 141.66 20 GLU D N 1
ATOM 3494 C CA . GLU D 1 18 ? 0.671 16.087 -84.027 1.00 147.35 20 GLU D CA 1
ATOM 3495 C C . GLU D 1 18 ? -0.758 16.594 -84.164 1.00 144.65 20 GLU D C 1
ATOM 3496 O O . GLU D 1 18 ? -1.417 16.924 -83.173 1.00 143.21 20 GLU D O 1
ATOM 3502 N N . PRO D 1 19 ? -1.233 16.636 -85.406 1.00 146.26 21 PRO D N 1
ATOM 3503 C CA . PRO D 1 19 ? -2.585 17.042 -85.735 1.00 142.95 21 PRO D CA 1
ATOM 3504 C C . PRO D 1 19 ? -3.652 16.003 -85.371 1.00 137.80 21 PRO D C 1
ATOM 3505 O O . PRO D 1 19 ? -4.738 16.357 -84.902 1.00 138.08 21 PRO D O 1
ATOM 3509 N N . GLU D 1 20 ? -3.327 14.731 -85.570 1.00 129.20 22 GLU D N 1
ATOM 3510 C CA . GLU D 1 20 ? -4.284 13.645 -85.372 1.00 121.88 22 GLU D CA 1
ATOM 3511 C C . GLU D 1 20 ? -4.831 13.613 -83.940 1.00 119.73 22 GLU D C 1
ATOM 3512 O O . GLU D 1 20 ? -5.700 12.798 -83.637 1.00 111.71 22 GLU D O 1
ATOM 3518 N N . VAL D 1 21 ? -4.306 14.491 -83.073 1.00 121.82 23 VAL D N 1
ATOM 3519 C CA . VAL D 1 21 ? -4.737 14.621 -81.689 1.00 118.08 23 VAL D CA 1
ATOM 3520 C C . VAL D 1 21 ? -5.658 15.844 -81.489 1.00 111.80 23 VAL D C 1
ATOM 3521 O O . VAL D 1 21 ? -5.962 16.211 -80.323 1.00 105.28 23 VAL D O 1
ATOM 3525 N N . TYR D 1 22 ? -6.074 16.471 -82.617 1.00 116.06 24 TYR D N 1
ATOM 3526 C CA . TYR D 1 22 ? -7.055 17.611 -82.740 1.00 116.64 24 TYR D CA 1
ATOM 3527 C C . TYR D 1 22 ? -6.556 19.062 -82.526 1.00 103.06 24 TYR D C 1
ATOM 3528 O O . TYR D 1 22 ? -6.842 19.725 -81.518 1.00 98.27 24 TYR D O 1
ATOM 3537 N N . GLY D 1 23 ? -6.036 19.619 -83.592 1.00 95.43 25 GLY D N 1
ATOM 3538 C CA . GLY D 1 23 ? -6.414 19.151 -84.900 1.00 92.15 25 GLY D CA 1
ATOM 3539 C C . GLY D 1 23 ? -5.658 19.918 -85.949 1.00 84.76 25 GLY D C 1
ATOM 3540 O O . GLY D 1 23 ? -4.523 20.311 -85.720 1.00 83.67 25 GLY D O 1
ATOM 3541 N N . HIS D 1 24 ? -6.283 20.132 -87.102 1.00 79.30 26 HIS D N 1
ATOM 3542 C CA . HIS D 1 24 ? -5.673 20.908 -88.160 1.00 73.97 26 HIS D CA 1
ATOM 3543 C C . HIS D 1 24 ? -5.786 22.399 -87.910 1.00 69.54 26 HIS D C 1
ATOM 3544 O O . HIS D 1 24 ? -4.929 23.154 -88.366 1.00 74.77 26 HIS D O 1
ATOM 3551 N N . LEU D 1 25 ? -6.818 22.831 -87.189 1.00 65.84 27 LEU D N 1
ATOM 3552 C CA . LEU D 1 25 ? -6.986 24.286 -86.849 1.00 62.89 27 LEU D CA 1
ATOM 3553 C C . LEU D 1 25 ? -5.850 24.850 -86.001 1.00 59.28 27 LEU D C 1
ATOM 3554 O O . LEU D 1 25 ? -5.227 24.130 -85.242 1.00 58.13 27 LEU D O 1
ATOM 3559 N N . THR D 1 26 ? -5.641 26.154 -86.082 1.00 56.25 28 THR D N 1
ATOM 3560 C CA . THR D 1 26 ? -4.588 26.896 -85.354 1.00 53.79 28 THR D CA 1
ATOM 3561 C C . THR D 1 26 ? -5.202 27.646 -84.215 1.00 51.55 28 THR D C 1
ATOM 3562 O O . THR D 1 26 ? -6.425 27.774 -84.158 1.00 47.43 28 THR D O 1
ATOM 3566 N N . LEU D 1 27 ? -4.367 28.102 -83.270 1.00 49.35 29 LEU D N 1
ATOM 3567 C CA . LEU D 1 27 ? -4.922 28.817 -82.096 1.00 49.97 29 LEU D CA 1
ATOM 3568 C C . LEU D 1 27 ? -5.597 30.132 -82.443 1.00 53.94 29 LEU D C 1
ATOM 3569 O O . LEU D 1 27 ? -6.684 30.416 -81.888 1.00 49.22 29 LEU D O 1
ATOM 3574 N N . ASP D 1 28 ? -4.962 30.913 -83.337 1.00 52.51 30 ASP D N 1
ATOM 3575 C CA . ASP D 1 28 ? -5.471 32.209 -83.730 1.00 59.55 30 ASP D CA 1
ATOM 3576 C C . ASP D 1 28 ? -6.880 31.972 -84.256 1.00 56.89 30 ASP D C 1
ATOM 3577 O O . ASP D 1 28 ? -7.808 32.722 -83.965 1.00 54.58 30 ASP D O 1
ATOM 3582 N N . ASN D 1 29 ? -7.065 30.905 -85.034 1.00 55.85 31 ASN D N 1
ATOM 3583 C CA . ASN D 1 29 ? -8.439 30.559 -85.513 1.00 55.27 31 ASN D CA 1
ATOM 3584 C C . ASN D 1 29 ? -9.455 30.220 -84.426 1.00 55.30 31 ASN D C 1
ATOM 3585 O O . ASN D 1 29 ? -10.676 30.615 -84.504 1.00 53.35 31 ASN D O 1
ATOM 3590 N N . ILE D 1 30 ? -9.004 29.457 -83.423 1.00 46.26 32 ILE D N 1
ATOM 3591 C CA . ILE D 1 30 ? -9.874 29.100 -82.331 1.00 48.97 32 ILE D CA 1
ATOM 3592 C C . ILE D 1 30 ? -10.330 30.364 -81.656 1.00 44.92 32 ILE D C 1
ATOM 3593 O O . ILE D 1 30 ? -11.502 30.476 -81.341 1.00 50.12 32 ILE D O 1
ATOM 3598 N N . ASN D 1 31 ? -9.392 31.274 -81.401 1.00 48.75 33 ASN D N 1
ATOM 3599 C CA . ASN D 1 31 ? -9.667 32.461 -80.568 1.00 48.07 33 ASN D CA 1
ATOM 3600 C C . ASN D 1 31 ? -10.492 33.442 -81.381 1.00 53.49 33 ASN D C 1
ATOM 3601 O O . ASN D 1 31 ? -11.219 34.239 -80.798 1.00 50.17 33 ASN D O 1
ATOM 3606 N N . ARG D 1 32 ? -10.364 33.356 -82.694 1.00 56.45 34 ARG D N 1
ATOM 3607 C CA . ARG D 1 32 ? -11.215 34.222 -83.604 1.00 63.20 34 ARG D CA 1
ATOM 3608 C C . ARG D 1 32 ? -12.703 33.786 -83.581 1.00 61.86 34 ARG D C 1
ATOM 3609 O O . ARG D 1 32 ? -13.586 34.629 -83.509 1.00 60.87 34 ARG D O 1
ATOM 3617 N N . GLN D 1 33 ? -12.960 32.471 -83.591 1.00 63.58 35 GLN D N 1
ATOM 3618 C CA . GLN D 1 33 ? -14.329 31.934 -83.485 1.00 62.54 35 GLN D CA 1
ATOM 3619 C C . GLN D 1 33 ? -15.000 32.255 -82.139 1.00 59.07 35 GLN D C 1
ATOM 3620 O O . GLN D 1 33 ? -16.245 32.481 -82.054 1.00 56.61 35 GLN D O 1
ATOM 3626 N N . LEU D 1 34 ? -14.208 32.239 -81.069 1.00 54.48 36 LEU D N 1
ATOM 3627 C CA . LEU D 1 34 ? -14.728 32.402 -79.699 1.00 48.56 36 LEU D CA 1
ATOM 3628 C C . LEU D 1 34 ? -15.062 33.919 -79.462 1.00 47.66 36 LEU D C 1
ATOM 3629 O O . LEU D 1 34 ? -16.038 34.282 -78.793 1.00 47.68 36 LEU D O 1
ATOM 3634 N N . ILE D 1 35 ? -14.201 34.773 -79.992 1.00 53.25 37 ILE D N 1
ATOM 3635 C CA . ILE D 1 35 ? -14.376 36.219 -79.937 1.00 57.00 37 ILE D CA 1
ATOM 3636 C C . ILE D 1 35 ? -15.707 36.509 -80.650 1.00 59.41 37 ILE D C 1
ATOM 3637 O O . ILE D 1 35 ? -16.587 37.131 -80.036 1.00 62.92 37 ILE D O 1
ATOM 3642 N N . ALA D 1 36 ? -15.892 35.972 -81.867 1.00 59.87 38 ALA D N 1
ATOM 3643 C CA . ALA D 1 36 ? -17.147 36.192 -82.665 1.00 61.82 38 ALA D CA 1
ATOM 3644 C C . ALA D 1 36 ? -18.348 35.652 -81.880 1.00 60.85 38 ALA D C 1
ATOM 3645 O O . ALA D 1 36 ? -19.224 36.444 -81.498 1.00 58.66 38 ALA D O 1
ATOM 3647 N N . GLN D 1 37 ? -18.327 34.349 -81.525 1.00 53.32 39 GLN D N 1
ATOM 3648 C CA . GLN D 1 37 ? -19.409 33.787 -80.717 1.00 55.03 39 GLN D CA 1
ATOM 3649 C C . GLN D 1 37 ? -19.754 34.672 -79.531 1.00 52.30 39 GLN D C 1
ATOM 3650 O O . GLN D 1 37 ? -20.917 34.849 -79.198 1.00 54.76 39 GLN D O 1
ATOM 3656 N N . ALA D 1 38 ? -18.743 35.238 -78.882 1.00 55.05 40 ALA D N 1
ATOM 3657 C CA . ALA D 1 38 ? -18.999 36.073 -77.722 1.00 57.31 40 ALA D CA 1
ATOM 3658 C C . ALA D 1 38 ? -19.559 37.447 -78.177 1.00 63.09 40 ALA D C 1
ATOM 3659 O O . ALA D 1 38 ? -20.388 37.988 -77.481 1.00 62.51 40 ALA D O 1
ATOM 3661 N N . GLU D 1 39 ? -19.145 37.972 -79.332 1.00 65.74 41 GLU D N 1
ATOM 3662 C CA . GLU D 1 39 ? -19.768 39.201 -79.880 1.00 72.80 41 GLU D CA 1
ATOM 3663 C C . GLU D 1 39 ? -21.281 39.036 -80.118 1.00 72.30 41 GLU D C 1
ATOM 3664 O O . GLU D 1 39 ? -22.079 39.768 -79.549 1.00 71.67 41 GLU D O 1
ATOM 3670 N N . GLN D 1 40 ? -21.676 38.034 -80.883 1.00 72.88 42 GLN D N 1
ATOM 3671 C CA . GLN D 1 40 ? -23.092 37.773 -81.155 1.00 75.65 42 GLN D CA 1
ATOM 3672 C C . GLN D 1 40 ? -23.969 37.641 -79.923 1.00 70.71 42 GLN D C 1
ATOM 3673 O O . GLN D 1 40 ? -25.185 37.777 -80.001 1.00 70.62 42 GLN D O 1
ATOM 3679 N N . ALA D 1 41 ? -23.356 37.341 -78.792 1.00 67.68 43 ALA D N 1
ATOM 3680 C CA . ALA D 1 41 ? -24.047 37.356 -77.519 1.00 71.15 43 ALA D CA 1
ATOM 3681 C C . ALA D 1 41 ? -23.812 38.590 -76.628 1.00 69.53 43 ALA D C 1
ATOM 3682 O O . ALA D 1 41 ? -24.290 38.623 -75.512 1.00 70.18 43 ALA D O 1
ATOM 3684 N N . SER D 1 42 ? -23.108 39.608 -77.104 1.00 70.09 44 SER D N 1
ATOM 3685 C CA . SER D 1 42 ? -22.779 40.825 -76.294 1.00 73.27 44 SER D CA 1
ATOM 3686 C C . SER D 1 42 ? -21.944 40.634 -74.965 1.00 70.74 44 SER D C 1
ATOM 3687 O O . SER D 1 42 ? -22.173 41.330 -73.976 1.00 70.22 44 SER D O 1
ATOM 3690 N N . ILE D 1 43 ? -20.962 39.721 -74.988 1.00 67.10 45 ILE D N 1
ATOM 3691 C CA . ILE D 1 43 ? -20.062 39.435 -73.859 1.00 66.45 45 ILE D CA 1
ATOM 3692 C C . ILE D 1 43 ? -18.717 39.878 -74.274 1.00 59.34 45 ILE D C 1
ATOM 3693 O O . ILE D 1 43 ? -18.351 39.702 -75.422 1.00 60.73 45 ILE D O 1
ATOM 3698 N N . THR D 1 44 ? -17.977 40.438 -73.334 1.00 55.29 46 THR D N 1
ATOM 3699 C CA . THR D 1 44 ? -16.641 40.809 -73.589 1.00 58.01 46 THR D CA 1
ATOM 3700 C C . THR D 1 44 ? -15.737 39.590 -73.176 1.00 56.95 46 THR D C 1
ATOM 3701 O O . THR D 1 44 ? -15.763 39.137 -72.029 1.00 58.49 46 THR D O 1
ATOM 3705 N N . LEU D 1 45 ? -14.974 39.089 -74.130 1.00 52.15 47 LEU D N 1
ATOM 3706 C CA . LEU D 1 45 ? -14.057 37.968 -73.897 1.00 54.05 47 LEU D CA 1
ATOM 3707 C C . LEU D 1 45 ? -12.596 38.309 -74.189 1.00 52.18 47 LEU D C 1
ATOM 3708 O O . LEU D 1 45 ? -12.322 38.850 -75.256 1.00 52.63 47 LEU D O 1
ATOM 3713 N N . ASP D 1 46 ? -11.651 37.961 -73.303 1.00 48.93 48 ASP D N 1
ATOM 3714 C CA . ASP D 1 46 ? -10.294 37.982 -73.666 1.00 49.84 48 ASP D CA 1
ATOM 3715 C C . ASP D 1 46 ? -9.746 36.576 -73.833 1.00 48.97 48 ASP D C 1
ATOM 3716 O O . ASP D 1 46 ? -10.347 35.613 -73.309 1.00 44.34 48 ASP D O 1
ATOM 3721 N N . THR D 1 47 ? -8.561 36.482 -74.473 1.00 48.31 49 THR D N 1
ATOM 3722 C CA . THR D 1 47 ? -7.843 35.200 -74.564 1.00 49.83 49 THR D CA 1
ATOM 3723 C C . THR D 1 47 ? -6.404 35.371 -74.140 1.00 47.50 49 THR D C 1
ATOM 3724 O O . THR D 1 47 ? -5.841 36.487 -74.240 1.00 45.30 49 THR D O 1
ATOM 3728 N N . PHE D 1 48 ? -5.783 34.275 -73.689 1.00 40.67 50 PHE D N 1
ATOM 3729 C CA . PHE D 1 48 ? -4.364 34.287 -73.264 1.00 41.59 50 PHE D CA 1
ATOM 3730 C C . PHE D 1 48 ? -3.737 32.918 -73.428 1.00 40.36 50 PHE D C 1
ATOM 3731 O O . PHE D 1 48 ? -4.360 31.948 -73.045 1.00 39.70 50 PHE D O 1
ATOM 3739 N N . GLN D 1 49 ? -2.535 32.851 -73.990 1.00 40.34 51 GLN D N 1
ATOM 3740 C CA . GLN D 1 49 ? -1.730 31.646 -74.007 1.00 38.75 51 GLN D CA 1
ATOM 3741 C C . GLN D 1 49 ? -0.360 31.961 -73.567 1.00 39.96 51 GLN D C 1
ATOM 3742 O O . GLN D 1 49 ? 0.148 33.052 -73.820 1.00 38.29 51 GLN D O 1
ATOM 3748 N N . SER D 1 50 ? 0.264 31.008 -72.874 1.00 35.03 52 SER D N 1
ATOM 3749 C CA . SER D 1 50 ? 1.676 31.053 -72.577 1.00 36.18 52 SER D CA 1
ATOM 3750 C C . SER D 1 50 ? 2.250 29.690 -72.297 1.00 34.71 52 SER D C 1
ATOM 3751 O O . SER D 1 50 ? 1.515 28.790 -71.890 1.00 35.26 52 SER D O 1
ATOM 3754 N N . ASN D 1 51 ? 3.550 29.586 -72.461 1.00 35.80 53 ASN D N 1
ATOM 3755 C CA . ASN D 1 51 ? 4.306 28.386 -72.144 1.00 35.06 53 ASN D CA 1
ATOM 3756 C C . ASN D 1 51 ? 4.897 28.473 -70.739 1.00 35.70 53 ASN D C 1
ATOM 3757 O O . ASN D 1 51 ? 5.563 27.520 -70.280 1.00 32.98 53 ASN D O 1
ATOM 3762 N N . TRP D 1 52 ? 4.640 29.560 -70.018 1.00 34.73 54 TRP D N 1
ATOM 3763 C CA . TRP D 1 52 ? 5.261 29.751 -68.733 1.00 35.57 54 TRP D CA 1
ATOM 3764 C C . TRP D 1 52 ? 4.186 29.760 -67.681 1.00 35.20 54 TRP D C 1
ATOM 3765 O O . TRP D 1 52 ? 3.291 30.625 -67.644 1.00 32.25 54 TRP D O 1
ATOM 3776 N N . GLU D 1 53 ? 4.314 28.826 -66.760 1.00 34.87 55 GLU D N 1
ATOM 3777 C CA . GLU D 1 53 ? 3.333 28.723 -65.721 1.00 34.43 55 GLU D CA 1
ATOM 3778 C C . GLU D 1 53 ? 3.094 30.017 -64.903 1.00 34.17 55 GLU D C 1
ATOM 3779 O O . GLU D 1 53 ? 1.914 30.341 -64.625 1.00 32.93 55 GLU D O 1
ATOM 3785 N N . GLY D 1 54 ? 4.195 30.690 -64.487 1.00 32.69 56 GLY D N 1
ATOM 3786 C CA . GLY D 1 54 ? 4.078 31.989 -63.755 1.00 34.03 56 GLY D CA 1
ATOM 3787 C C . GLY D 1 54 ? 3.269 33.041 -64.482 1.00 34.67 56 GLY D C 1
ATOM 3788 O O . GLY D 1 54 ? 2.550 33.820 -63.873 1.00 37.83 56 GLY D O 1
ATOM 3789 N N . ALA D 1 55 ? 3.363 33.063 -65.795 1.00 35.38 57 ALA D N 1
ATOM 3790 C CA . ALA D 1 55 ? 2.555 34.010 -66.573 1.00 37.18 57 ALA D CA 1
ATOM 3791 C C . ALA D 1 55 ? 1.070 33.723 -66.544 1.00 36.71 57 ALA D C 1
ATOM 3792 O O . ALA D 1 55 ? 0.237 34.642 -66.622 1.00 32.58 57 ALA D O 1
ATOM 3794 N N . ILE D 1 56 ? 0.719 32.432 -66.446 1.00 36.98 58 ILE D N 1
ATOM 3795 C CA . ILE D 1 56 ? -0.647 32.076 -66.317 1.00 35.66 58 ILE D CA 1
ATOM 3796 C C . ILE D 1 56 ? -1.173 32.405 -64.975 1.00 35.78 58 ILE D C 1
ATOM 3797 O O . ILE D 1 56 ? -2.293 32.863 -64.895 1.00 36.25 58 ILE D O 1
ATOM 3802 N N . VAL D 1 57 ? -0.385 32.149 -63.949 1.00 35.20 59 VAL D N 1
ATOM 3803 C CA . VAL D 1 57 ? -0.775 32.457 -62.607 1.00 37.83 59 VAL D CA 1
ATOM 3804 C C . VAL D 1 57 ? -0.961 33.989 -62.474 1.00 40.70 59 VAL D C 1
ATOM 3805 O O . VAL D 1 57 ? -1.965 34.413 -61.958 1.00 39.01 59 VAL D O 1
ATOM 3809 N N . ASP D 1 58 ? 0.009 34.773 -62.994 1.00 42.39 60 ASP D N 1
ATOM 3810 C CA . ASP D 1 58 ? -0.105 36.261 -63.056 1.00 42.73 60 ASP D CA 1
ATOM 3811 C C . ASP D 1 58 ? -1.369 36.680 -63.726 1.00 41.56 60 ASP D C 1
ATOM 3812 O O . ASP D 1 58 ? -2.114 37.554 -63.205 1.00 41.37 60 ASP D O 1
ATOM 3817 N N . ARG D 1 59 ? -1.629 36.043 -64.858 1.00 38.56 61 ARG D N 1
ATOM 3818 C CA . ARG D 1 59 ? -2.845 36.373 -65.629 1.00 41.28 61 ARG D CA 1
ATOM 3819 C C . ARG D 1 59 ? -4.194 36.112 -64.911 1.00 41.23 61 ARG D C 1
ATOM 3820 O O . ARG D 1 59 ? -5.149 36.885 -65.036 1.00 43.10 61 ARG D O 1
ATOM 3828 N N . ILE D 1 60 ? -4.244 35.020 -64.193 1.00 39.14 62 ILE D N 1
ATOM 3829 C CA . ILE D 1 60 ? -5.402 34.672 -63.369 1.00 37.10 62 ILE D CA 1
ATOM 3830 C C . ILE D 1 60 ? -5.545 35.700 -62.225 1.00 37.50 62 ILE D C 1
ATOM 3831 O O . ILE D 1 60 ? -6.667 36.144 -61.912 1.00 38.28 62 ILE D O 1
ATOM 3836 N N . HIS D 1 61 ? -4.438 36.093 -61.611 1.00 39.03 63 HIS D N 1
ATOM 3837 C CA . HIS D 1 61 ? -4.454 37.177 -60.580 1.00 41.16 63 HIS D CA 1
ATOM 3838 C C . HIS D 1 61 ? -5.033 38.481 -61.094 1.00 43.88 63 HIS D C 1
ATOM 3839 O O . HIS D 1 61 ? -5.856 39.043 -60.429 1.00 43.31 63 HIS D O 1
ATOM 3846 N N . GLN D 1 62 ? -4.621 38.891 -62.276 1.00 47.60 64 GLN D N 1
ATOM 3847 C CA . GLN D 1 62 ? -5.108 40.148 -62.861 1.00 52.02 64 GLN D CA 1
ATOM 3848 C C . GLN D 1 62 ? -6.561 40.006 -63.185 1.00 51.14 64 GLN D C 1
ATOM 3849 O O . GLN D 1 62 ? -7.283 41.024 -63.165 1.00 53.98 64 GLN D O 1
ATOM 3855 N N . ALA D 1 63 ? -7.003 38.767 -63.516 1.00 47.76 65 ALA D N 1
ATOM 3856 C CA . ALA D 1 63 ? -8.406 38.523 -63.834 1.00 46.23 65 ALA D CA 1
ATOM 3857 C C . ALA D 1 63 ? -9.263 38.878 -62.657 1.00 46.98 65 ALA D C 1
ATOM 3858 O O . ALA D 1 63 ? -10.329 39.444 -62.806 1.00 49.43 65 ALA D O 1
ATOM 3860 N N . GLN D 1 64 ? -8.770 38.598 -61.459 1.00 51.50 66 GLN D N 1
ATOM 3861 C CA . GLN D 1 64 ? -9.498 38.994 -60.308 1.00 55.41 66 GLN D CA 1
ATOM 3862 C C . GLN D 1 64 ? -9.728 40.512 -60.342 1.00 59.31 66 GLN D C 1
ATOM 3863 O O . GLN D 1 64 ? -10.857 40.968 -60.155 1.00 54.13 66 GLN D O 1
ATOM 3869 N N . THR D 1 65 ? -8.657 41.262 -60.587 1.00 58.95 67 THR D N 1
ATOM 3870 C CA . THR D 1 65 ? -8.695 42.716 -60.449 1.00 62.78 67 THR D CA 1
ATOM 3871 C C . THR D 1 65 ? -9.534 43.359 -61.561 1.00 62.98 67 THR D C 1
ATOM 3872 O O . THR D 1 65 ? -10.116 44.409 -61.338 1.00 60.79 67 THR D O 1
ATOM 3876 N N . GLU D 1 66 ? -9.653 42.690 -62.700 1.00 60.72 68 GLU D N 1
ATOM 3877 C CA . GLU D 1 66 ? -10.417 43.175 -63.850 1.00 58.89 68 GLU D CA 1
ATOM 3878 C C . GLU D 1 66 ? -11.931 42.763 -63.793 1.00 61.20 68 GLU D C 1
ATOM 3879 O O . GLU D 1 66 ? -12.759 43.137 -64.658 1.00 61.27 68 GLU D O 1
ATOM 3885 N N . GLY D 1 67 ? -12.304 41.961 -62.795 1.00 60.21 69 GLY D N 1
ATOM 3886 C CA . GLY D 1 67 ? -13.679 41.586 -62.567 1.00 55.25 69 GLY D CA 1
ATOM 3887 C C . GLY D 1 67 ? -14.185 40.437 -63.431 1.00 52.39 69 GLY D C 1
ATOM 3888 O O . GLY D 1 67 ? -15.389 40.325 -63.710 1.00 54.23 69 GLY D O 1
ATOM 3889 N N . VAL D 1 68 ? -13.309 39.529 -63.813 1.00 52.29 70 VAL D N 1
ATOM 3890 C CA . VAL D 1 68 ? -13.715 38.376 -64.650 1.00 51.23 70 VAL D CA 1
ATOM 3891 C C . VAL D 1 68 ? -14.669 37.473 -63.858 1.00 50.02 70 VAL D C 1
ATOM 3892 O O . VAL D 1 68 ? -14.487 37.245 -62.668 1.00 51.00 70 VAL D O 1
ATOM 3896 N N . LYS D 1 69 ? -15.724 37.027 -64.524 1.00 51.81 71 LYS D N 1
ATOM 3897 C CA . LYS D 1 69 ? -16.789 36.248 -63.912 1.00 52.85 71 LYS D CA 1
ATOM 3898 C C . LYS D 1 69 ? -16.616 34.746 -64.054 1.00 46.03 71 LYS D C 1
ATOM 3899 O O . LYS D 1 69 ? -17.129 34.005 -63.216 1.00 45.52 71 LYS D O 1
ATOM 3905 N N . LEU D 1 70 ? -16.006 34.328 -65.154 1.00 46.15 72 LEU D N 1
ATOM 3906 C CA . LEU D 1 70 ? -15.729 32.879 -65.435 1.00 45.09 72 LEU D CA 1
ATOM 3907 C C . LEU D 1 70 ? -14.474 32.676 -66.265 1.00 45.01 72 LEU D C 1
ATOM 3908 O O . LEU D 1 70 ? -14.122 33.506 -67.131 1.00 42.19 72 LEU D O 1
ATOM 3913 N N . ILE D 1 71 ? -13.736 31.590 -66.015 1.00 42.78 73 ILE D N 1
ATOM 3914 C CA . ILE D 1 71 ? -12.583 31.266 -66.878 1.00 37.87 73 ILE D CA 1
ATOM 3915 C C . ILE D 1 71 ? -12.846 29.936 -67.593 1.00 37.47 73 ILE D C 1
ATOM 3916 O O . ILE D 1 71 ? -13.451 29.013 -67.027 1.00 40.46 73 ILE D O 1
ATOM 3921 N N . ILE D 1 72 ? -12.480 29.884 -68.870 1.00 37.84 74 ILE D N 1
ATOM 3922 C CA . ILE D 1 72 ? -12.430 28.684 -69.661 1.00 35.73 74 ILE D CA 1
ATOM 3923 C C . ILE D 1 72 ? -10.930 28.431 -69.898 1.00 37.17 74 ILE D C 1
ATOM 3924 O O . ILE D 1 72 ? -10.216 29.279 -70.422 1.00 36.61 74 ILE D O 1
ATOM 3929 N N . ILE D 1 73 ? -10.475 27.275 -69.426 1.00 35.82 75 ILE D N 1
ATOM 3930 C CA . ILE D 1 73 ? -9.025 26.963 -69.391 1.00 35.88 75 ILE D CA 1
ATOM 3931 C C . ILE D 1 73 ? -8.726 25.621 -69.968 1.00 35.23 75 ILE D C 1
ATOM 3932 O O . ILE D 1 73 ? -9.304 24.572 -69.601 1.00 36.60 75 ILE D O 1
ATOM 3937 N N . ASN D 1 74 ? -7.845 25.658 -70.934 1.00 34.89 76 ASN D N 1
ATOM 3938 C CA . ASN D 1 74 ? -7.147 24.513 -71.352 1.00 35.07 76 ASN D CA 1
ATOM 3939 C C . ASN D 1 74 ? -5.761 24.516 -70.817 1.00 35.00 76 ASN D C 1
ATOM 3940 O O . ASN D 1 74 ? -4.892 25.095 -71.438 1.00 34.03 76 ASN D O 1
ATOM 3945 N N . PRO D 1 75 ? -5.512 23.798 -69.708 1.00 35.51 77 PRO D N 1
ATOM 3946 C CA . PRO D 1 75 ? -4.216 23.986 -69.113 1.00 36.53 77 PRO D CA 1
ATOM 3947 C C . PRO D 1 75 ? -3.144 23.170 -69.799 1.00 36.39 77 PRO D C 1
ATOM 3948 O O . PRO D 1 75 ? -1.975 23.265 -69.364 1.00 34.41 77 PRO D O 1
ATOM 3952 N N . ALA D 1 76 ? -3.538 22.298 -70.762 1.00 35.23 78 ALA D N 1
ATOM 3953 C CA . ALA D 1 76 ? -2.570 21.500 -71.553 1.00 34.73 78 ALA D CA 1
ATOM 3954 C C . ALA D 1 76 ? -1.702 20.700 -70.554 1.00 33.54 78 ALA D C 1
ATOM 3955 O O . ALA D 1 76 ? -2.180 20.205 -69.603 1.00 31.40 78 ALA D O 1
ATOM 3957 N N . ALA D 1 77 ? -0.422 20.584 -70.738 1.00 33.48 79 ALA D N 1
ATOM 3958 C CA . ALA D 1 77 ? 0.409 19.809 -69.808 1.00 34.24 79 ALA D CA 1
ATOM 3959 C C . ALA D 1 77 ? 0.287 20.192 -68.341 1.00 35.63 79 ALA D C 1
ATOM 3960 O O . ALA D 1 77 ? 0.455 19.311 -67.483 1.00 35.08 79 ALA D O 1
ATOM 3962 N N . LEU D 1 78 ? -0.021 21.463 -68.029 1.00 33.12 80 LEU D N 1
ATOM 3963 C CA . LEU D 1 78 ? -0.166 21.942 -66.617 1.00 33.74 80 LEU D CA 1
ATOM 3964 C C . LEU D 1 78 ? -1.310 21.262 -65.799 1.00 33.82 80 LEU D C 1
ATOM 3965 O O . LEU D 1 78 ? -1.285 21.187 -64.562 1.00 32.73 80 LEU D O 1
ATOM 3970 N N . THR D 1 79 ? -2.296 20.728 -66.504 1.00 34.50 81 THR D N 1
ATOM 3971 C CA . THR D 1 79 ? -3.329 19.958 -65.886 1.00 35.21 81 THR D CA 1
ATOM 3972 C C . THR D 1 79 ? -2.764 18.878 -64.996 1.00 35.89 81 THR D C 1
ATOM 3973 O O . THR D 1 79 ? -3.296 18.665 -63.861 1.00 36.21 81 THR D O 1
ATOM 3977 N N . HIS D 1 80 ? -1.719 18.181 -65.484 1.00 32.05 82 HIS D N 1
ATOM 3978 C CA . HIS D 1 80 ? -1.190 17.021 -64.744 1.00 34.69 82 HIS D CA 1
ATOM 3979 C C . HIS D 1 80 ? -0.138 17.362 -63.718 1.00 39.45 82 HIS D C 1
ATOM 3980 O O . HIS D 1 80 ? 0.250 16.480 -62.982 1.00 36.82 82 HIS D O 1
ATOM 3987 N N . THR D 1 81 ? 0.392 18.626 -63.718 1.00 35.04 83 THR D N 1
ATOM 3988 C CA . THR D 1 81 ? 1.561 18.960 -62.932 1.00 38.66 83 THR D CA 1
ATOM 3989 C C . THR D 1 81 ? 1.327 20.184 -62.007 1.00 38.17 83 THR D C 1
ATOM 3990 O O . THR D 1 81 ? 1.981 20.282 -61.025 1.00 40.32 83 THR D O 1
ATOM 3994 N N . SER D 1 82 ? 0.478 21.125 -62.347 1.00 33.66 84 SER D N 1
ATOM 3995 C CA . SER D 1 82 ? 0.515 22.393 -61.640 1.00 35.19 84 SER D CA 1
ATOM 3996 C C . SER D 1 82 ? -0.458 22.525 -60.495 1.00 33.01 84 SER D C 1
ATOM 3997 O O . SER D 1 82 ? -1.615 22.787 -60.711 1.00 36.95 84 SER D O 1
ATOM 4000 N N . VAL D 1 83 ? 0.036 22.377 -59.279 1.00 32.36 85 VAL D N 1
ATOM 4001 C CA . VAL D 1 83 ? -0.745 22.847 -58.157 1.00 36.17 85 VAL D CA 1
ATOM 4002 C C . VAL D 1 83 ? -0.817 24.353 -57.980 1.00 35.78 85 VAL D C 1
ATOM 4003 O O . VAL D 1 83 ? -1.783 24.879 -57.483 1.00 33.93 85 VAL D O 1
ATOM 4007 N N . ALA D 1 84 ? 0.153 25.080 -58.510 1.00 33.83 86 ALA D N 1
ATOM 4008 C CA . ALA D 1 84 ? 0.132 26.543 -58.474 1.00 33.76 86 ALA D CA 1
ATOM 4009 C C . ALA D 1 84 ? -1.050 27.050 -59.201 1.00 32.94 86 ALA D C 1
ATOM 4010 O O . ALA D 1 84 ? -1.685 28.016 -58.815 1.00 34.78 86 ALA D O 1
ATOM 4012 N N . LEU D 1 85 ? -1.415 26.406 -60.275 1.00 33.33 87 LEU D N 1
ATOM 4013 C CA . LEU D 1 85 ? -2.518 26.873 -61.048 1.00 35.10 87 LEU D CA 1
ATOM 4014 C C . LEU D 1 85 ? -3.873 26.658 -60.364 1.00 35.15 87 LEU D C 1
ATOM 4015 O O . LEU D 1 85 ? -4.805 27.499 -60.495 1.00 38.82 87 LEU D O 1
ATOM 4020 N N . ARG D 1 86 ? -4.014 25.495 -59.754 1.00 34.29 88 ARG D N 1
ATOM 4021 C CA . ARG D 1 86 ? -5.143 25.155 -58.906 1.00 34.63 88 ARG D CA 1
ATOM 4022 C C . ARG D 1 86 ? -5.294 26.183 -57.824 1.00 38.73 88 ARG D C 1
ATOM 4023 O O . ARG D 1 86 ? -6.389 26.729 -57.643 1.00 37.83 88 ARG D O 1
ATOM 4031 N N . ASP D 1 87 ? -4.215 26.440 -57.105 1.00 38.40 89 ASP D N 1
ATOM 4032 C CA . ASP D 1 87 ? -4.273 27.405 -56.025 1.00 42.22 89 ASP D CA 1
ATOM 4033 C C . ASP D 1 87 ? -4.568 28.826 -56.508 1.00 41.01 89 ASP D C 1
ATOM 4034 O O . ASP D 1 87 ? -5.095 29.595 -55.736 1.00 37.83 89 ASP D O 1
ATOM 4039 N N . ALA D 1 88 ? -4.210 29.148 -57.757 1.00 39.09 90 ALA D N 1
ATOM 4040 C CA . ALA D 1 88 ? -4.472 30.437 -58.328 1.00 40.73 90 ALA D CA 1
ATOM 4041 C C . ALA D 1 88 ? -5.931 30.601 -58.615 1.00 40.64 90 ALA D C 1
ATOM 4042 O O . ALA D 1 88 ? -6.527 31.576 -58.244 1.00 38.43 90 ALA D O 1
ATOM 4044 N N . LEU D 1 89 ? -6.519 29.628 -59.278 1.00 38.02 91 LEU D N 1
ATOM 4045 C CA . LEU D 1 89 ? -7.980 29.677 -59.540 1.00 39.68 91 LEU D CA 1
ATOM 4046 C C . LEU D 1 89 ? -8.866 29.646 -58.295 1.00 42.11 91 LEU D C 1
ATOM 4047 O O . LEU D 1 89 ? -9.938 30.318 -58.225 1.00 43.45 91 LEU D O 1
ATOM 4052 N N . LEU D 1 90 ? -8.458 28.841 -57.333 1.00 40.23 92 LEU D N 1
ATOM 4053 C CA . LEU D 1 90 ? -9.160 28.811 -56.043 1.00 41.70 92 LEU D CA 1
ATOM 4054 C C . LEU D 1 90 ? -8.923 30.094 -55.256 1.00 45.28 92 LEU D C 1
ATOM 4055 O O . LEU D 1 90 ? -9.828 30.577 -54.616 1.00 42.25 92 LEU D O 1
ATOM 4060 N N . GLY D 1 91 ? -7.718 30.659 -55.350 1.00 40.57 93 GLY D N 1
ATOM 4061 C CA . GLY D 1 91 ? -7.429 31.869 -54.585 1.00 42.76 93 GLY D CA 1
ATOM 4062 C C . GLY D 1 91 ? -8.234 33.064 -55.046 1.00 42.49 93 GLY D C 1
ATOM 4063 O O . GLY D 1 91 ? -8.578 33.905 -54.227 1.00 42.69 93 GLY D O 1
ATOM 4064 N N . VAL D 1 92 ? -8.421 33.220 -56.355 1.00 41.53 94 VAL D N 1
ATOM 4065 C CA . VAL D 1 92 ? -9.188 34.367 -56.811 1.00 41.48 94 VAL D CA 1
ATOM 4066 C C . VAL D 1 92 ? -10.699 34.030 -56.930 1.00 44.04 94 VAL D C 1
ATOM 4067 O O . VAL D 1 92 ? -11.522 34.833 -57.400 1.00 43.51 94 VAL D O 1
ATOM 4071 N N . ALA D 1 93 ? -11.014 32.790 -56.594 1.00 40.85 95 ALA D N 1
ATOM 4072 C CA . ALA D 1 93 ? -12.351 32.254 -56.530 1.00 45.24 95 ALA D CA 1
ATOM 4073 C C . ALA D 1 93 ? -13.204 32.549 -57.742 1.00 48.19 95 ALA D C 1
ATOM 4074 O O . ALA D 1 93 ? -14.404 32.809 -57.579 1.00 48.81 95 ALA D O 1
ATOM 4076 N N . ILE D 1 94 ? -12.619 32.474 -58.948 1.00 42.31 96 ILE D N 1
ATOM 4077 C CA . ILE D 1 94 ? -13.386 32.614 -60.150 1.00 41.75 96 ILE D CA 1
ATOM 4078 C C . ILE D 1 94 ? -13.803 31.250 -60.692 1.00 43.77 96 ILE D C 1
ATOM 4079 O O . ILE D 1 94 ? -12.952 30.417 -60.949 1.00 46.37 96 ILE D O 1
ATOM 4084 N N . PRO D 1 95 ? -15.079 31.024 -60.946 1.00 43.66 97 PRO D N 1
ATOM 4085 C CA . PRO D 1 95 ? -15.437 29.634 -61.404 1.00 43.28 97 PRO D CA 1
ATOM 4086 C C . PRO D 1 95 ? -14.888 29.325 -62.800 1.00 39.44 97 PRO D C 1
ATOM 4087 O O . PRO D 1 95 ? -14.719 30.232 -63.570 1.00 39.65 97 PRO D O 1
ATOM 4091 N N . PHE D 1 96 ? -14.588 28.054 -63.112 1.00 36.61 98 PHE D N 1
ATOM 4092 C CA . PHE D 1 96 ? -13.945 27.711 -64.363 1.00 34.47 98 PHE D CA 1
ATOM 4093 C C . PHE D 1 96 ? -14.433 26.381 -64.981 1.00 34.77 98 PHE D C 1
ATOM 4094 O O . PHE D 1 96 ? -14.953 25.456 -64.317 1.00 36.16 98 PHE D O 1
ATOM 4102 N N . ILE D 1 97 ? -14.274 26.284 -66.278 1.00 35.81 99 ILE D N 1
ATOM 4103 C CA . ILE D 1 97 ? -14.561 25.087 -66.984 1.00 38.37 99 ILE D CA 1
ATOM 4104 C C . ILE D 1 97 ? -13.218 24.656 -67.632 1.00 39.92 99 ILE D C 1
ATOM 4105 O O . ILE D 1 97 ? -12.456 25.508 -68.249 1.00 42.10 99 ILE D O 1
ATOM 4110 N N . GLU D 1 98 ? -12.958 23.355 -67.523 1.00 36.66 100 GLU D N 1
ATOM 4111 C CA . GLU D 1 98 ? -11.749 22.743 -67.988 1.00 35.00 100 GLU D CA 1
ATOM 4112 C C . GLU D 1 98 ? -12.037 22.154 -69.334 1.00 35.06 100 GLU D C 1
ATOM 4113 O O . GLU D 1 98 ? -13.025 21.458 -69.467 1.00 35.95 100 GLU D O 1
ATOM 4119 N N . VAL D 1 99 ? -11.230 22.484 -70.340 1.00 32.21 101 VAL D N 1
ATOM 4120 C CA . VAL D 1 99 ? -11.300 21.862 -71.674 1.00 34.13 101 VAL D CA 1
ATOM 4121 C C . VAL D 1 99 ? -10.022 21.222 -72.194 1.00 34.66 101 VAL D C 1
ATOM 4122 O O . VAL D 1 99 ? -8.988 21.862 -72.160 1.00 36.46 101 VAL D O 1
ATOM 4126 N N . HIS D 1 100 ? -10.082 20.028 -72.768 1.00 33.34 102 HIS D N 1
ATOM 4127 C CA . HIS D 1 100 ? -9.024 19.460 -73.525 1.00 34.78 102 HIS D CA 1
ATOM 4128 C C . HIS D 1 100 ? -9.470 19.087 -74.896 1.00 34.18 102 HIS D C 1
ATOM 4129 O O . HIS D 1 100 ? -10.456 18.479 -75.063 1.00 35.58 102 HIS D O 1
ATOM 4136 N N . LEU D 1 101 ? -8.631 19.316 -75.872 1.00 34.02 103 LEU D N 1
ATOM 4137 C CA . LEU D 1 101 ? -8.917 19.009 -77.259 1.00 34.91 103 LEU D CA 1
ATOM 4138 C C . LEU D 1 101 ? -8.955 17.507 -77.503 1.00 35.57 103 LEU D C 1
ATOM 4139 O O . LEU D 1 101 ? -9.829 17.009 -78.241 1.00 35.36 103 LEU D O 1
ATOM 4144 N N . SER D 1 102 ? -7.990 16.789 -76.886 1.00 35.81 104 SER D N 1
ATOM 4145 C CA . SER D 1 102 ? -7.942 15.303 -77.047 1.00 37.77 104 SER D CA 1
ATOM 4146 C C . SER D 1 102 ? -8.598 14.517 -75.891 1.00 38.99 104 SER D C 1
ATOM 4147 O O . SER D 1 102 ? -8.768 15.031 -74.812 1.00 38.14 104 SER D O 1
ATOM 4150 N N . ASN D 1 103 ? -8.984 13.261 -76.154 1.00 38.74 105 ASN D N 1
ATOM 4151 C CA . ASN D 1 103 ? -9.538 12.420 -75.104 1.00 39.51 105 ASN D CA 1
ATOM 4152 C C . ASN D 1 103 ? -8.348 11.885 -74.265 1.00 40.62 105 ASN D C 1
ATOM 4153 O O . ASN D 1 103 ? -7.661 10.886 -74.589 1.00 37.98 105 ASN D O 1
ATOM 4158 N N . VAL D 1 104 ? -8.132 12.572 -73.177 1.00 42.41 106 VAL D N 1
ATOM 4159 C CA . VAL D 1 104 ? -7.011 12.226 -72.290 1.00 42.09 106 VAL D CA 1
ATOM 4160 C C . VAL D 1 104 ? -7.080 10.836 -71.702 1.00 43.78 106 VAL D C 1
ATOM 4161 O O . VAL D 1 104 ? -6.062 10.210 -71.432 1.00 44.83 106 VAL D O 1
ATOM 4165 N N . HIS D 1 105 ? -8.270 10.303 -71.540 1.00 40.52 107 HIS D N 1
ATOM 4166 C CA . HIS D 1 105 ? -8.418 8.972 -71.066 1.00 40.81 107 HIS D CA 1
ATOM 4167 C C . HIS D 1 105 ? -8.077 7.929 -72.026 1.00 39.18 107 HIS D C 1
ATOM 4168 O O . HIS D 1 105 ? -7.863 6.865 -71.655 1.00 39.86 107 HIS D O 1
ATOM 4175 N N . ALA D 1 106 ? -7.932 8.246 -73.278 1.00 37.56 108 ALA D N 1
ATOM 4176 C CA . ALA D 1 106 ? -7.404 7.292 -74.264 1.00 36.66 108 ALA D CA 1
ATOM 4177 C C . ALA D 1 106 ? -5.910 7.354 -74.429 1.00 39.43 108 ALA D C 1
ATOM 4178 O O . ALA D 1 106 ? -5.332 6.678 -75.330 1.00 42.69 108 ALA D O 1
ATOM 4180 N N . ARG D 1 107 ? -5.234 8.186 -73.652 1.00 41.41 109 ARG D N 1
ATOM 4181 C CA . ARG D 1 107 ? -3.775 8.431 -73.866 1.00 41.37 109 ARG D CA 1
ATOM 4182 C C . ARG D 1 107 ? -2.974 7.811 -72.718 1.00 42.64 109 ARG D C 1
ATOM 4183 O O . ARG D 1 107 ? -3.487 6.980 -71.978 1.00 38.47 109 ARG D O 1
ATOM 4191 N N . GLU D 1 108 ? -1.720 8.175 -72.516 1.00 39.75 110 GLU D N 1
ATOM 4192 C CA . GLU D 1 108 ? -0.946 7.583 -71.380 1.00 41.40 110 GLU D CA 1
ATOM 4193 C C . GLU D 1 108 ? -1.601 7.777 -70.028 1.00 40.03 110 GLU D C 1
ATOM 4194 O O . GLU D 1 108 ? -2.286 8.795 -69.788 1.00 40.40 110 GLU D O 1
ATOM 4200 N N . ALA D 1 109 ? -1.412 6.822 -69.121 1.00 41.87 111 ALA D N 1
ATOM 4201 C CA . ALA D 1 109 ? -1.933 6.923 -67.752 1.00 41.64 111 ALA D CA 1
ATOM 4202 C C . ALA D 1 109 ? -1.679 8.284 -66.993 1.00 42.37 111 ALA D C 1
ATOM 4203 O O . ALA D 1 109 ? -2.590 8.745 -66.266 1.00 41.83 111 ALA D O 1
ATOM 4205 N N . PHE D 1 110 ? -0.537 8.950 -67.161 1.00 38.24 112 PHE D N 1
ATOM 4206 C CA . PHE D 1 110 ? -0.313 10.210 -66.401 1.00 42.44 112 PHE D CA 1
ATOM 4207 C C . PHE D 1 110 ? -1.264 11.309 -66.818 1.00 42.76 112 PHE D C 1
ATOM 4208 O O . PHE D 1 110 ? -1.584 12.203 -66.043 1.00 46.10 112 PHE D O 1
ATOM 4216 N N . ARG D 1 111 ? -1.738 11.234 -68.068 1.00 37.16 113 ARG D N 1
ATOM 4217 C CA . ARG D 1 111 ? -2.626 12.238 -68.564 1.00 38.40 113 ARG D CA 1
ATOM 4218 C C . ARG D 1 111 ? -4.068 12.046 -67.954 1.00 38.15 113 ARG D C 1
ATOM 4219 O O . ARG D 1 111 ? -4.876 12.888 -68.174 1.00 41.64 113 ARG D O 1
ATOM 4227 N N . HIS D 1 112 ? -4.349 10.949 -67.234 1.00 38.57 114 HIS D N 1
ATOM 4228 C CA . HIS D 1 112 ? -5.722 10.735 -66.686 1.00 44.46 114 HIS D CA 1
ATOM 4229 C C . HIS D 1 112 ? -5.888 11.557 -65.398 1.00 49.71 114 HIS D C 1
ATOM 4230 O O . HIS D 1 112 ? -7.021 11.685 -64.980 1.00 50.78 114 HIS D O 1
ATOM 4237 N N . HIS D 1 113 ? -4.808 12.138 -64.805 1.00 52.80 115 HIS D N 1
ATOM 4238 C CA . HIS D 1 113 ? -4.941 12.936 -63.563 1.00 53.63 115 HIS D CA 1
ATOM 4239 C C . HIS D 1 113 ? -4.837 14.431 -63.789 1.00 51.65 115 HIS D C 1
ATOM 4240 O O . HIS D 1 113 ? -4.127 14.908 -64.702 1.00 48.08 115 HIS D O 1
ATOM 4247 N N . SER D 1 114 ? -5.643 15.178 -63.024 1.00 47.95 116 SER D N 1
ATOM 4248 C CA . SER D 1 114 ? -5.811 16.651 -63.193 1.00 49.63 116 SER D CA 1
ATOM 4249 C C . SER D 1 114 ? -5.801 17.307 -61.816 1.00 49.17 116 SER D C 1
ATOM 4250 O O . SER D 1 114 ? -6.446 16.776 -60.904 1.00 43.25 116 SER D O 1
ATOM 4253 N N . TYR D 1 115 ? -4.986 18.362 -61.614 1.00 39.80 117 TYR D N 1
ATOM 4254 C CA . TYR D 1 115 ? -5.033 19.059 -60.379 1.00 39.32 117 TYR D CA 1
ATOM 4255 C C . TYR D 1 115 ? -6.133 20.135 -60.386 1.00 40.39 117 TYR D C 1
ATOM 4256 O O . TYR D 1 115 ? -6.178 20.957 -59.459 1.00 40.44 117 TYR D O 1
ATOM 4265 N N . LEU D 1 116 ? -6.891 20.207 -61.470 1.00 37.18 118 LEU D N 1
ATOM 4266 C CA . LEU D 1 116 ? -7.944 21.169 -61.631 1.00 40.56 118 LEU D CA 1
ATOM 4267 C C . LEU D 1 116 ? -9.295 20.555 -61.632 1.00 39.97 118 LEU D C 1
ATOM 4268 O O . LEU D 1 116 ? -10.242 21.194 -61.192 1.00 39.64 118 LEU D O 1
ATOM 4273 N N . SER D 1 117 ? -9.445 19.360 -62.151 1.00 40.35 119 SER D N 1
ATOM 4274 C CA . SER D 1 117 ? -10.815 18.898 -62.529 1.00 41.24 119 SER D CA 1
ATOM 4275 C C . SER D 1 117 ? -11.853 18.810 -61.406 1.00 37.23 119 SER D C 1
ATOM 4276 O O . SER D 1 117 ? -13.003 19.117 -61.623 1.00 39.55 119 SER D O 1
ATOM 4279 N N . ASP D 1 118 ? -11.444 18.400 -60.218 1.00 35.63 120 ASP D N 1
ATOM 4280 C CA . ASP D 1 118 ? -12.336 18.360 -59.084 1.00 37.23 120 ASP D CA 1
ATOM 4281 C C . ASP D 1 118 ? -12.916 19.708 -58.657 1.00 37.26 120 ASP D C 1
ATOM 4282 O O . ASP D 1 118 ? -13.939 19.734 -57.935 1.00 38.19 120 ASP D O 1
ATOM 4287 N N . LYS D 1 119 ? -12.286 20.795 -59.069 1.00 34.01 121 LYS D N 1
ATOM 4288 C CA . LYS D 1 119 ? -12.787 22.121 -58.680 1.00 37.57 121 LYS D CA 1
ATOM 4289 C C . LYS D 1 119 ? -13.445 22.852 -59.807 1.00 37.87 121 LYS D C 1
ATOM 4290 O O . LYS D 1 119 ? -13.922 24.001 -59.618 1.00 39.23 121 LYS D O 1
ATOM 4296 N N . ALA D 1 120 ? -13.393 22.251 -61.009 1.00 35.27 122 ALA D N 1
ATOM 4297 C CA . ALA D 1 120 ? -14.005 22.840 -62.178 1.00 33.80 122 ALA D CA 1
ATOM 4298 C C . ALA D 1 120 ? -15.541 22.759 -62.041 1.00 34.60 122 ALA D C 1
ATOM 4299 O O . ALA D 1 120 ? -16.049 21.835 -61.393 1.00 35.39 122 ALA D O 1
ATOM 4301 N N . ILE D 1 121 ? -16.273 23.644 -62.706 1.00 36.93 123 ILE D N 1
ATOM 4302 C CA . ILE D 1 121 ? -17.717 23.405 -62.803 1.00 41.00 123 ILE D CA 1
ATOM 4303 C C . ILE D 1 121 ? -17.884 22.077 -63.575 1.00 39.36 123 ILE D C 1
ATOM 4304 O O . ILE D 1 121 ? -18.566 21.155 -63.129 1.00 37.11 123 ILE D O 1
ATOM 4309 N N . GLY D 1 122 ? -17.186 21.991 -64.690 1.00 37.61 124 GLY D N 1
ATOM 4310 C CA . GLY D 1 122 ? -17.149 20.761 -65.519 1.00 37.83 124 GLY D CA 1
ATOM 4311 C C . GLY D 1 122 ? -15.924 20.662 -66.442 1.00 36.47 124 GLY D C 1
ATOM 4312 O O . GLY D 1 122 ? -15.127 21.568 -66.503 1.00 36.88 124 GLY D O 1
ATOM 4313 N N . VAL D 1 123 ? -15.866 19.570 -67.203 1.00 34.33 125 VAL D N 1
ATOM 4314 C CA . VAL D 1 123 ? -14.805 19.238 -68.061 1.00 37.03 125 VAL D CA 1
ATOM 4315 C C . VAL D 1 123 ? -15.363 18.697 -69.387 1.00 36.49 125 VAL D C 1
ATOM 4316 O O . VAL D 1 123 ? -16.302 17.902 -69.391 1.00 36.76 125 VAL D O 1
ATOM 4320 N N . ILE D 1 124 ? -14.801 19.192 -70.481 1.00 36.04 126 ILE D N 1
ATOM 4321 C CA . ILE D 1 124 ? -15.011 18.676 -71.805 1.00 35.51 126 ILE D CA 1
ATOM 4322 C C . ILE D 1 124 ? -13.655 18.211 -72.336 1.00 35.96 126 ILE D C 1
ATOM 4323 O O . ILE D 1 124 ? -12.721 18.993 -72.386 1.00 35.77 126 ILE D O 1
ATOM 4328 N N . CYS D 1 125 ? -13.559 16.953 -72.739 1.00 36.78 127 CYS D N 1
ATOM 4329 C CA . CYS D 1 125 ? -12.391 16.483 -73.453 1.00 37.26 127 CYS D CA 1
ATOM 4330 C C . CYS D 1 125 ? -12.712 15.720 -74.636 1.00 36.80 127 CYS D C 1
ATOM 4331 O O . CYS D 1 125 ? -13.703 14.965 -74.719 1.00 38.58 127 CYS D O 1
ATOM 4334 N N . GLY D 1 126 ? -11.853 15.883 -75.606 1.00 33.34 128 GLY D N 1
ATOM 4335 C CA . GLY D 1 126 ? -11.926 14.983 -76.812 1.00 37.36 128 GLY D CA 1
ATOM 4336 C C . GLY D 1 126 ? -12.749 15.492 -77.983 1.00 34.69 128 GLY D C 1
ATOM 4337 O O . GLY D 1 126 ? -12.927 14.773 -78.991 1.00 36.87 128 GLY D O 1
ATOM 4338 N N . LEU D 1 127 ? -13.286 16.682 -77.855 1.00 37.94 129 LEU D N 1
ATOM 4339 C CA . LEU D 1 127 ? -14.222 17.198 -78.910 1.00 39.36 129 LEU D CA 1
ATOM 4340 C C . LEU D 1 127 ? -13.566 18.235 -79.779 1.00 41.59 129 LEU D C 1
ATOM 4341 O O . LEU D 1 127 ? -14.253 18.989 -80.435 1.00 41.40 129 LEU D O 1
ATOM 4346 N N . GLY D 1 128 ? -12.242 18.322 -79.719 1.00 45.18 130 GLY D N 1
ATOM 4347 C CA . GLY D 1 128 ? -11.504 19.336 -80.440 1.00 44.67 130 GLY D CA 1
ATOM 4348 C C . GLY D 1 128 ? -11.822 20.761 -79.949 1.00 44.86 130 GLY D C 1
ATOM 4349 O O . GLY D 1 128 ? -12.223 21.036 -78.821 1.00 40.61 130 GLY D O 1
ATOM 4350 N N . ALA D 1 129 ? -11.661 21.671 -80.887 1.00 45.48 131 ALA D N 1
ATOM 4351 C CA . ALA D 1 129 ? -11.810 23.053 -80.645 1.00 47.49 131 ALA D CA 1
ATOM 4352 C C . ALA D 1 129 ? -13.261 23.369 -80.303 1.00 46.60 131 ALA D C 1
ATOM 4353 O O . ALA D 1 129 ? -13.520 24.292 -79.529 1.00 48.82 131 ALA D O 1
ATOM 4355 N N . LYS D 1 130 ? -14.197 22.565 -80.758 1.00 47.98 132 LYS D N 1
ATOM 4356 C CA . LYS D 1 130 ? -15.639 22.776 -80.410 1.00 50.19 132 LYS D CA 1
ATOM 4357 C C . LYS D 1 130 ? -15.901 22.758 -78.903 1.00 48.79 132 LYS D C 1
ATOM 4358 O O . LYS D 1 130 ? -16.817 23.455 -78.384 1.00 42.05 132 LYS D O 1
ATOM 4364 N N . GLY D 1 131 ? -15.047 22.024 -78.148 1.00 45.32 133 GLY D N 1
ATOM 4365 C CA . GLY D 1 131 ? -15.173 22.015 -76.652 1.00 40.06 133 GLY D CA 1
ATOM 4366 C C . GLY D 1 131 ? -15.047 23.437 -76.049 1.00 39.93 133 GLY D C 1
ATOM 4367 O O . GLY D 1 131 ? -15.673 23.766 -75.065 1.00 39.16 133 GLY D O 1
ATOM 4368 N N . TYR D 1 132 ? -14.199 24.272 -76.650 1.00 41.06 134 TYR D N 1
ATOM 4369 C CA . TYR D 1 132 ? -14.111 25.662 -76.212 1.00 40.45 134 TYR D CA 1
ATOM 4370 C C . TYR D 1 132 ? -15.486 26.388 -76.403 1.00 40.00 134 TYR D C 1
ATOM 4371 O O . TYR D 1 132 ? -15.990 27.118 -75.486 1.00 39.90 134 TYR D O 1
ATOM 4380 N N . SER D 1 133 ? -16.047 26.204 -77.595 1.00 41.41 135 SER D N 1
ATOM 4381 C CA . SER D 1 133 ? -17.361 26.871 -77.997 1.00 43.00 135 SER D CA 1
ATOM 4382 C C . SER D 1 133 ? -18.479 26.391 -77.085 1.00 43.79 135 SER D C 1
ATOM 4383 O O . SER D 1 133 ? -19.267 27.203 -76.590 1.00 45.37 135 SER D O 1
ATOM 4386 N N . PHE D 1 134 ? -18.480 25.070 -76.762 1.00 40.38 136 PHE D N 1
ATOM 4387 C CA . PHE D 1 134 ? -19.393 24.579 -75.706 1.00 39.08 136 PHE D CA 1
ATOM 4388 C C . PHE D 1 134 ? -19.203 25.227 -74.377 1.00 40.20 136 PHE D C 1
ATOM 4389 O O . PHE D 1 134 ? -20.181 25.643 -73.682 1.00 39.50 136 PHE D O 1
ATOM 4397 N N . ALA D 1 135 ? -17.945 25.255 -73.950 1.00 41.95 137 ALA D N 1
ATOM 4398 C CA . ALA D 1 135 ? -17.654 25.823 -72.668 1.00 41.59 137 ALA D CA 1
ATOM 4399 C C . ALA D 1 135 ? -18.184 27.323 -72.588 1.00 42.48 137 ALA D C 1
ATOM 4400 O O . ALA D 1 135 ? -18.773 27.769 -71.597 1.00 38.92 137 ALA D O 1
ATOM 4402 N N . LEU D 1 136 ? -17.948 28.051 -73.656 1.00 43.65 138 LEU D N 1
ATOM 4403 C CA . LEU D 1 136 ? -18.408 29.464 -73.730 1.00 46.21 138 LEU D CA 1
ATOM 4404 C C . LEU D 1 136 ? -19.965 29.566 -73.793 1.00 45.34 138 LEU D C 1
ATOM 4405 O O . LEU D 1 136 ? -20.570 30.437 -73.172 1.00 49.43 138 LEU D O 1
ATOM 4410 N N . ASP D 1 137 ? -20.602 28.663 -74.525 1.00 47.17 139 ASP D N 1
ATOM 4411 C CA . ASP D 1 137 ? -22.116 28.620 -74.621 1.00 47.85 139 ASP D CA 1
ATOM 4412 C C . ASP D 1 137 ? -22.667 28.406 -73.179 1.00 48.49 139 ASP D C 1
ATOM 4413 O O . ASP D 1 137 ? -23.495 29.176 -72.656 1.00 43.85 139 ASP D O 1
ATOM 4418 N N . TYR D 1 138 ? -22.131 27.419 -72.458 1.00 42.00 140 TYR D N 1
ATOM 4419 C CA . TYR D 1 138 ? -22.558 27.225 -71.040 1.00 42.29 140 TYR D CA 1
ATOM 4420 C C . TYR D 1 138 ? -22.261 28.513 -70.226 1.00 43.51 140 TYR D C 1
ATOM 4421 O O . TYR D 1 138 ? -23.099 28.970 -69.436 1.00 46.18 140 TYR D O 1
ATOM 4430 N N . ALA D 1 139 ? -21.067 29.053 -70.410 1.00 42.11 141 ALA D N 1
ATOM 4431 C CA . ALA D 1 139 ? -20.622 30.181 -69.619 1.00 47.00 141 ALA D CA 1
ATOM 4432 C C . ALA D 1 139 ? -21.550 31.373 -69.872 1.00 53.66 141 ALA D C 1
ATOM 4433 O O . ALA D 1 139 ? -21.974 32.023 -68.926 1.00 54.50 141 ALA D O 1
ATOM 4435 N N . ILE D 1 140 ? -21.883 31.610 -71.137 1.00 55.89 142 ILE D N 1
ATOM 4436 C CA . ILE D 1 140 ? -22.820 32.711 -71.505 1.00 58.88 142 ILE D CA 1
ATOM 4437 C C . ILE D 1 140 ? -24.203 32.579 -70.852 1.00 60.29 142 ILE D C 1
ATOM 4438 O O . ILE D 1 140 ? -24.706 33.540 -70.305 1.00 67.00 142 ILE D O 1
ATOM 4443 N N . GLU D 1 141 ? -24.797 31.408 -70.871 1.00 60.09 143 GLU D N 1
ATOM 4444 C CA . GLU D 1 141 ? -26.025 31.171 -70.130 1.00 63.63 143 GLU D CA 1
ATOM 4445 C C . GLU D 1 141 ? -25.898 31.273 -68.600 1.00 66.66 143 GLU D C 1
ATOM 4446 O O . GLU D 1 141 ? -26.873 31.636 -67.896 1.00 65.77 143 GLU D O 1
ATOM 4452 N N . LYS D 1 142 ? -24.736 30.904 -68.068 1.00 63.33 144 LYS D N 1
ATOM 4453 C CA . LYS D 1 142 ? -24.492 31.027 -66.631 1.00 65.63 144 LYS D CA 1
ATOM 4454 C C . LYS D 1 142 ? -24.441 32.484 -66.178 1.00 64.04 144 LYS D C 1
ATOM 4455 O O . LYS D 1 142 ? -24.887 32.793 -65.103 1.00 60.04 144 LYS D O 1
ATOM 4461 N N . ILE D 1 143 ? -23.939 33.375 -67.017 1.00 70.67 145 ILE D N 1
ATOM 4462 C CA . ILE D 1 143 ? -23.853 34.800 -66.668 1.00 76.70 145 ILE D CA 1
ATOM 4463 C C . ILE D 1 143 ? -25.028 35.673 -67.234 1.00 79.89 145 ILE D C 1
ATOM 4464 O O . ILE D 1 143 ? -25.242 36.786 -66.770 1.00 84.57 145 ILE D O 1
ATOM 4469 N N . GLN D 1 144 ? -25.780 35.139 -68.201 1.00 86.23 146 GLN D N 1
ATOM 4470 C CA . GLN D 1 144 ? -26.938 35.804 -68.831 1.00 94.23 146 GLN D CA 1
ATOM 4471 C C . GLN D 1 144 ? -27.990 34.769 -69.310 1.00 100.40 146 GLN D C 1
ATOM 4472 O O . GLN D 1 144 ? -27.901 34.261 -70.446 1.00 102.07 146 GLN D O 1
ATOM 4478 N N . PRO D 1 145 ? -28.972 34.435 -68.455 1.00 106.04 147 PRO D N 1
ATOM 4479 C CA . PRO D 1 145 ? -30.080 33.500 -68.777 1.00 108.20 147 PRO D CA 1
ATOM 4480 C C . PRO D 1 145 ? -30.815 33.710 -70.124 1.00 110.23 147 PRO D C 1
ATOM 4481 O O . PRO D 1 145 ? -31.216 34.828 -70.470 1.00 101.60 147 PRO D O 1
#

Nearest PDB structures (foldseek):
  4rhc-assembly1_L  TM=9.741E-01  e=2.334E-24  Acinetobacter baumannii ATCC 17978
  6hsb-assembly1_A  TM=9.827E-01  e=1.306E-19  Acidithiobacillus caldus SM-1
  6smf-assembly1_A  TM=9.715E-01  e=1.523E-17  Zymomonas mobilis subsp. mobilis ZM4 = ATCC 31821
  6cv6-assembly3_G  TM=9.592E-01  e=8.106E-17  Paraburkholderia phymatum STM815
  2uyg-assembly1_D  TM=9.419E-01  e=1.754E-16  Thermus thermophilus HB8

Organism: Acinetobacter baumannii (strain ATCC 17978 / DSM 105126 / CIP 53.77 / LMG 1025 / NCDC KC755 / 5377) (NCBI:txid400667)

Sequence (580 aa):
STILVIHGPNLNLLGKREPEVYGHLTLDNINRQLIAQAEQASITLDTFQSNWEGAIVDRIHQAQTEGVKLIIINPAALTHTSVALRDALLGVAIPFIEVHLSNVHAREAFRHHSYLSDKAIGVICGLGAKGYSFALDYAIEKIQPSTILVIHGPNLNLLGKREPEVYGHLTLDNINRQLIAQAEQASITLDTFQSNWEGAIVDRIHQAQTEGVKLIIINPAALTHTSVALRDALLGVAIPFIEVHLSNVHAREAFRHHSYLSDKAIGVICGLGAKGYSFALDYAIEKIQPSTILVIHGPNLNLLGKREPEVYGHLTLDNINRQLIAQAEQASITLDTFQSNWEGAIVDRIHQAQTEGVKLIIINPAALTHTSVALRDALLGVAIPFIEVHLSNVHAREAFRHHSYLSDKAIGVICGLGAKGYSFALDYAIEKIQPSTILVIHGPNLNLLGKREPEVYGHLTLDNINRQLIAQAEQASITLDTFQSNWEGAIVDRIHQAQTEGVKLIIINPAALTHTSVALRDALLGVAIPFIEVHLSNVHAREAFRHHSYLSDKAIGVICGLGAKGYSFALDYAIEKIQP

B-factor: mean 48.69, std 22.37, range [26.21, 174.56]

Foldseek 3Di:
DQEEEEEEAPLQCAQPPDDDDDDRDHPVNLVVVLCVLCVVLVHHYHYDYDHDPVVVLVVLLVCLVVVHQEYEYANPPVQLPDLSVQCSCVVSVRAYEYEEQQDQVVDDPSSVHGSHQVRHPHYYYHPHSVRSVVRSVVVSVVPHD/DQEEEEEAAPLQCAQVPPPPNHHDDHPVRLVVVLCVLCVVLVHGYHYDYDHDPVVQLVVLVVCLVVNHQEYEYANDPCQLPDLSNQCSCVVSVRAYEYEEQQDQVVDDPSSVHGSHQVRHPHYYYHNHSVRSVVRSVVVSVVVPD/DAEEEEEEPPLQCQQPVDCVVRNRDHPVNLVVVLCVLQVVLVHHYYYDYDHDPVVVLVVLVVCLVVVYQEYEYANDVCQLPDPSVQCSCVVSVHAYEYEEQQDQVVDDPSSVHGPHQVRHPYYYYHNHSVRSVVRSVVVSVVVPD/DQEEEEEAPPLQVQCDPPAVQFHNDGPVVLVVVLCVLCVVLVHHYDYDYDHDPVVVLVVLVVCLVVNHQEYEYAHDPCQLPDPSNQCSCVVSVHAYEYEEQGDQVVDDPSSVHGSHQVRHPYYDYHNHSVVVVVRSVVVSVVVPD

InterPro domains:
  IPR001874 Dehydroquinase, class II [MF_00169] (1-151)
  IPR001874 Dehydroquinase, class II [PF01220] (5-141)
  IPR001874 Dehydroquinase, class II [PIRSF001399] (2-146)
  IPR001874 Dehydroquinase, class II [PTHR21272] (2-146)
  IPR001874 Dehydroquinase, class II [TIGR01088] (5-144)
  IPR001874 Dehydroquinase, class II [cd00466] (4-144)
  IPR018509 Dehydroquinase, class II, conserved site [PS01029] (8-25)
  IPR036441 Dehydroquinase, class II superfamily [G3DSA:3.40.50.9100] (1-149)
  IPR036441 Dehydroquinase, class II superfamily [SSF52304] (4-146)

Radius of gyration: 28.65 Å; Cα contacts (8 Å, |Δi|>4): 1128; chains: 4; bounding box: 53×74×77 Å

Secondary structure (DSSP, 8-state):
--EEEEE-TTGGGTTTS--SSS----HHHHHHHHHHHHHHTT--EEEEE-S-HHHHHHHHHHHHHTT--EEEEE-GGGGGT-HHHHHHHHHHT--EEEEESS-GGGS-GGGG--SSGGGSSEEEESSTTHHHHHHHHHHHHHH--/--EEEEE-TTGGGTTTSSTTTS--S-HHHHHHHHHHHHHHTT--EEEEE-S-HHHHHHHHHHHHHHT--EEEEE-GGGGGT-HHHHHHHHHHT--EEEEESS-GGGS-GGGG--SSGGGSS-EEESSTTHHHHHHHHHHHHHH--/--EEEEE-TTGGGTTTS-HHHH-S--HHHHHHHHHHHHHHTT--EEEEE-S-HHHHHHHHHHHHHTT--EEEEE-GGGGGT-HHHHHHHHHHT--EEEEESS-GGGS-GGGG--SSGGGSSEEEESSTTHHHHHHHHHHHHHH--/--EEEEE-TTGGGTTSSSGGGT-SS-HHHHHHHHHHHHHHTT--EEEEE-S-HHHHHHHHHHHHHHT--EEEEE-GGGGGT-HHHHHHHHHTT--EEEEESS-GGGS-GGGG--SSGGGSSEEEESSTTHHHHHHHHHHHHHH--

Solvent-accessible surface area: 25719 Å² total; per-residue (Å²): 48,38,0,0,0,0,0,0,13,79,17,58,75,23,17,120,150,123,56,155,120,226,58,126,82,27,15,80,77,2,18,142,73,1,55,43,39,1,124,159,28,102,11,76,21,40,46,57,51,14,79,194,66,44,37,1,27,79,29,0,85,88,0,97,120,79,37,8,108,2,0,0,0,3,0,21,45,22,2,33,97,3,74,48,0,48,80,6,1,77,59,12,82,12,52,5,0,0,0,14,38,40,16,16,34,60,113,93,87,123,55,57,133,23,94,1,9,44,100,8,41,0,16,0,4,12,3,27,22,66,0,1,14,8,0,0,43,42,0,18,86,116,61,59,186,59,35,0,0,0,0,0,0,15,72,12,57,55,28,13,148,89,107,77,168,97,184,17,155,49,49,9,97,88,4,18,168,75,0,54,47,33,0,123,162,28,104,16,89,16,59,32,54,52,12,80,165,39,3,16,0,0,45,15,0,19,81,0,53,106,86,41,7,124,4,0,0,0,4,0,21,43,21,2,31,76,2,0,2,0,5,20,0,2,71,2,7,75,14,61,5,0,1,0,14,39,41,16,18,32,63,110,97,82,124,55,59,130,24,49,0,10,44,92,9,36,0,14,0,6,12,4,27,26,58,0,0,19,9,0,0,44,36,0,17,98,118,51,78,179,47,36,0,0,0,0,0,0,1,4,13,50,3,26,17,98,52,90,48,153,92,144,24,136,79,45,19,111,70,3,20,152,60,0,70,25,39,0,125,157,33,98,15,93,22,66,33,54,44,14,10,83,64,44,36,0,25,80,20,0,89,83,0,97,120,75,50,9,122,0,0,0,0,3,0,18,4,4,1,24,45,2,69,46,0,49,85,6,1,81,59,10,85,13,52,5,0,1,0,15,35,42,18,15,36,58,108,61,85,52,12,61,143,26,96,1,9,47,106,8,34,0,14,0,1,12,2,28,27,73,0,0,15,10,0,0,51,21,0,15,94,99,44,77,159,68,35,0,0,0,0,0,0,14,92,18,77,100,23,29,164,195,126,21,145,48,106,15,152,103,53,18,114,68,10,23,183,93,1,72,43,41,0,120,162,32,99,13,82,23,60,32,55,46,14,78,194,66,45,33,1,25,83,26,0,87,82,0,96,118,96,39,11,114,0,0,0,0,3,1,19,46,21,2,32,95,3,72,49,0,52,82,5,3,77,59,16,84,11,53,6,0,0,0,15,14,12,15,18,32,60,85,94,83,123,58,70,126,23,90,0,9,47,104,8,42,0,14,0,4,1,2,5,22,60,1,0,14,10,0,0,54,44,0,17,85,93,48,78,153

CATH classification: 3.40.50.9100